Protein AF-A0A4R9IK76-F1 (afdb_monomer_lite)

Organism: NCBI:txid2484964

Secondary structure (DSSP, 8-state):
--HHHHHHHHHHHHHHHHHHHHT--HHHHHH-TT--B---GGGGGGS-TTTHHHHHHHHTTBSSHHHHHHHHHHHHHS--GGGHHHHHTTTT-SSHHHHHHHHHHHHHHGGGS-HHHHHHTHHHHHHHHTS----HHHHHHHHHHHHHHHHHHHH-TTGGGGS-HHHHHHHHHHHHHTT-TTHHHHHTT-SSHHHHGGGGSGGGHHHHHHTHHHHTT-S-HHHHHHHHHHHHHH-HHHHHHHHHHHHT-SSHHHHHHHHHHHHHH----HHHHHHHH---HHHHHHHHTTS--GGGHHHHHHHTT-S-HHHHHHHHHHHHHTT-GGGGHHHHHHHHHHHHHHHHHTTGGGGS-HHHHHTTHHHHHHTT-HHHHHHHHHHH-HHHHHHHHHHHHHHH--GGGHHHHHHHHHH-GGGGSPPPHHHHHHHHHHHHHHHHTT-S-HHHHHHHHHHHHH-

Sequence (455 aa):
MNILRYFSEKKRRKEYIKNCLNEFNIKNILKNSEFRSYIHFNDLSYIDHKEKKKLIWLGLSSYSGYEREKFLHFVSENFTQEDFPFILLRTLDWVKNIRSFAINLLASKLNKVNTETLKLNSDLLINALNKQNDEENWVQLRQSILDILIKNFLNDKNKHKNDSPKYRRLIYFELINKKHSELELIIIKDTDCFNRSLIFLPIFKDYVKNNIPTLVKDNCVKIRLNIFDQFLNESPLEFQNYFETALLDDNSSIRSKANYYAKKYVNFDIRNFYIAQITTPSKLIICLSENPNEKDKDLFEQGLESTNKKVIKASLSSLKKLGLLENFKEKISNLFLFHFRLLLRLEIYKIYSLEELLNLKETFEIDNKIHYLFGLLKVKSFWVMIDFLLEQIIITKSEKFIPILIEEMNHSSRIFEKIDPILKTKIKEKINSLNSQQLINQDLSTSLLFMIKYI

Structure (mmCIF, N/CA/C/O backbone):
data_AF-A0A4R9IK76-F1
#
_entry.id   AF-A0A4R9IK76-F1
#
loop_
_atom_site.group_PDB
_atom_site.id
_atom_site.type_symbol
_atom_site.label_atom_id
_atom_site.label_alt_id
_atom_site.label_comp_id
_atom_site.label_asym_id
_atom_site.label_entity_id
_atom_site.label_seq_id
_atom_site.pdbx_PDB_ins_code
_atom_site.Cartn_x
_atom_site.Cartn_y
_atom_site.Cartn_z
_atom_site.occupancy
_atom_site.B_iso_or_equiv
_atom_site.auth_seq_id
_atom_site.auth_comp_id
_atom_site.auth_asym_id
_atom_site.auth_atom_id
_atom_site.pdbx_PDB_model_num
ATOM 1 N N . MET A 1 1 ? -30.331 -3.231 50.923 1.00 55.06 1 MET A N 1
ATOM 2 C CA . MET A 1 1 ? -29.371 -2.876 49.849 1.00 55.06 1 MET A CA 1
ATOM 3 C C . MET A 1 1 ? -29.065 -1.384 49.976 1.00 55.06 1 MET A C 1
ATOM 5 O O . MET A 1 1 ? -29.999 -0.602 50.056 1.00 55.06 1 MET A O 1
ATOM 9 N N . ASN A 1 2 ? -27.797 -1.003 50.156 1.00 65.56 2 ASN A N 1
ATOM 10 C CA . ASN A 1 2 ? -27.403 0.306 50.705 1.00 65.56 2 ASN A CA 1
ATOM 11 C C . ASN A 1 2 ? -27.626 1.460 49.701 1.00 65.56 2 ASN A C 1
ATOM 13 O O . ASN A 1 2 ? -27.046 1.442 48.617 1.00 65.56 2 ASN A O 1
ATOM 17 N N . ILE A 1 3 ? -28.417 2.476 50.062 1.00 67.81 3 ILE A N 1
ATOM 18 C CA . ILE A 1 3 ? -28.777 3.618 49.192 1.00 67.81 3 ILE A CA 1
ATOM 19 C C . ILE A 1 3 ? -27.528 4.344 48.653 1.00 67.81 3 ILE A C 1
ATOM 21 O O . ILE A 1 3 ? -27.467 4.714 47.481 1.00 67.81 3 ILE A O 1
ATOM 25 N N . LEU A 1 4 ? -26.476 4.461 49.468 1.00 59.09 4 LEU A N 1
ATOM 26 C CA . LEU A 1 4 ? -25.191 5.054 49.072 1.00 59.09 4 LEU A CA 1
ATOM 27 C C . LEU A 1 4 ? -24.461 4.245 47.979 1.00 59.09 4 LEU A C 1
ATOM 29 O O . LEU A 1 4 ? -23.831 4.814 47.082 1.00 59.09 4 LEU A O 1
ATOM 33 N N . ARG A 1 5 ? -24.585 2.912 48.002 1.00 70.62 5 ARG A N 1
ATOM 34 C CA . ARG A 1 5 ? -24.024 2.030 46.968 1.00 70.62 5 ARG A CA 1
ATOM 35 C C . ARG A 1 5 ? -24.738 2.230 45.629 1.00 70.62 5 ARG A C 1
ATOM 37 O O . ARG A 1 5 ? -24.081 2.369 44.607 1.00 70.62 5 ARG A O 1
ATOM 44 N N . TYR A 1 6 ? -26.060 2.369 45.649 1.00 70.69 6 TYR A N 1
ATOM 45 C CA . TYR A 1 6 ? -26.845 2.651 44.446 1.00 70.69 6 TYR A CA 1
ATOM 46 C C . TYR A 1 6 ? -26.463 3.991 43.781 1.00 70.69 6 TYR A C 1
ATOM 48 O O . TYR A 1 6 ? -26.255 4.051 42.568 1.00 70.69 6 TYR A O 1
ATOM 56 N N . PHE A 1 7 ? -26.301 5.070 44.558 1.00 67.62 7 PHE A N 1
ATOM 57 C CA . PHE A 1 7 ? -25.909 6.375 44.005 1.00 67.62 7 PHE A CA 1
ATOM 58 C C . PHE A 1 7 ? -24.480 6.391 43.442 1.00 67.62 7 PHE A C 1
ATOM 60 O O . PHE A 1 7 ? -24.240 6.994 42.392 1.00 67.62 7 PHE A O 1
ATOM 67 N N . SER A 1 8 ? -23.537 5.711 44.101 1.00 76.25 8 SER A N 1
ATOM 68 C CA . SER A 1 8 ? -22.155 5.591 43.616 1.00 76.25 8 SER A CA 1
ATOM 69 C C . SER A 1 8 ? -22.048 4.748 42.339 1.00 76.25 8 SER A C 1
ATOM 71 O O . SER A 1 8 ? -21.352 5.153 41.406 1.00 76.25 8 SER A O 1
ATOM 73 N N . GLU A 1 9 ? -22.790 3.642 42.238 1.00 81.00 9 GLU A N 1
ATOM 74 C CA . GLU A 1 9 ? -22.881 2.826 41.019 1.00 81.00 9 GLU A CA 1
ATOM 75 C C . GLU A 1 9 ? -23.500 3.624 39.860 1.00 81.00 9 GLU A C 1
ATOM 77 O O . GLU A 1 9 ? -22.953 3.637 38.755 1.00 81.00 9 GLU A O 1
ATOM 82 N N . LYS A 1 10 ? -24.564 4.396 40.118 1.00 84.94 10 LYS A N 1
ATOM 83 C CA . LYS A 1 10 ? -25.189 5.276 39.116 1.00 84.94 10 LYS A CA 1
ATOM 84 C C . LYS A 1 10 ? -24.239 6.371 38.616 1.00 84.94 10 LYS A C 1
ATOM 86 O O . LYS A 1 10 ? -24.210 6.648 37.417 1.00 84.94 10 LYS A O 1
ATOM 91 N N . LYS A 1 11 ? -23.444 6.989 39.501 1.00 85.69 11 LYS A N 1
ATOM 92 C CA . LYS A 1 11 ? -22.437 7.998 39.114 1.00 85.69 11 LYS A CA 1
ATOM 93 C C . LYS A 1 11 ? -21.346 7.385 38.231 1.00 85.69 11 LYS A C 1
ATOM 95 O O . LYS A 1 11 ? -21.077 7.917 37.157 1.00 85.69 11 LYS A O 1
ATOM 100 N N . ARG A 1 12 ? -20.788 6.239 38.639 1.00 86.38 12 ARG A N 1
ATOM 101 C CA . ARG A 1 12 ? -19.791 5.494 37.849 1.00 86.38 12 ARG A CA 1
ATOM 102 C C . ARG A 1 12 ? -20.339 5.086 36.483 1.00 86.38 12 ARG A C 1
ATOM 104 O O . ARG A 1 12 ? -19.640 5.202 35.482 1.00 86.38 12 ARG A O 1
ATOM 111 N N . ARG A 1 13 ? -21.606 4.658 36.420 1.00 88.56 13 ARG A N 1
ATOM 112 C CA . ARG A 1 13 ? -22.245 4.278 35.156 1.00 88.56 13 ARG A CA 1
ATOM 113 C C . ARG A 1 13 ? -22.370 5.457 34.192 1.00 88.56 13 ARG A C 1
ATOM 115 O O . ARG A 1 13 ? -22.049 5.304 33.019 1.00 88.56 13 ARG A O 1
ATOM 122 N N . LYS A 1 14 ? -22.772 6.633 34.684 1.00 87.94 14 LYS A N 1
ATOM 123 C CA . LYS A 1 14 ? -22.821 7.866 33.878 1.00 87.94 14 LYS A CA 1
ATOM 124 C C . LYS A 1 14 ? -21.453 8.248 33.313 1.00 87.94 14 LYS A C 1
ATOM 126 O O . LYS A 1 14 ? -21.355 8.606 32.145 1.00 87.94 14 LYS A O 1
ATOM 131 N N . GLU A 1 15 ? -20.408 8.155 34.130 1.00 88.38 15 GLU A N 1
ATOM 132 C CA . GLU A 1 15 ? -19.036 8.461 33.716 1.00 88.38 15 GLU A CA 1
ATOM 133 C C . GLU A 1 15 ? -18.529 7.487 32.645 1.00 88.38 15 GLU A C 1
ATOM 135 O O . GLU A 1 15 ? -17.998 7.917 31.623 1.00 88.38 15 GLU A O 1
ATOM 140 N N . TYR A 1 16 ? -18.799 6.189 32.813 1.00 87.88 16 TYR A N 1
ATOM 141 C CA . TYR A 1 16 ? -18.506 5.178 31.796 1.00 87.88 16 TYR A CA 1
ATOM 142 C C . TYR A 1 16 ? -19.190 5.486 30.456 1.00 87.88 16 TYR A C 1
ATOM 144 O O . TYR A 1 16 ? -18.530 5.497 29.418 1.00 87.88 16 TYR A O 1
ATOM 152 N N . ILE A 1 17 ? -20.494 5.790 30.472 1.00 88.88 17 ILE A N 1
ATOM 153 C CA . ILE A 1 17 ? -21.249 6.124 29.255 1.00 88.88 17 ILE A CA 1
ATOM 154 C C . ILE A 1 17 ? -20.642 7.349 28.563 1.00 88.88 17 ILE A C 1
ATOM 156 O O . ILE A 1 17 ? -20.450 7.333 27.348 1.00 88.88 17 ILE A O 1
ATOM 160 N N . LYS A 1 18 ? -20.289 8.386 29.332 1.00 88.81 18 LYS A N 1
ATOM 161 C CA . LYS A 1 18 ? -19.648 9.594 28.803 1.00 88.81 18 LYS A CA 1
ATOM 162 C C . LYS A 1 18 ? -18.322 9.273 28.107 1.00 88.81 18 LYS A C 1
ATOM 164 O O . LYS A 1 18 ? -18.088 9.759 27.004 1.00 88.81 18 LYS A O 1
ATOM 169 N N . ASN A 1 19 ? -17.491 8.415 28.698 1.00 86.88 19 ASN A N 1
ATOM 170 C CA . ASN A 1 19 ? -16.233 7.989 28.079 1.00 86.88 19 ASN A CA 1
ATOM 171 C C . ASN A 1 19 ? -16.478 7.218 26.774 1.00 86.88 19 ASN A C 1
ATOM 173 O O . ASN A 1 19 ? -15.878 7.550 25.755 1.00 86.88 19 ASN A O 1
ATOM 177 N N . CYS A 1 20 ? -17.432 6.280 26.751 1.00 85.62 20 CYS A N 1
ATOM 178 C CA . CYS A 1 20 ? -17.792 5.566 25.521 1.00 85.62 20 CYS A CA 1
ATOM 179 C C . CYS A 1 20 ? -18.301 6.497 24.410 1.00 85.62 20 CYS A C 1
ATOM 181 O O . CYS A 1 20 ? -18.042 6.249 23.233 1.00 85.62 20 CYS A O 1
ATOM 183 N N . LEU A 1 21 ? -19.036 7.555 24.762 1.00 87.75 21 LEU A N 1
ATOM 184 C CA . LEU A 1 21 ? -19.530 8.544 23.802 1.00 87.75 21 LEU A CA 1
ATOM 185 C C . LEU A 1 21 ? -18.414 9.458 23.280 1.00 87.75 21 LEU A C 1
ATOM 187 O O . LEU A 1 21 ? -18.433 9.808 22.099 1.00 87.75 21 LEU A O 1
ATOM 191 N N . ASN A 1 22 ? -17.430 9.793 24.117 1.00 86.56 22 ASN A N 1
ATOM 192 C CA . ASN A 1 22 ? -16.240 10.546 23.712 1.00 86.56 22 ASN A CA 1
ATOM 193 C C . ASN A 1 22 ? -15.340 9.733 22.771 1.00 86.56 22 ASN A C 1
ATOM 195 O O . ASN A 1 22 ? -14.799 10.270 21.809 1.00 86.56 22 ASN A O 1
ATOM 199 N N . GLU A 1 23 ? -15.220 8.429 23.017 1.00 84.00 23 GLU A N 1
ATOM 200 C CA . GLU A 1 23 ? -14.452 7.494 22.186 1.00 84.00 23 GLU A CA 1
ATOM 201 C C . GLU A 1 23 ? -15.241 6.979 20.968 1.00 84.00 23 GLU A C 1
ATOM 203 O O . GLU A 1 23 ? -14.727 6.195 20.162 1.00 84.00 23 GLU A O 1
ATOM 208 N N . PHE A 1 24 ? -16.499 7.406 20.808 1.00 85.56 24 PHE A N 1
ATOM 209 C CA . PHE A 1 24 ? -17.380 6.922 19.755 1.00 85.56 24 PHE A CA 1
ATOM 210 C C . PHE A 1 24 ? -16.815 7.234 18.366 1.00 85.56 24 PHE A C 1
ATOM 212 O O . PHE A 1 24 ? -16.787 8.378 17.909 1.00 85.56 24 PHE A O 1
ATOM 219 N N . ASN A 1 25 ? -16.435 6.180 17.648 1.00 85.75 25 ASN A N 1
ATOM 220 C CA . ASN A 1 25 ? -15.905 6.279 16.300 1.00 85.75 25 ASN A CA 1
ATOM 221 C C . ASN A 1 25 ? -16.695 5.371 15.355 1.00 85.75 25 ASN A C 1
ATOM 223 O O . ASN A 1 25 ? -16.482 4.158 15.316 1.00 85.75 25 ASN A O 1
ATOM 227 N N . ILE A 1 26 ? -17.570 5.979 14.547 1.00 84.38 26 ILE A N 1
ATOM 228 C CA . ILE A 1 26 ? -18.398 5.275 13.552 1.00 84.38 26 ILE A CA 1
ATOM 229 C C . ILE A 1 26 ? -17.531 4.401 12.646 1.00 84.38 26 ILE A C 1
ATOM 231 O O . ILE A 1 26 ? -17.856 3.241 12.414 1.00 84.38 26 ILE A O 1
ATOM 235 N N . LYS A 1 27 ? -16.395 4.923 12.162 1.00 83.31 27 LYS A N 1
ATOM 236 C CA . LYS A 1 27 ? -15.512 4.164 11.268 1.00 83.31 27 LYS A CA 1
ATOM 237 C C . LYS A 1 27 ? -14.947 2.927 11.961 1.00 83.31 27 LYS A C 1
ATOM 239 O O . LYS A 1 27 ? -14.807 1.909 11.297 1.00 83.31 27 LYS A O 1
ATOM 244 N N . ASN A 1 28 ? -14.631 3.004 13.253 1.00 82.62 28 ASN A N 1
ATOM 245 C CA . ASN A 1 28 ? -14.135 1.855 14.010 1.00 82.62 28 ASN A CA 1
ATOM 246 C C . ASN A 1 28 ? -15.221 0.777 14.148 1.00 82.62 28 ASN A C 1
ATOM 248 O O . ASN A 1 28 ? -14.984 -0.379 13.814 1.00 82.62 28 ASN A O 1
ATOM 252 N N . ILE A 1 29 ? -16.438 1.175 14.531 1.00 82.94 29 ILE A N 1
ATOM 253 C CA . ILE A 1 29 ? -17.574 0.253 14.692 1.00 82.94 29 ILE A CA 1
ATOM 254 C C . ILE A 1 29 ? -17.923 -0.423 13.360 1.00 82.94 29 ILE A C 1
ATOM 256 O O . ILE A 1 29 ? -18.083 -1.637 13.304 1.00 82.94 29 ILE A O 1
ATOM 260 N N . LEU A 1 30 ? -18.001 0.344 12.268 1.00 83.12 30 LEU A N 1
ATOM 261 C CA . LEU A 1 30 ? -18.383 -0.194 10.959 1.00 83.12 30 LEU A CA 1
ATOM 262 C C . LEU A 1 30 ? -17.290 -1.049 10.304 1.00 83.12 30 LEU A C 1
ATOM 264 O O . LEU A 1 30 ? -17.606 -1.930 9.508 1.00 83.12 30 LEU A O 1
ATOM 268 N N . LYS A 1 31 ? -16.012 -0.810 10.625 1.00 81.19 31 LYS A N 1
ATOM 269 C CA . LYS A 1 31 ? -14.890 -1.611 10.107 1.00 81.19 31 LYS A CA 1
ATOM 270 C C . LYS A 1 31 ? -14.595 -2.854 10.938 1.00 81.19 31 LYS A C 1
ATOM 272 O O . LYS A 1 31 ? -13.926 -3.751 10.435 1.00 81.19 31 LYS A O 1
ATOM 277 N N . ASN A 1 32 ? -15.077 -2.913 12.175 1.00 79.50 32 ASN A N 1
ATOM 278 C CA . ASN A 1 32 ? -14.860 -4.035 13.071 1.00 79.50 32 ASN A CA 1
ATOM 279 C C . ASN A 1 32 ? -16.197 -4.706 13.414 1.00 79.50 32 ASN A C 1
ATOM 281 O O . ASN A 1 32 ? -16.875 -4.328 14.367 1.00 79.50 32 ASN A O 1
ATOM 285 N N . SER A 1 33 ? -16.564 -5.752 12.666 1.00 70.88 33 SER A N 1
ATOM 286 C CA . SER A 1 33 ? -17.780 -6.536 12.937 1.00 70.88 33 SER A CA 1
ATOM 287 C C . SER A 1 33 ? -17.781 -7.215 14.314 1.00 70.88 33 SER A C 1
ATOM 289 O O . SER A 1 33 ? -18.843 -7.596 14.819 1.00 70.88 33 SER A O 1
ATOM 291 N N . GLU A 1 34 ? -16.611 -7.351 14.938 1.00 78.56 34 GLU A N 1
ATOM 292 C CA . GLU A 1 34 ? -16.406 -7.901 16.279 1.00 78.56 34 GLU A CA 1
ATOM 293 C C . GLU A 1 34 ? -16.386 -6.823 17.367 1.00 78.56 34 GLU A C 1
ATOM 295 O O . GLU A 1 34 ? -16.305 -7.160 18.542 1.00 78.56 34 GLU A O 1
ATOM 300 N N . PHE A 1 35 ? -16.527 -5.536 17.026 1.00 83.94 35 PHE A N 1
ATOM 301 C CA . PHE A 1 35 ? -16.622 -4.473 18.024 1.00 83.94 35 PHE A CA 1
ATOM 302 C C . PHE A 1 35 ? -17.775 -4.750 18.990 1.00 83.94 35 PHE A C 1
ATOM 304 O O . PHE A 1 35 ? -18.913 -4.983 18.563 1.00 83.94 35 PHE A O 1
ATOM 311 N N . ARG A 1 36 ? -17.496 -4.712 20.294 1.00 85.19 36 ARG A N 1
ATOM 312 C CA . ARG A 1 36 ? -18.500 -4.924 21.333 1.00 85.19 36 ARG A CA 1
ATOM 313 C C . ARG A 1 36 ? -18.426 -3.857 22.415 1.00 85.19 36 ARG A C 1
ATOM 315 O O . ARG A 1 36 ? -17.350 -3.379 22.760 1.00 85.19 36 ARG A O 1
ATOM 322 N N . SER A 1 37 ? -19.586 -3.507 22.956 1.00 90.06 37 SER A N 1
ATOM 323 C CA . SER A 1 37 ? -19.753 -2.545 24.044 1.00 90.06 37 SER A CA 1
ATOM 324 C C . SER A 1 37 ? -20.386 -3.211 25.270 1.00 90.06 37 SER A C 1
ATOM 326 O O . SER A 1 37 ? -21.000 -4.274 25.167 1.00 90.06 37 SER A O 1
ATOM 328 N N . TYR A 1 38 ? -20.284 -2.575 26.436 1.00 92.12 38 TYR A N 1
ATOM 329 C CA . TYR A 1 38 ? -21.029 -2.974 27.636 1.00 92.12 38 TYR A CA 1
ATOM 330 C C . TYR A 1 38 ? -22.209 -2.034 27.893 1.00 92.12 38 TYR A C 1
ATOM 332 O O . TYR A 1 38 ? -22.480 -1.692 29.041 1.00 92.12 38 TYR A O 1
ATOM 340 N N . ILE A 1 39 ? -22.887 -1.575 26.835 1.00 93.69 39 ILE A N 1
ATOM 341 C CA . ILE A 1 39 ? -24.081 -0.725 26.941 1.00 93.69 39 ILE A CA 1
ATOM 342 C C . ILE A 1 39 ? -25.323 -1.582 27.220 1.00 93.69 39 ILE A C 1
ATOM 344 O O . ILE A 1 39 ? -25.510 -2.649 26.626 1.00 93.69 39 ILE A O 1
ATOM 348 N N . HIS A 1 40 ? -26.166 -1.088 28.124 1.00 94.75 40 HIS A N 1
ATOM 349 C CA . HIS A 1 40 ? -27.459 -1.644 28.505 1.00 94.75 40 HIS A CA 1
ATOM 350 C C . HIS A 1 40 ? -28.579 -0.697 28.072 1.00 94.75 40 HIS A C 1
ATOM 352 O O . HIS A 1 40 ? -28.422 0.520 28.060 1.00 94.75 40 HIS A O 1
ATOM 358 N N . PHE A 1 41 ? -29.749 -1.240 27.770 1.00 94.88 41 PHE A N 1
ATOM 359 C CA . PHE A 1 41 ? -30.905 -0.481 27.312 1.00 94.88 41 PHE A CA 1
ATOM 360 C C . PHE A 1 41 ? -31.344 0.587 28.321 1.00 94.88 41 PHE A C 1
ATOM 362 O O . PHE A 1 41 ? -31.653 1.719 27.950 1.00 94.88 41 PHE A O 1
ATOM 369 N N . ASN A 1 42 ? -31.266 0.266 29.615 1.00 93.88 42 ASN A N 1
ATOM 370 C CA . ASN A 1 42 ? -31.593 1.199 30.695 1.00 93.88 42 ASN A CA 1
ATOM 371 C C . ASN A 1 42 ? -30.655 2.420 30.743 1.00 93.88 42 ASN A C 1
ATOM 373 O O . ASN A 1 42 ? -31.021 3.439 31.335 1.00 93.88 42 ASN A O 1
ATOM 377 N N . ASP A 1 43 ? -29.489 2.369 30.089 1.00 92.81 43 ASP A N 1
ATOM 378 C CA . ASP A 1 43 ? -28.573 3.510 30.010 1.00 92.81 43 ASP A CA 1
ATOM 379 C C . ASP A 1 43 ? -29.141 4.680 29.209 1.00 92.81 43 ASP A C 1
ATOM 381 O O . ASP A 1 43 ? -28.713 5.817 29.402 1.00 92.81 43 ASP A O 1
ATOM 385 N N . LEU A 1 44 ? -30.141 4.434 28.354 1.00 92.19 44 LEU A N 1
ATOM 386 C CA . LEU A 1 44 ? -30.851 5.492 27.633 1.00 92.19 44 LEU A CA 1
ATOM 387 C C . LEU A 1 44 ? -31.496 6.512 28.583 1.00 92.19 44 LEU A C 1
ATOM 389 O O . LEU A 1 44 ? -31.711 7.652 28.185 1.00 92.19 44 LEU A O 1
ATOM 393 N N . SER A 1 45 ? -31.772 6.127 29.835 1.00 90.56 45 SER A N 1
ATOM 394 C CA . SER A 1 45 ? -32.304 7.025 30.869 1.00 90.56 45 SER A CA 1
ATOM 395 C C . SER A 1 45 ? -31.273 8.013 31.433 1.00 90.56 45 SER A C 1
ATOM 397 O O . SER A 1 45 ? -31.638 8.932 32.167 1.00 90.56 45 SER A O 1
ATOM 399 N N . TYR A 1 46 ? -29.982 7.831 31.132 1.00 86.50 46 TYR A N 1
ATOM 400 C CA . TYR A 1 46 ? -28.892 8.619 31.711 1.00 86.50 46 TYR A CA 1
ATOM 401 C C . TYR A 1 46 ? -28.322 9.693 30.790 1.00 86.50 46 TYR A C 1
ATOM 403 O O . TYR A 1 46 ? -27.415 10.406 31.223 1.00 86.50 46 TYR A O 1
ATOM 411 N N . ILE A 1 47 ? -28.819 9.802 29.560 1.00 85.44 47 ILE A N 1
ATOM 412 C CA . ILE A 1 47 ? -28.207 10.626 28.519 1.00 85.44 47 ILE A CA 1
ATOM 413 C C . ILE A 1 47 ? -29.186 11.607 27.884 1.00 85.44 47 ILE A C 1
ATOM 415 O O . ILE A 1 47 ? -30.396 11.377 27.838 1.00 85.44 47 ILE A O 1
ATOM 419 N N . ASP A 1 48 ? -28.629 12.682 27.338 1.00 81.69 48 ASP A N 1
ATOM 420 C CA . ASP A 1 48 ? -29.394 13.707 26.644 1.00 81.69 48 ASP A CA 1
ATOM 421 C C . ASP A 1 48 ? -29.873 13.233 25.268 1.00 81.69 48 ASP A C 1
ATOM 423 O O . ASP A 1 48 ? -29.269 12.386 24.600 1.00 81.69 48 ASP A O 1
ATOM 427 N N . HIS A 1 49 ? -30.948 13.861 24.787 1.00 77.19 49 HIS A N 1
ATOM 428 C CA . HIS A 1 49 ? -31.597 13.501 23.526 1.00 77.19 49 HIS A CA 1
ATOM 429 C C . HIS A 1 49 ? -30.653 13.570 22.308 1.00 77.19 49 HIS A C 1
ATOM 431 O O . HIS A 1 49 ? -30.826 12.814 21.352 1.00 77.19 49 HIS A O 1
ATOM 437 N N . LYS A 1 50 ? -29.633 14.443 22.352 1.00 79.50 50 LYS A N 1
ATOM 438 C CA . LYS A 1 50 ? -28.634 14.619 21.281 1.00 79.50 50 LYS A CA 1
ATOM 439 C C . LYS A 1 50 ? -27.657 13.445 21.165 1.00 79.50 50 LYS A C 1
ATOM 441 O O . LYS A 1 50 ? -27.194 13.146 20.069 1.00 79.50 50 LYS A O 1
ATOM 446 N N . GLU A 1 51 ? -27.354 12.763 22.268 1.00 86.69 51 GLU A N 1
ATOM 447 C CA . GLU A 1 51 ? -26.396 11.645 22.293 1.00 86.69 51 GLU A CA 1
ATOM 448 C C . GLU A 1 51 ? -27.081 10.277 22.220 1.00 86.69 51 GLU A C 1
ATOM 450 O O . GLU A 1 51 ? -26.430 9.251 22.000 1.00 86.69 51 GLU A O 1
ATOM 455 N N . LYS A 1 52 ? -28.418 10.271 22.312 1.00 91.19 52 LYS A N 1
ATOM 456 C CA . LYS A 1 52 ? -29.264 9.074 22.295 1.00 91.19 52 LYS A CA 1
ATOM 457 C C . LYS A 1 52 ? -28.978 8.148 21.129 1.00 91.19 52 LYS A C 1
ATOM 459 O O . LYS A 1 52 ? -28.843 6.944 21.321 1.00 91.19 52 LYS A O 1
ATOM 464 N N . LYS A 1 53 ? -28.801 8.708 19.935 1.00 91.38 53 LYS A N 1
ATOM 465 C CA . LYS A 1 53 ? -28.541 7.932 18.720 1.00 91.38 53 LYS A CA 1
ATOM 466 C C . LYS A 1 53 ? -27.211 7.174 1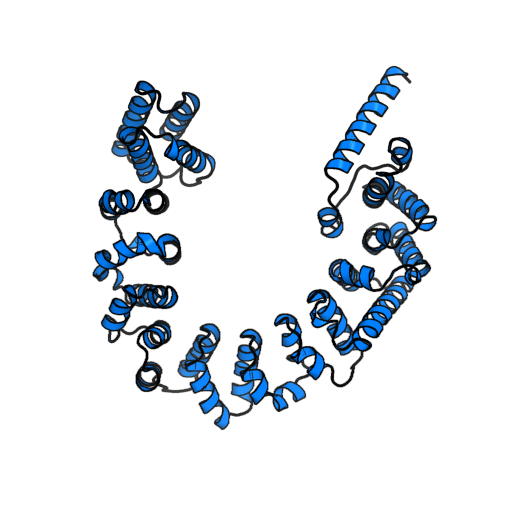8.775 1.00 91.38 53 LYS A C 1
ATOM 468 O O . LYS A 1 53 ? -27.175 5.981 18.491 1.00 91.38 53 LYS A O 1
ATOM 473 N N . LYS A 1 54 ? -26.139 7.829 19.234 1.00 92.31 54 LYS A N 1
ATOM 474 C CA . LYS A 1 54 ? -24.821 7.195 19.398 1.00 92.31 54 LYS A CA 1
ATOM 475 C C . LYS A 1 54 ? -24.877 6.052 20.406 1.00 92.31 54 LYS A C 1
ATOM 477 O O . LYS A 1 54 ? -24.321 4.985 20.154 1.00 92.31 54 LYS A O 1
ATOM 482 N N . LEU A 1 55 ? -25.581 6.255 21.522 1.00 93.31 55 LEU A N 1
ATOM 483 C CA . LEU A 1 55 ? -25.729 5.216 22.536 1.00 93.31 55 LEU A CA 1
ATOM 484 C C . LEU A 1 55 ? -26.544 4.024 22.023 1.00 93.31 55 LEU A C 1
ATOM 486 O O . LEU A 1 55 ? -26.183 2.888 22.311 1.00 93.31 55 LEU A O 1
ATOM 490 N N . ILE A 1 56 ? -27.579 4.260 21.210 1.00 95.19 56 ILE A N 1
ATOM 491 C CA . ILE A 1 56 ? -28.327 3.192 20.528 1.00 95.19 56 ILE A CA 1
ATOM 492 C C . ILE A 1 56 ? -27.399 2.379 19.623 1.00 95.19 56 ILE A C 1
ATOM 494 O O . ILE A 1 56 ? -27.405 1.154 19.688 1.00 95.19 56 ILE A O 1
ATOM 498 N N . TRP A 1 57 ? -26.558 3.031 18.819 1.00 94.88 57 TRP A N 1
ATOM 499 C CA . TRP A 1 57 ? -25.610 2.343 17.937 1.00 94.88 57 TRP A CA 1
ATOM 500 C C . TRP A 1 57 ? -24.550 1.539 18.702 1.00 94.88 57 TRP A C 1
ATOM 502 O O . TRP A 1 57 ? -24.210 0.419 18.309 1.00 94.88 57 TRP A O 1
ATOM 512 N N . LEU A 1 58 ? -24.068 2.063 19.833 1.00 93.44 58 LEU A N 1
ATOM 513 C CA . LEU A 1 58 ? -23.222 1.305 20.757 1.00 93.44 58 LEU A CA 1
ATOM 514 C C . LEU A 1 58 ? -23.979 0.123 21.374 1.00 93.44 58 LEU A C 1
ATOM 516 O O . LEU A 1 58 ? -23.416 -0.964 21.483 1.00 93.44 58 LEU A O 1
ATOM 520 N N . GLY A 1 59 ? -25.246 0.316 21.738 1.00 94.75 59 GLY A N 1
ATOM 521 C CA . GLY A 1 59 ? -26.141 -0.693 22.299 1.00 94.75 59 GLY A CA 1
ATOM 522 C C . GLY A 1 59 ? -26.459 -1.836 21.338 1.00 94.75 59 GLY A C 1
ATOM 523 O O . GLY A 1 59 ? -26.410 -3.002 21.728 1.00 94.75 59 GLY A O 1
ATOM 524 N N . LEU A 1 60 ? -26.641 -1.534 20.048 1.00 95.44 60 LEU A N 1
ATOM 525 C CA . LEU A 1 60 ? -26.700 -2.537 18.981 1.00 95.44 60 LEU A CA 1
ATOM 526 C C . LEU A 1 60 ? -25.424 -3.381 18.927 1.00 95.44 60 LEU A C 1
ATOM 528 O O . LEU A 1 60 ? -25.462 -4.498 18.429 1.00 95.44 60 LEU A O 1
ATOM 532 N N . SER A 1 61 ? -24.307 -2.895 19.470 1.00 92.81 61 SER A N 1
ATOM 533 C CA . SER A 1 61 ? -23.043 -3.624 19.603 1.00 92.81 61 SER A CA 1
ATOM 534 C C . SER A 1 61 ? -22.783 -4.175 21.006 1.00 92.81 61 SER A C 1
ATOM 536 O O . SER A 1 61 ? -21.657 -4.560 21.293 1.00 92.81 61 SER A O 1
ATOM 538 N N . SER A 1 62 ? -23.783 -4.251 21.888 1.00 93.00 62 SER A N 1
ATOM 539 C CA . SER A 1 62 ? -23.606 -4.801 23.240 1.00 93.00 62 SER A CA 1
ATOM 540 C C . SER A 1 62 ? -23.072 -6.240 23.212 1.00 93.00 62 SER A C 1
ATOM 542 O O . SER A 1 62 ? -23.408 -6.999 22.305 1.00 93.00 62 SER A O 1
ATOM 544 N N . TYR A 1 63 ? -22.275 -6.652 24.202 1.00 91.81 63 TYR A N 1
ATOM 545 C CA . TYR A 1 63 ? -21.876 -8.057 24.388 1.00 91.81 63 TYR A CA 1
ATOM 546 C C . TYR A 1 63 ? -23.087 -8.976 24.610 1.00 91.81 63 TYR A C 1
ATOM 548 O O . TYR A 1 63 ? -23.112 -10.105 24.114 1.00 91.81 63 TYR A O 1
ATOM 556 N N . SER A 1 64 ? -24.119 -8.477 25.298 1.00 94.06 64 SER A N 1
ATOM 557 C CA . SER A 1 64 ? -25.331 -9.238 25.604 1.00 94.06 64 SER A CA 1
ATOM 558 C C . SER A 1 64 ? -26.282 -9.279 24.410 1.00 94.06 64 SER A C 1
ATOM 560 O O . SER A 1 64 ? -26.710 -8.236 23.914 1.00 94.06 64 SER A O 1
ATOM 562 N N . GLY A 1 65 ? -26.658 -10.487 23.978 1.00 93.81 65 GLY A N 1
ATOM 563 C CA . GLY A 1 65 ? -27.648 -10.671 22.915 1.00 93.81 65 GLY A CA 1
ATOM 564 C C . GLY A 1 65 ? -29.016 -10.079 23.268 1.00 93.81 65 GLY A C 1
ATOM 565 O O . GLY A 1 65 ? -29.613 -9.395 22.442 1.00 93.81 65 GLY A O 1
ATOM 566 N N . TYR A 1 66 ? -29.449 -10.235 24.522 1.00 95.88 66 TYR A N 1
ATOM 567 C CA . TYR A 1 66 ? -30.693 -9.645 25.028 1.00 95.88 66 TYR A CA 1
ATOM 568 C C . TYR A 1 66 ? -30.694 -8.117 24.946 1.00 95.88 66 TYR A C 1
ATOM 570 O O . TYR A 1 66 ? -31.704 -7.502 24.618 1.00 95.88 66 TYR A O 1
ATOM 578 N N . GLU A 1 67 ? -29.558 -7.481 25.239 1.00 96.94 67 GLU A N 1
ATOM 579 C CA . GLU A 1 67 ? -29.461 -6.024 25.147 1.00 96.94 67 GLU A CA 1
ATOM 580 C C . GLU A 1 67 ? -29.504 -5.571 23.685 1.00 96.94 67 GLU A C 1
ATOM 582 O O . GLU A 1 67 ? -30.266 -4.664 23.355 1.00 96.94 67 GLU A O 1
ATOM 587 N N . ARG A 1 68 ? -28.777 -6.251 22.787 1.00 96.12 68 ARG A N 1
ATOM 588 C CA . ARG A 1 68 ? -28.843 -5.982 21.340 1.00 96.12 68 ARG A CA 1
ATOM 589 C C . ARG A 1 68 ? -30.267 -6.117 20.791 1.00 96.12 68 ARG A C 1
ATOM 591 O O . ARG A 1 68 ? -30.688 -5.272 20.006 1.00 96.12 68 ARG A O 1
ATOM 598 N N . GLU A 1 69 ? -31.010 -7.134 21.218 1.00 97.12 69 GLU A N 1
ATOM 599 C CA . GLU A 1 69 ? -32.409 -7.351 20.835 1.00 97.12 69 GLU A CA 1
ATOM 600 C C . GLU A 1 69 ? -33.323 -6.204 21.294 1.00 97.12 69 GLU A C 1
ATOM 602 O O . GLU A 1 69 ? -34.072 -5.661 20.481 1.00 97.12 69 GLU A O 1
ATOM 607 N N . LYS A 1 70 ? -33.200 -5.738 22.547 1.00 97.50 70 LYS A N 1
ATOM 608 C CA . LYS A 1 70 ? -33.938 -4.553 23.034 1.00 97.50 70 LYS A CA 1
ATOM 609 C C . LYS A 1 70 ? -33.643 -3.306 22.197 1.00 97.50 70 LYS A C 1
ATOM 611 O O . LYS A 1 70 ? -34.559 -2.570 21.833 1.00 97.50 70 LYS A O 1
ATOM 616 N N . PHE A 1 71 ? -32.372 -3.071 21.863 1.00 97.75 71 PHE A N 1
ATOM 617 C CA . PHE A 1 71 ? -31.993 -1.956 20.993 1.00 97.75 71 PHE A CA 1
ATOM 618 C C . PHE A 1 71 ? -32.541 -2.116 19.567 1.00 97.75 71 PHE A C 1
ATOM 620 O O . PHE A 1 71 ? -32.985 -1.124 18.992 1.00 97.75 71 PHE A O 1
ATOM 627 N N . LEU A 1 72 ? -32.574 -3.331 19.006 1.00 97.50 72 LEU A N 1
ATOM 628 C CA . LEU A 1 72 ? -33.202 -3.590 17.704 1.00 97.50 72 LEU A CA 1
ATOM 629 C C . LEU A 1 72 ? -34.708 -3.315 17.725 1.00 97.50 72 LEU A C 1
ATOM 631 O O . LEU A 1 72 ? -35.199 -2.664 16.804 1.00 97.50 72 LEU A O 1
ATOM 635 N N . HIS A 1 73 ? -35.427 -3.727 18.774 1.00 97.69 73 HIS A N 1
ATOM 636 C CA . HIS A 1 73 ? -36.842 -3.380 18.945 1.00 97.69 73 HIS A CA 1
ATOM 637 C C . HIS A 1 73 ? -37.045 -1.865 18.970 1.00 97.69 73 HIS A C 1
ATOM 639 O O . HIS A 1 73 ? -37.833 -1.337 18.186 1.00 97.69 73 HIS A O 1
ATOM 645 N N . PHE A 1 74 ? -36.257 -1.147 19.771 1.00 96.56 74 PHE A N 1
ATOM 646 C CA . PHE A 1 74 ? -36.336 0.311 19.835 1.00 96.56 74 PHE A CA 1
ATOM 647 C C . PHE A 1 74 ? -36.068 0.982 18.476 1.00 96.56 74 PHE A C 1
ATOM 649 O O . PHE A 1 74 ? -36.771 1.916 18.082 1.00 96.56 74 PHE A O 1
ATOM 656 N N . VAL A 1 75 ? -35.068 0.498 17.734 1.00 96.81 75 VAL A N 1
ATOM 657 C CA . VAL A 1 75 ? -34.752 0.989 16.383 1.00 96.81 75 VAL A CA 1
ATOM 658 C C . VAL A 1 75 ? -35.849 0.624 15.382 1.00 96.81 75 VAL A C 1
ATOM 660 O O . VAL A 1 75 ? -36.113 1.405 14.476 1.00 96.81 75 VAL A O 1
ATOM 663 N N . SER A 1 76 ? -36.531 -0.512 15.537 1.00 96.94 76 SER A N 1
ATOM 664 C CA . SER A 1 76 ? -37.599 -0.933 14.621 1.00 96.94 76 SER A CA 1
ATOM 665 C C . SER A 1 76 ? -38.787 0.037 14.593 1.00 96.94 76 SER A C 1
ATOM 667 O O . SER A 1 76 ? -39.347 0.317 13.523 1.00 96.94 76 SER A O 1
ATOM 669 N N . GLU A 1 77 ? -39.109 0.605 15.755 1.00 95.81 77 GLU A N 1
ATOM 670 C CA . GLU A 1 77 ? -40.166 1.598 15.955 1.00 95.81 77 GLU A CA 1
ATOM 671 C C . GLU A 1 77 ? -39.728 2.996 15.492 1.00 95.81 77 GLU A C 1
ATOM 673 O O . GLU A 1 77 ? -40.524 3.745 14.928 1.00 95.81 77 GLU A O 1
ATOM 678 N N . ASN A 1 78 ? -38.442 3.324 15.660 1.00 94.69 78 ASN A N 1
ATOM 679 C CA . ASN A 1 78 ? -37.880 4.666 15.458 1.00 94.69 78 ASN A CA 1
ATOM 680 C C . ASN A 1 78 ? -36.868 4.738 14.299 1.00 94.69 78 ASN A C 1
ATOM 682 O O . ASN A 1 78 ? -35.941 5.552 14.323 1.00 94.69 78 ASN A O 1
ATOM 686 N N . PHE A 1 79 ? -37.013 3.859 13.307 1.00 96.44 79 PHE A N 1
ATOM 687 C CA . PHE A 1 79 ? -36.021 3.663 12.252 1.00 96.44 79 PHE A CA 1
ATOM 688 C C . PHE A 1 79 ? -35.756 4.946 11.453 1.00 96.44 79 PHE A C 1
ATOM 690 O O . PHE A 1 79 ? -36.684 5.533 10.886 1.00 96.44 79 PHE A O 1
ATOM 697 N N . THR A 1 80 ? -34.479 5.309 11.314 1.00 95.12 80 THR A N 1
ATOM 698 C CA . THR A 1 80 ? -34.003 6.311 10.351 1.00 95.12 80 THR A CA 1
ATOM 699 C C . THR A 1 80 ? -32.984 5.695 9.392 1.00 95.12 80 THR A C 1
ATOM 701 O O . THR A 1 80 ? -32.349 4.690 9.705 1.00 95.12 80 THR A O 1
ATOM 704 N N . GLN A 1 81 ? -32.775 6.307 8.220 1.00 94.62 81 GLN A N 1
ATOM 705 C CA . GLN A 1 81 ? -31.791 5.809 7.242 1.00 94.62 81 GLN A CA 1
ATOM 706 C C . GLN A 1 81 ? -30.366 5.681 7.819 1.00 94.62 81 GLN A C 1
ATOM 708 O O . GLN A 1 81 ? -29.608 4.813 7.400 1.00 94.62 81 GLN A O 1
ATOM 713 N N . GLU A 1 82 ? -30.014 6.493 8.820 1.00 93.38 82 GLU A N 1
ATOM 714 C CA . GLU A 1 82 ? -28.713 6.452 9.501 1.00 93.38 82 GLU A CA 1
ATOM 715 C C . GLU A 1 82 ? -28.496 5.166 10.315 1.00 93.38 82 GLU A C 1
ATOM 717 O O . GLU A 1 82 ? -27.356 4.807 10.603 1.00 93.38 82 GLU A O 1
ATOM 722 N N . ASP A 1 83 ? -29.569 4.454 10.676 1.00 95.44 83 ASP A N 1
ATOM 723 C CA . ASP A 1 83 ? -29.479 3.175 11.387 1.00 95.44 83 ASP A CA 1
ATOM 724 C C . ASP A 1 83 ? -29.081 2.021 10.469 1.00 95.44 83 ASP A C 1
ATOM 726 O O . ASP A 1 83 ? -28.595 0.996 10.950 1.00 95.44 83 ASP A O 1
ATOM 730 N N . PHE A 1 84 ? -29.260 2.183 9.153 1.00 95.44 84 PHE A N 1
ATOM 731 C CA . PHE A 1 84 ? -29.020 1.145 8.156 1.00 95.44 84 PHE A CA 1
ATOM 732 C C . PHE A 1 84 ? -27.700 0.381 8.358 1.00 95.44 84 PHE A C 1
ATOM 734 O O . PHE A 1 84 ? -27.761 -0.842 8.495 1.00 95.44 84 PHE A O 1
ATOM 741 N N . PRO A 1 85 ? -26.516 1.025 8.440 1.00 93.62 85 PRO A N 1
ATOM 742 C CA . PRO A 1 85 ? -25.264 0.286 8.589 1.00 93.62 85 PRO A CA 1
ATOM 743 C C . PRO A 1 85 ? -25.154 -0.479 9.915 1.00 93.62 85 PRO A C 1
ATOM 745 O O . PRO A 1 85 ? -24.559 -1.555 9.961 1.00 93.62 85 PRO A O 1
ATOM 748 N N . PHE A 1 86 ? -25.758 0.019 10.993 1.00 94.56 86 PHE A N 1
ATOM 749 C CA . PHE A 1 86 ? -25.710 -0.651 12.293 1.00 94.56 86 PHE A CA 1
ATOM 750 C C . PHE A 1 86 ? -26.631 -1.871 12.341 1.00 94.56 86 PHE A C 1
ATOM 752 O O . PHE A 1 86 ? -26.256 -2.894 12.911 1.00 94.56 86 PHE A O 1
ATOM 759 N N . ILE A 1 87 ? -27.798 -1.807 11.697 1.00 95.50 87 ILE A N 1
ATOM 760 C CA . ILE A 1 87 ? -28.685 -2.970 11.558 1.00 95.50 87 ILE A CA 1
ATOM 761 C C . ILE A 1 87 ? -28.102 -3.966 10.548 1.00 95.50 87 ILE A C 1
ATOM 763 O O . ILE A 1 87 ? -28.145 -5.171 10.788 1.00 95.50 87 ILE A O 1
ATOM 767 N N . LEU A 1 88 ? -27.473 -3.495 9.464 1.00 93.88 88 LEU A N 1
ATOM 768 C CA . LEU A 1 88 ? -26.796 -4.355 8.489 1.00 93.88 88 LEU A CA 1
ATOM 769 C C . LEU A 1 88 ? -25.700 -5.194 9.160 1.00 93.88 88 LEU A C 1
ATOM 771 O O . LEU A 1 88 ? -25.623 -6.396 8.926 1.00 93.88 88 LEU A O 1
ATOM 775 N N . LEU A 1 89 ? -24.934 -4.624 10.094 1.00 92.06 89 LEU A N 1
ATOM 776 C CA . LEU A 1 89 ? -23.994 -5.385 10.927 1.00 92.06 89 LEU A CA 1
ATOM 777 C C . LEU A 1 89 ? -24.655 -6.475 11.787 1.00 92.06 89 LEU A C 1
ATOM 779 O O . LEU A 1 89 ? -23.974 -7.410 12.210 1.00 92.06 89 LEU A O 1
ATOM 783 N N . ARG A 1 90 ? -25.945 -6.353 12.118 1.00 93.19 90 ARG A N 1
ATOM 784 C CA . ARG A 1 90 ? -26.703 -7.356 12.888 1.00 93.19 90 ARG A CA 1
ATOM 785 C C . ARG A 1 90 ? -27.284 -8.463 12.024 1.00 93.19 90 ARG A C 1
ATOM 787 O O . ARG A 1 90 ? -27.483 -9.553 12.539 1.00 93.19 90 ARG A O 1
ATOM 794 N N . THR A 1 91 ? -27.385 -8.276 10.709 1.00 92.06 91 THR A N 1
ATOM 795 C CA . THR A 1 91 ? -27.633 -9.397 9.776 1.00 92.06 91 THR A CA 1
ATOM 796 C C . THR A 1 91 ? -26.498 -10.432 9.770 1.00 92.06 91 THR A C 1
ATOM 798 O O . THR A 1 91 ? -26.649 -11.525 9.236 1.00 92.06 91 THR A O 1
ATOM 801 N N . LEU A 1 92 ? -25.364 -10.109 10.401 1.00 89.25 92 LEU A N 1
ATOM 802 C CA . LEU A 1 92 ? -24.201 -10.979 10.562 1.00 89.25 92 LEU A CA 1
ATOM 803 C C . LEU A 1 92 ? -23.970 -11.404 12.021 1.00 89.25 92 LEU A C 1
ATOM 805 O O . LEU A 1 92 ? -22.870 -11.848 12.355 1.00 89.25 92 LEU A O 1
ATOM 809 N N . ASP A 1 93 ? -24.956 -11.220 12.905 1.00 91.44 93 ASP A N 1
ATOM 810 C CA . ASP A 1 93 ? -24.830 -11.591 14.316 1.00 91.44 93 ASP A CA 1
ATOM 811 C C . ASP A 1 93 ? -24.686 -13.116 14.479 1.00 91.44 93 ASP A C 1
ATOM 813 O O . ASP A 1 93 ? -25.228 -13.910 13.699 1.00 91.44 93 ASP A O 1
ATOM 817 N N . TRP A 1 94 ? -23.946 -13.528 15.512 1.00 88.56 94 TRP A N 1
ATOM 818 C CA . TRP A 1 94 ? -23.791 -14.942 15.858 1.00 88.56 94 TRP A CA 1
ATOM 819 C C . TRP A 1 94 ? -25.064 -15.507 16.505 1.00 88.56 94 TRP A C 1
ATOM 821 O O . TRP A 1 94 ? -25.294 -16.713 16.458 1.00 88.56 94 TRP A O 1
ATOM 831 N N . VAL A 1 95 ? -25.905 -14.654 17.104 1.00 91.62 95 VAL A N 1
ATOM 832 C CA . VAL A 1 95 ? -27.201 -15.053 17.662 1.00 91.62 95 VAL A CA 1
ATOM 833 C C . VAL A 1 95 ? -28.244 -15.058 16.550 1.00 91.62 95 VAL A C 1
ATOM 835 O O . VAL A 1 95 ? -28.599 -14.007 16.015 1.00 91.62 95 VAL A O 1
ATOM 838 N N . LYS A 1 96 ? -28.789 -16.242 16.245 1.00 91.88 96 LYS A N 1
ATOM 839 C CA . LYS A 1 96 ? -29.775 -16.441 15.170 1.00 91.88 96 LYS A CA 1
ATOM 840 C C . LYS A 1 96 ? -30.981 -15.500 15.280 1.00 91.88 96 LYS A C 1
ATOM 842 O O . LYS A 1 96 ? -31.321 -14.856 14.298 1.00 91.88 96 LYS A O 1
ATOM 847 N N . ASN A 1 97 ? -31.573 -15.351 16.467 1.00 93.94 97 ASN A N 1
ATOM 848 C CA . ASN A 1 97 ? -32.761 -14.504 16.655 1.00 93.94 97 ASN A CA 1
ATOM 849 C C . ASN A 1 97 ? -32.490 -13.029 16.321 1.00 93.94 97 ASN A C 1
ATOM 851 O O . ASN A 1 97 ? -33.283 -12.393 15.633 1.00 93.94 97 ASN A O 1
ATOM 855 N N . ILE A 1 98 ? -31.334 -12.505 16.742 1.00 95.50 98 ILE A N 1
ATOM 856 C CA . ILE A 1 98 ? -30.903 -11.132 16.437 1.00 95.50 98 ILE A CA 1
ATOM 857 C C . ILE A 1 98 ? -30.698 -10.973 14.935 1.00 95.50 98 ILE A C 1
ATOM 859 O O . ILE A 1 98 ? -31.149 -9.989 14.349 1.00 95.50 98 ILE A O 1
ATOM 863 N N . ARG A 1 99 ? -30.039 -11.954 14.312 1.00 93.69 99 ARG A N 1
ATOM 864 C CA . ARG A 1 99 ? -29.794 -11.963 12.875 1.00 93.69 99 ARG A CA 1
ATOM 865 C C . ARG A 1 99 ? -31.091 -11.951 12.076 1.00 93.69 99 ARG A C 1
ATOM 867 O O . ARG A 1 99 ? -31.280 -11.050 11.262 1.00 93.69 99 ARG A O 1
ATOM 874 N N . SER A 1 100 ? -31.991 -12.895 12.332 1.00 94.12 100 SER A N 1
ATOM 875 C CA . SER A 1 100 ? -33.264 -12.992 11.617 1.00 94.12 100 SER A CA 1
ATOM 876 C C . SER A 1 100 ? -34.140 -11.757 11.860 1.00 94.12 100 SER A C 1
ATOM 878 O O . SER A 1 100 ? -34.749 -11.248 10.920 1.00 94.12 100 SER A O 1
ATO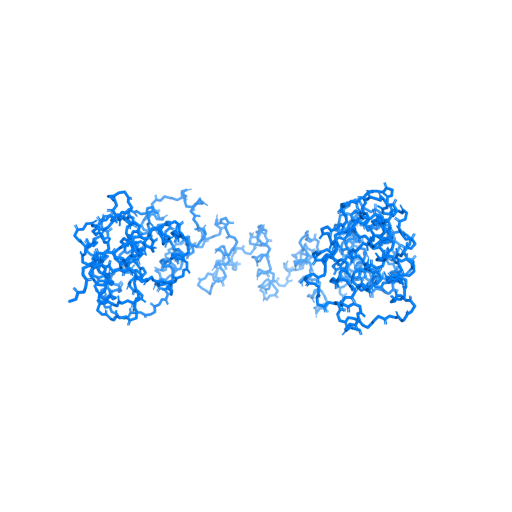M 880 N N . PHE A 1 101 ? -34.141 -11.190 13.075 1.00 96.38 101 PHE A N 1
ATOM 881 C CA . PHE A 1 101 ? -34.845 -9.934 13.338 1.00 96.38 101 PHE A CA 1
ATOM 882 C C . PHE A 1 101 ? -34.237 -8.761 12.550 1.00 96.38 101 PHE A C 1
ATOM 884 O O . PHE A 1 101 ? -34.966 -8.025 11.887 1.00 96.38 101 PHE A O 1
ATOM 891 N N . ALA A 1 102 ? -32.912 -8.609 12.530 1.00 96.25 102 ALA A N 1
ATOM 892 C CA . ALA A 1 102 ? -32.254 -7.558 11.754 1.00 96.25 102 ALA A CA 1
ATOM 893 C C . ALA A 1 102 ? -32.543 -7.666 10.244 1.00 96.25 102 ALA A C 1
ATOM 895 O O . ALA A 1 102 ? -32.788 -6.646 9.597 1.00 96.25 102 ALA A O 1
ATOM 896 N N . ILE A 1 103 ? -32.564 -8.886 9.694 1.00 95.50 103 ILE A N 1
ATOM 897 C CA . ILE A 1 103 ? -32.914 -9.151 8.289 1.00 95.50 103 ILE A CA 1
ATOM 898 C C . ILE A 1 103 ? -34.353 -8.705 8.006 1.00 95.50 103 ILE A C 1
ATOM 900 O O . ILE A 1 103 ? -34.579 -7.902 7.102 1.00 95.50 103 ILE A O 1
ATOM 904 N N . ASN A 1 104 ? -35.313 -9.165 8.812 1.00 95.69 104 ASN A N 1
ATOM 905 C CA . ASN A 1 104 ? -36.729 -8.823 8.647 1.00 95.69 104 ASN A CA 1
ATOM 906 C C . ASN A 1 104 ? -36.970 -7.316 8.798 1.00 95.69 104 ASN A C 1
ATOM 908 O O . ASN A 1 104 ? -37.733 -6.715 8.038 1.00 95.69 104 ASN A O 1
ATOM 912 N N . LEU A 1 105 ? -36.280 -6.685 9.751 1.00 96.50 105 LEU A N 1
ATOM 913 C CA . LEU A 1 105 ? -36.344 -5.247 9.959 1.00 96.50 105 LEU A CA 1
ATOM 914 C C . LEU A 1 105 ? -35.862 -4.495 8.716 1.00 96.50 105 LEU A C 1
ATOM 916 O O . LEU A 1 105 ? -36.597 -3.650 8.206 1.00 96.50 105 LEU A O 1
ATOM 920 N N . LEU A 1 106 ? -34.681 -4.823 8.185 1.00 96.00 106 LEU A N 1
ATOM 921 C CA . LEU A 1 106 ? -34.177 -4.175 6.973 1.00 96.00 106 LEU A CA 1
ATOM 922 C C . LEU A 1 106 ? -35.074 -4.424 5.763 1.00 96.00 106 LEU A C 1
ATOM 924 O O . LEU A 1 106 ? -35.351 -3.472 5.040 1.00 96.00 106 LEU A O 1
ATOM 928 N N . ALA A 1 107 ? -35.582 -5.644 5.575 1.00 94.81 107 ALA A N 1
ATOM 929 C CA . ALA A 1 107 ? -36.523 -5.950 4.499 1.00 94.81 107 ALA A CA 1
ATOM 930 C C . ALA A 1 107 ? -37.776 -5.060 4.579 1.00 94.81 107 ALA A C 1
ATOM 932 O O . ALA A 1 107 ? -38.166 -4.446 3.588 1.00 94.81 107 ALA A O 1
ATOM 933 N N . SER A 1 108 ? -38.346 -4.890 5.777 1.00 95.19 108 SER A N 1
ATOM 934 C CA . SER A 1 108 ? -39.542 -4.060 5.989 1.00 95.19 108 SER A CA 1
ATOM 935 C C . SER A 1 108 ? -39.306 -2.546 5.878 1.00 95.19 108 SER A C 1
ATOM 937 O O . SER A 1 108 ? -40.260 -1.788 5.697 1.00 95.19 108 SER A O 1
ATOM 939 N N . LYS A 1 109 ? -38.057 -2.077 6.024 1.00 96.31 109 LYS A N 1
ATOM 940 C CA . LYS A 1 109 ? -37.706 -0.643 6.039 1.00 96.31 109 LYS A CA 1
ATOM 941 C C . LYS A 1 109 ? -36.849 -0.207 4.852 1.00 96.31 109 LYS A C 1
ATOM 943 O O . LYS A 1 109 ? -36.480 0.964 4.792 1.00 96.31 109 LYS A O 1
ATOM 948 N N . LEU A 1 110 ? -36.533 -1.098 3.910 1.00 95.31 110 LEU A N 1
ATOM 949 C CA . LEU A 1 110 ? -35.628 -0.803 2.794 1.00 95.31 110 LEU A CA 1
ATOM 950 C C . LEU A 1 110 ? -36.101 0.395 1.957 1.00 95.31 110 LEU A C 1
ATOM 952 O O . LEU A 1 110 ? -35.288 1.211 1.539 1.00 95.31 110 LEU A O 1
ATOM 956 N N . ASN A 1 111 ? -37.416 0.563 1.790 1.00 94.69 111 ASN A N 1
ATOM 957 C CA . ASN A 1 111 ? -38.017 1.711 1.104 1.00 94.69 111 ASN A CA 1
ATOM 958 C C . ASN A 1 111 ? -37.735 3.073 1.773 1.00 94.69 111 ASN A C 1
ATOM 960 O O . ASN A 1 111 ? -37.873 4.107 1.125 1.00 94.69 111 ASN A O 1
ATOM 964 N N . LYS A 1 112 ? -37.337 3.091 3.052 1.00 95.25 112 LYS A N 1
ATOM 965 C CA . LYS A 1 112 ? -36.925 4.298 3.788 1.00 95.25 112 LYS A CA 1
ATOM 966 C C . LYS A 1 112 ? -35.429 4.602 3.653 1.00 95.25 112 LYS A C 1
ATOM 968 O O . LYS A 1 112 ? -34.970 5.610 4.187 1.00 95.25 112 LYS A O 1
ATOM 973 N N . VAL A 1 113 ? -34.662 3.738 2.989 1.00 95.94 113 VAL A N 1
ATOM 974 C CA . VAL A 1 113 ? -33.220 3.900 2.780 1.00 95.94 113 VAL A CA 1
ATOM 975 C C . VAL A 1 113 ? -32.994 4.394 1.361 1.00 95.94 113 VAL A C 1
ATOM 977 O O . VAL A 1 113 ? -33.315 3.712 0.389 1.00 95.94 113 VAL A O 1
ATOM 980 N N . ASN A 1 114 ? -32.438 5.596 1.223 1.00 93.94 114 ASN A N 1
ATOM 981 C CA . ASN A 1 114 ? -32.119 6.122 -0.096 1.00 93.94 114 ASN A CA 1
ATOM 982 C C . ASN A 1 114 ? -30.899 5.411 -0.707 1.00 93.94 114 ASN A C 1
ATOM 984 O O . ASN A 1 114 ? -30.070 4.810 -0.017 1.00 93.94 114 ASN A O 1
ATOM 988 N N . THR A 1 115 ? -30.763 5.507 -2.029 1.00 91.88 115 THR A N 1
ATOM 989 C CA . THR A 1 115 ? -29.661 4.857 -2.744 1.00 91.88 115 THR A CA 1
ATOM 990 C C . THR A 1 115 ? -28.290 5.375 -2.310 1.00 91.88 115 THR A C 1
ATOM 992 O O . THR A 1 115 ? -27.341 4.600 -2.264 1.00 91.88 115 THR A O 1
ATOM 995 N N . GLU A 1 116 ? -28.178 6.653 -1.939 1.00 90.94 116 GLU A N 1
ATOM 996 C CA . GLU A 1 116 ? -26.907 7.239 -1.499 1.00 90.94 116 GLU A CA 1
ATOM 997 C C . GLU A 1 116 ? -26.393 6.592 -0.206 1.00 90.94 116 GLU A C 1
ATOM 999 O O . GLU A 1 116 ? -25.216 6.257 -0.093 1.00 90.94 116 GLU A O 1
ATOM 1004 N N . THR A 1 117 ? -27.289 6.293 0.736 1.00 92.62 117 THR A N 1
ATOM 1005 C CA . THR A 1 117 ? -26.955 5.562 1.963 1.00 92.62 117 THR A CA 1
ATOM 1006 C C . THR A 1 117 ? -26.457 4.157 1.639 1.00 92.62 117 THR A C 1
ATOM 1008 O O . THR A 1 117 ? -25.478 3.702 2.231 1.00 92.62 117 THR A O 1
ATOM 1011 N N . LEU A 1 118 ? -27.070 3.472 0.670 1.00 92.69 118 LEU A N 1
ATOM 1012 C CA . LEU A 1 118 ? -26.592 2.161 0.224 1.00 92.69 118 LEU A CA 1
ATOM 1013 C C . LEU A 1 118 ? -25.187 2.265 -0.397 1.00 92.69 118 LEU A C 1
ATOM 1015 O O . LEU A 1 118 ? -24.304 1.481 -0.049 1.00 92.69 118 LEU A O 1
ATOM 1019 N N . LYS A 1 119 ? -24.943 3.266 -1.255 1.00 89.75 119 LYS A N 1
ATOM 1020 C CA . LYS A 1 119 ? -23.634 3.506 -1.892 1.00 89.75 119 LYS A CA 1
ATOM 1021 C C . LYS A 1 119 ? -22.526 3.777 -0.875 1.00 89.75 119 LYS A C 1
ATOM 1023 O O . LYS A 1 119 ? -21.463 3.147 -0.938 1.00 89.75 119 LYS A O 1
ATOM 1028 N N . LEU A 1 120 ? -22.788 4.670 0.083 1.00 88.56 120 LEU A N 1
ATOM 1029 C CA . LEU A 1 120 ? -21.851 5.037 1.150 1.00 88.56 120 LEU A CA 1
ATOM 1030 C C . LEU A 1 120 ? -21.461 3.837 2.023 1.00 88.56 120 LEU A C 1
ATOM 1032 O O . LEU A 1 120 ? -20.358 3.803 2.565 1.00 88.56 120 LEU A O 1
ATOM 1036 N N . ASN A 1 121 ? -22.331 2.828 2.111 1.00 88.88 121 ASN A N 1
ATOM 1037 C CA . ASN A 1 121 ? -22.119 1.610 2.891 1.00 88.88 121 ASN A CA 1
ATOM 1038 C C . ASN A 1 121 ? -21.753 0.386 2.032 1.00 88.88 121 ASN A C 1
ATOM 1040 O O . ASN A 1 121 ? -21.861 -0.750 2.496 1.00 88.88 121 ASN A O 1
ATOM 1044 N N . SER A 1 122 ? -21.277 0.597 0.799 1.00 86.56 122 SER A N 1
ATOM 1045 C CA . SER A 1 122 ? -20.885 -0.474 -0.133 1.00 86.56 122 SER A CA 1
ATOM 1046 C C . SER A 1 122 ? -19.863 -1.462 0.441 1.00 86.56 122 SER A C 1
ATOM 1048 O O . SER A 1 122 ? -19.993 -2.657 0.205 1.00 86.56 122 SER A O 1
ATOM 1050 N N . ASP A 1 123 ? -18.897 -1.011 1.246 1.00 85.44 123 ASP A N 1
ATOM 1051 C CA . ASP A 1 123 ? -17.920 -1.898 1.903 1.00 85.44 123 ASP A CA 1
ATOM 1052 C C . ASP A 1 123 ? -18.593 -2.904 2.840 1.00 85.44 123 ASP A C 1
ATOM 1054 O O . ASP A 1 123 ? -18.285 -4.097 2.825 1.00 85.44 123 ASP A O 1
ATOM 1058 N N . LEU A 1 124 ? -19.533 -2.415 3.648 1.00 86.62 124 LEU A N 1
ATOM 1059 C CA . LEU A 1 124 ? -20.272 -3.245 4.586 1.00 86.62 124 LEU A CA 1
ATOM 1060 C C . LEU A 1 124 ? -21.235 -4.178 3.848 1.00 86.62 124 LEU A C 1
ATOM 1062 O O . LEU A 1 124 ? -21.351 -5.344 4.216 1.00 86.62 124 LEU A O 1
ATOM 1066 N N . LEU A 1 125 ? -21.874 -3.685 2.783 1.00 89.38 125 LEU A N 1
ATOM 1067 C CA . LEU A 1 125 ? -22.707 -4.499 1.904 1.00 89.38 125 LEU A CA 1
ATOM 1068 C C . LEU A 1 125 ? -21.904 -5.632 1.274 1.00 89.38 125 LEU A C 1
ATOM 1070 O O . LEU A 1 125 ? -22.313 -6.773 1.403 1.00 89.38 125 LEU A O 1
ATOM 1074 N N . ILE A 1 126 ? -20.742 -5.366 0.673 1.00 85.62 126 ILE A N 1
ATOM 1075 C CA . ILE A 1 126 ? -19.882 -6.412 0.094 1.00 85.62 126 ILE A CA 1
ATOM 1076 C C . ILE A 1 126 ? -19.551 -7.477 1.146 1.00 85.62 126 ILE A C 1
ATOM 1078 O O . ILE A 1 126 ? -19.686 -8.670 0.883 1.00 85.62 126 ILE A O 1
ATOM 1082 N N . ASN A 1 127 ? -19.171 -7.057 2.355 1.00 83.94 127 ASN A N 1
ATOM 1083 C CA . ASN A 1 127 ? -18.869 -7.986 3.442 1.00 83.94 127 ASN A CA 1
ATOM 1084 C C . ASN A 1 127 ? -20.084 -8.824 3.854 1.00 83.94 127 ASN A C 1
ATOM 1086 O O . ASN A 1 127 ? -19.935 -10.014 4.126 1.00 83.94 127 ASN A O 1
ATOM 1090 N N . ALA A 1 128 ? -21.268 -8.216 3.918 1.00 84.62 128 ALA A N 1
ATOM 1091 C CA . ALA A 1 128 ? -22.485 -8.921 4.288 1.00 84.62 128 ALA A CA 1
ATOM 1092 C C . ALA A 1 128 ? -22.935 -9.887 3.182 1.00 84.62 128 ALA A C 1
ATOM 1094 O O . ALA A 1 128 ? -23.216 -11.046 3.460 1.00 84.62 128 ALA A O 1
ATOM 1095 N N . LEU A 1 129 ? -22.915 -9.436 1.928 1.00 81.75 129 LEU A N 1
ATOM 1096 C CA . LEU A 1 129 ? -23.328 -10.184 0.739 1.00 81.75 129 LEU A CA 1
ATOM 1097 C C . LEU A 1 129 ? -22.423 -11.382 0.426 1.00 81.75 129 LEU A C 1
ATOM 1099 O O . LEU A 1 129 ? -22.906 -12.379 -0.104 1.00 81.75 129 LEU A O 1
ATOM 1103 N N . ASN A 1 130 ? -21.135 -11.304 0.767 1.00 78.31 130 ASN A N 1
ATOM 1104 C CA . ASN A 1 130 ? -20.191 -12.407 0.577 1.00 78.31 130 ASN A CA 1
ATOM 1105 C C . ASN A 1 130 ? -20.337 -13.528 1.616 1.00 78.31 130 ASN A C 1
ATOM 1107 O O . ASN A 1 130 ? -19.773 -14.605 1.424 1.00 78.31 130 ASN A O 1
ATOM 1111 N N . LYS A 1 131 ? -21.052 -13.303 2.725 1.00 79.50 131 LYS A N 1
ATOM 1112 C CA . LYS A 1 131 ? -21.320 -14.367 3.694 1.00 79.50 131 LYS A CA 1
ATOM 1113 C C . LYS A 1 131 ? -22.490 -15.212 3.201 1.00 79.50 131 LYS A C 1
ATOM 1115 O O . LYS A 1 131 ? -23.573 -14.690 2.948 1.00 79.50 131 LYS A O 1
ATOM 1120 N N . GLN A 1 132 ? -22.266 -16.522 3.085 1.00 68.38 132 GLN A N 1
ATOM 1121 C CA . GLN A 1 132 ? -23.345 -17.469 2.824 1.00 68.38 132 GLN A CA 1
ATOM 1122 C C . GLN A 1 132 ? -24.330 -17.435 3.992 1.00 68.38 132 GLN A C 1
ATOM 1124 O O . GLN A 1 132 ? -23.964 -17.657 5.148 1.00 68.38 132 GLN A O 1
ATOM 1129 N N . ASN A 1 133 ? -25.572 -17.098 3.675 1.00 76.94 133 ASN A N 1
ATOM 1130 C CA . ASN A 1 133 ? -26.701 -17.179 4.576 1.00 76.94 133 ASN A CA 1
ATOM 1131 C C . ASN A 1 133 ? -27.897 -17.605 3.727 1.00 76.94 133 ASN A C 1
ATOM 1133 O O . ASN A 1 133 ? -28.369 -16.837 2.894 1.00 76.94 133 ASN A O 1
ATOM 1137 N N . ASP A 1 134 ? -28.344 -18.839 3.919 1.00 77.19 134 ASP A N 1
ATOM 1138 C CA . ASP A 1 134 ? -29.410 -19.430 3.111 1.00 77.19 134 ASP A CA 1
ATOM 1139 C C . ASP A 1 134 ? -30.807 -19.117 3.679 1.00 77.19 134 ASP A C 1
ATOM 1141 O O . ASP A 1 134 ? -31.808 -19.654 3.212 1.00 77.19 134 ASP A O 1
ATOM 1145 N N . GLU A 1 135 ? -30.903 -18.241 4.692 1.00 84.06 135 GLU A N 1
ATOM 1146 C CA . GLU A 1 135 ? -32.186 -17.722 5.169 1.00 84.06 135 GLU A CA 1
ATOM 1147 C C . GLU A 1 135 ? -32.913 -17.009 4.010 1.00 84.06 135 GLU A C 1
ATOM 1149 O O . GLU A 1 135 ? -32.411 -16.040 3.441 1.00 84.06 135 GLU A O 1
ATOM 1154 N N . GLU A 1 136 ? -34.121 -17.461 3.667 1.00 87.31 136 GLU A N 1
ATOM 1155 C CA . GLU A 1 136 ? -34.888 -16.964 2.512 1.00 87.31 136 GLU A CA 1
ATOM 1156 C C . GLU A 1 136 ? -35.041 -15.431 2.513 1.00 87.31 136 GLU A C 1
ATOM 1158 O O . GLU A 1 136 ? -34.787 -14.763 1.508 1.00 87.31 136 GLU A O 1
ATOM 1163 N N . ASN A 1 137 ? -35.350 -14.849 3.675 1.00 88.31 137 ASN A N 1
ATOM 1164 C CA . ASN A 1 137 ? -35.492 -13.400 3.834 1.00 88.31 137 ASN A CA 1
ATOM 1165 C C . ASN A 1 137 ? -34.177 -12.646 3.586 1.00 88.31 137 ASN A C 1
ATOM 1167 O O . ASN A 1 137 ? -34.199 -11.499 3.138 1.00 88.31 137 ASN A O 1
ATOM 1171 N N . TRP A 1 138 ? -33.023 -13.272 3.850 1.00 91.31 138 TRP A N 1
ATOM 1172 C CA . TRP A 1 138 ? -31.729 -12.687 3.508 1.00 91.31 138 TRP A CA 1
ATOM 1173 C C . TRP A 1 138 ? -31.528 -12.652 1.997 1.00 91.31 138 TRP A C 1
ATOM 1175 O O . TRP A 1 138 ? -31.128 -11.617 1.466 1.00 91.31 138 TRP A O 1
ATOM 1185 N N . VAL A 1 139 ? -31.846 -13.746 1.301 1.00 90.12 139 VAL A N 1
ATOM 1186 C CA . VAL A 1 139 ? -31.755 -13.823 -0.163 1.00 90.12 139 VAL A CA 1
ATOM 1187 C C . VAL A 1 139 ? -32.635 -12.750 -0.812 1.00 90.12 139 VAL A C 1
ATOM 1189 O O . VAL A 1 139 ? -32.161 -12.006 -1.673 1.00 90.12 139 VAL A O 1
ATOM 1192 N N . GLN A 1 140 ? -33.876 -12.593 -0.343 1.00 91.62 140 GLN A N 1
ATOM 1193 C CA . GLN A 1 140 ? -34.802 -11.567 -0.835 1.00 91.62 140 GLN A CA 1
ATOM 1194 C C . GLN A 1 140 ? -34.314 -10.136 -0.545 1.00 91.62 140 GLN A C 1
ATOM 1196 O O . GLN A 1 140 ? -34.346 -9.275 -1.432 1.00 91.62 140 GLN A O 1
ATOM 1201 N N . LEU A 1 141 ? -33.821 -9.870 0.672 1.00 93.38 141 LEU A N 1
ATOM 1202 C CA . LEU A 1 141 ? -33.252 -8.571 1.045 1.00 93.38 141 LEU A CA 1
ATOM 1203 C C . LEU A 1 141 ? -32.031 -8.233 0.182 1.00 93.38 141 LEU A C 1
ATOM 1205 O O . LEU A 1 141 ? -31.940 -7.127 -0.355 1.00 93.38 141 LEU A O 1
ATOM 1209 N N . ARG A 1 142 ? -31.114 -9.193 0.019 1.00 91.94 142 ARG A N 1
ATOM 1210 C CA . ARG A 1 142 ? -29.941 -9.079 -0.853 1.00 91.94 142 ARG A CA 1
ATOM 1211 C C . ARG A 1 142 ? -30.362 -8.706 -2.269 1.00 91.94 142 ARG A C 1
ATOM 1213 O O . ARG A 1 142 ? -29.844 -7.729 -2.807 1.00 91.94 142 ARG A O 1
ATOM 1220 N N . GLN A 1 143 ? -31.296 -9.455 -2.849 1.00 92.00 143 GLN A N 1
ATOM 1221 C CA . GLN A 1 143 ? -31.762 -9.223 -4.212 1.00 92.00 143 GLN A CA 1
ATOM 1222 C C . GLN A 1 143 ? -32.361 -7.818 -4.356 1.00 92.00 143 GLN A C 1
ATOM 1224 O O . GLN A 1 143 ? -31.984 -7.077 -5.259 1.00 92.00 143 GLN A O 1
ATOM 1229 N N . SER A 1 144 ? -33.189 -7.405 -3.394 1.00 94.75 144 SER A N 1
ATOM 1230 C CA . SER A 1 144 ? -33.824 -6.082 -3.382 1.00 94.75 144 SER A CA 1
ATOM 1231 C C . SER A 1 144 ? -32.806 -4.938 -3.310 1.00 94.75 144 SER A C 1
ATOM 1233 O O . SER A 1 144 ? -32.914 -3.961 -4.051 1.00 94.75 144 SER A O 1
ATOM 1235 N N . ILE A 1 145 ? -31.787 -5.053 -2.448 1.00 94.44 145 ILE A N 1
ATOM 1236 C CA . ILE A 1 145 ? -30.705 -4.060 -2.353 1.00 94.44 145 ILE A CA 1
ATOM 1237 C C . ILE A 1 145 ? -29.949 -3.974 -3.682 1.00 94.44 145 ILE A C 1
ATOM 1239 O O . ILE A 1 145 ? -29.722 -2.877 -4.195 1.00 94.44 145 ILE A O 1
ATOM 1243 N N . LEU A 1 146 ? -29.565 -5.121 -4.245 1.00 93.62 146 LEU A N 1
ATOM 1244 C CA . LEU A 1 146 ? -28.812 -5.174 -5.495 1.00 93.62 146 LEU A CA 1
ATOM 1245 C C . LEU A 1 146 ? -29.612 -4.606 -6.666 1.00 93.62 146 LEU A C 1
ATOM 1247 O O . LEU A 1 146 ? -29.055 -3.854 -7.459 1.00 93.62 146 LEU A O 1
ATOM 1251 N N . ASP A 1 147 ? -30.910 -4.884 -6.751 1.00 93.69 147 ASP A N 1
ATOM 1252 C CA . ASP A 1 147 ? -31.768 -4.355 -7.810 1.00 93.69 147 ASP A CA 1
ATOM 1253 C C . ASP A 1 147 ? -31.916 -2.832 -7.730 1.00 93.69 147 ASP A C 1
ATOM 1255 O O . ASP A 1 147 ? -31.837 -2.160 -8.760 1.00 93.69 147 ASP A O 1
ATOM 1259 N N . ILE A 1 148 ? -32.036 -2.260 -6.524 1.00 93.94 148 ILE A N 1
ATOM 1260 C CA . ILE A 1 148 ? -32.025 -0.800 -6.327 1.00 93.94 148 ILE A CA 1
ATOM 1261 C C . ILE A 1 148 ? -30.705 -0.202 -6.824 1.00 93.94 148 ILE A C 1
ATOM 1263 O O . ILE A 1 148 ? -30.709 0.787 -7.564 1.00 93.94 148 ILE A O 1
ATOM 1267 N N . LEU A 1 149 ? -29.575 -0.791 -6.424 1.00 92.56 149 LEU A N 1
ATOM 1268 C CA . LEU A 1 149 ? -28.253 -0.282 -6.779 1.00 92.56 149 LEU A CA 1
ATOM 1269 C C . LEU A 1 149 ? -27.961 -0.427 -8.280 1.00 92.56 149 LEU A C 1
ATOM 1271 O O . LEU A 1 149 ? -27.483 0.521 -8.898 1.00 92.56 149 LEU A O 1
ATOM 1275 N N . ILE A 1 150 ? -28.297 -1.570 -8.883 1.00 92.38 150 ILE A N 1
ATOM 1276 C CA . ILE A 1 150 ? -28.139 -1.826 -10.322 1.00 92.38 150 ILE A CA 1
ATOM 1277 C C . ILE A 1 150 ? -29.023 -0.879 -11.130 1.00 92.38 150 ILE A C 1
ATOM 1279 O O . ILE A 1 150 ? -28.539 -0.245 -12.064 1.00 92.38 150 ILE A O 1
ATOM 1283 N N . LYS A 1 151 ? -30.303 -0.731 -10.764 1.00 91.81 151 LYS A N 1
ATOM 1284 C CA . LYS A 1 151 ? -31.215 0.193 -11.449 1.00 91.81 151 LYS A CA 1
ATOM 1285 C C . LYS A 1 151 ? -30.686 1.623 -11.395 1.00 91.81 151 LYS A C 1
ATOM 1287 O O . LYS A 1 151 ? -30.701 2.321 -12.404 1.00 91.81 151 LYS A O 1
ATOM 1292 N N . ASN A 1 152 ? -30.181 2.058 -10.240 1.00 90.56 152 ASN A N 1
ATOM 1293 C CA . ASN A 1 152 ? -29.539 3.364 -10.129 1.00 90.56 152 ASN A CA 1
ATOM 1294 C C . ASN A 1 152 ? -28.279 3.466 -10.999 1.00 90.56 152 ASN A C 1
ATOM 1296 O O . ASN A 1 152 ? -28.090 4.492 -11.642 1.00 90.56 152 ASN A O 1
ATOM 1300 N N . PHE A 1 153 ? -27.462 2.408 -11.037 1.00 90.44 153 PHE A N 1
ATOM 1301 C CA . PHE A 1 153 ? -26.231 2.351 -11.823 1.00 90.44 153 PHE A CA 1
ATOM 1302 C C . PHE A 1 153 ? -26.466 2.433 -13.341 1.00 90.44 153 PHE A C 1
ATOM 1304 O O . PHE A 1 153 ? -25.720 3.074 -14.075 1.00 90.44 153 PHE A O 1
ATOM 1311 N N . LEU A 1 154 ? -27.511 1.774 -13.839 1.00 88.44 154 LEU A N 1
ATOM 1312 C CA . LEU A 1 154 ? -27.815 1.755 -15.271 1.00 88.44 154 LEU A CA 1
ATOM 1313 C C . LEU A 1 154 ? -28.523 3.034 -15.742 1.00 88.44 154 LEU A C 1
ATOM 1315 O O . LEU A 1 154 ? -28.362 3.433 -16.896 1.00 88.44 154 LEU A O 1
ATOM 1319 N N . ASN A 1 155 ? -29.269 3.699 -14.854 1.00 87.12 155 ASN A N 1
ATOM 1320 C CA . ASN A 1 155 ? -30.023 4.908 -15.189 1.00 87.12 155 ASN A CA 1
ATOM 1321 C C . ASN A 1 155 ? -29.150 6.165 -15.353 1.00 87.12 155 ASN A C 1
ATOM 1323 O O . ASN A 1 155 ? -29.588 7.108 -16.008 1.00 87.12 155 ASN A O 1
ATOM 1327 N N . ASP A 1 156 ? -27.940 6.215 -14.784 1.00 76.19 156 ASP A N 1
ATOM 1328 C CA . ASP A 1 156 ? -27.105 7.425 -14.783 1.00 76.19 156 ASP A CA 1
ATOM 1329 C C . ASP A 1 156 ? -25.689 7.160 -15.323 1.00 76.19 156 ASP A C 1
ATOM 1331 O O . ASP A 1 156 ? -24.687 7.193 -14.606 1.00 76.19 156 ASP A O 1
ATOM 1335 N N . LYS A 1 157 ? -25.595 6.935 -16.643 1.00 64.50 157 LYS A N 1
ATOM 1336 C CA . LYS A 1 157 ? -24.357 6.541 -17.352 1.00 64.50 157 LYS A CA 1
ATOM 1337 C C . LYS A 1 157 ? -23.130 7.432 -17.075 1.00 64.50 157 LYS A C 1
ATOM 1339 O O . LYS A 1 157 ? -22.007 6.987 -17.304 1.00 64.50 157 LYS A O 1
ATOM 1344 N N . ASN A 1 158 ? -23.312 8.661 -16.581 1.00 64.12 158 ASN A N 1
ATOM 1345 C CA . ASN A 1 158 ? -22.227 9.621 -16.365 1.00 64.12 158 ASN A CA 1
ATOM 1346 C C . ASN A 1 158 ? -21.880 9.891 -14.888 1.00 64.12 158 ASN A C 1
ATOM 1348 O O . ASN A 1 158 ? -20.751 10.317 -14.632 1.00 64.12 158 ASN A O 1
ATOM 1352 N N . LYS A 1 159 ? -22.758 9.620 -13.906 1.00 69.00 159 LYS A N 1
ATOM 1353 C CA . LYS A 1 159 ? -22.450 9.918 -12.488 1.00 69.00 159 LYS A CA 1
ATOM 1354 C C . LYS A 1 159 ? -21.540 8.907 -11.790 1.00 69.00 159 LYS A C 1
ATOM 1356 O O . LYS A 1 159 ? -20.846 9.279 -10.845 1.00 69.00 159 LYS A O 1
ATOM 1361 N N . HIS A 1 160 ? -21.473 7.656 -12.245 1.00 73.44 160 HIS A N 1
ATOM 1362 C CA . HIS A 1 160 ? -20.781 6.601 -11.485 1.00 73.44 160 HIS A CA 1
ATOM 1363 C C . HIS A 1 160 ? -19.255 6.721 -11.443 1.00 73.44 160 HIS A C 1
ATOM 1365 O O . HIS A 1 160 ? -18.612 6.089 -10.601 1.00 73.44 160 HIS A O 1
ATOM 1371 N N . LYS A 1 161 ? -18.649 7.563 -12.292 1.00 74.38 161 LYS A N 1
ATOM 1372 C CA . LYS A 1 161 ? -17.197 7.816 -12.270 1.00 74.38 161 LYS A CA 1
ATOM 1373 C C . LYS A 1 161 ? -16.705 8.318 -10.907 1.00 74.38 161 LYS A C 1
ATOM 1375 O O . LYS A 1 161 ? -15.579 8.004 -10.530 1.00 74.38 161 LYS A O 1
ATOM 1380 N N . ASN A 1 162 ? -17.562 9.033 -10.175 1.00 81.50 162 ASN A N 1
ATOM 1381 C CA . ASN A 1 162 ? -17.256 9.585 -8.854 1.00 81.50 162 ASN A CA 1
ATOM 1382 C C . ASN A 1 162 ? -17.628 8.645 -7.697 1.00 81.50 162 ASN A C 1
ATOM 1384 O O . ASN A 1 162 ? -17.230 8.901 -6.563 1.00 81.50 162 ASN A O 1
ATOM 1388 N N . ASP A 1 163 ? -18.368 7.564 -7.961 1.00 87.75 163 ASP A N 1
ATOM 1389 C CA . ASP A 1 163 ? -18.705 6.592 -6.922 1.00 87.75 163 ASP A CA 1
ATOM 1390 C C . ASP A 1 163 ? -17.439 5.844 -6.442 1.00 87.75 163 ASP A C 1
ATOM 1392 O O . ASP A 1 163 ? -16.391 5.826 -7.096 1.00 87.75 163 ASP A O 1
ATOM 1396 N N . SER A 1 164 ? -17.525 5.176 -5.290 1.00 88.69 164 SER A N 1
ATOM 1397 C CA . SER A 1 164 ? -16.434 4.327 -4.793 1.00 88.69 164 SER A CA 1
ATOM 1398 C C . SER A 1 164 ? -16.098 3.206 -5.799 1.00 88.69 164 SER A C 1
ATOM 1400 O O . SER A 1 164 ? -17.012 2.516 -6.265 1.00 88.69 164 SER A O 1
ATOM 1402 N N . PRO A 1 165 ? -14.810 2.924 -6.091 1.00 91.62 165 PRO A N 1
ATOM 1403 C CA . PRO A 1 165 ? -14.422 1.785 -6.925 1.00 91.62 165 PRO A CA 1
ATOM 1404 C C . PRO A 1 165 ? -14.980 0.448 -6.431 1.00 91.62 165 PRO A C 1
ATOM 1406 O O . PRO A 1 165 ? -15.341 -0.407 -7.237 1.00 91.62 165 PRO A O 1
ATOM 1409 N N . LYS A 1 166 ? -15.099 0.274 -5.109 1.00 88.94 166 LYS A N 1
ATOM 1410 C CA . LYS A 1 166 ? -15.655 -0.943 -4.506 1.00 88.94 166 LYS A CA 1
ATOM 1411 C C . LYS A 1 166 ? -17.155 -1.077 -4.771 1.00 88.94 166 LYS A C 1
ATOM 1413 O O . LYS A 1 166 ? -17.601 -2.168 -5.107 1.00 88.94 166 LYS A O 1
ATOM 1418 N N . TYR A 1 167 ? -17.905 0.027 -4.703 1.00 90.81 167 TYR A N 1
ATOM 1419 C CA . TYR A 1 167 ? -19.313 0.052 -5.104 1.00 90.81 167 TYR A CA 1
ATOM 1420 C C . TYR A 1 167 ? -19.472 -0.375 -6.565 1.00 90.81 167 TYR A C 1
ATOM 1422 O O . TYR A 1 167 ? -20.195 -1.326 -6.843 1.00 90.81 167 TYR A O 1
ATOM 1430 N N . ARG A 1 168 ? -18.741 0.255 -7.494 1.00 92.19 168 ARG A N 1
ATOM 1431 C CA . ARG A 1 168 ? -18.809 -0.116 -8.918 1.00 92.19 168 ARG A CA 1
ATOM 1432 C C . ARG A 1 168 ? -18.470 -1.586 -9.150 1.00 92.19 168 ARG A C 1
ATOM 1434 O O . ARG A 1 168 ? -19.147 -2.257 -9.918 1.00 92.19 168 ARG A O 1
ATOM 1441 N N . ARG A 1 169 ? -17.473 -2.108 -8.429 1.00 91.56 169 ARG A N 1
ATOM 1442 C CA . ARG A 1 169 ? -17.085 -3.522 -8.487 1.00 91.56 169 ARG A CA 1
ATOM 1443 C C . ARG A 1 169 ? -18.208 -4.465 -8.073 1.00 91.56 169 ARG A C 1
ATOM 1445 O O . ARG A 1 169 ? -18.418 -5.462 -8.755 1.00 91.56 169 ARG A O 1
ATOM 1452 N N . LEU A 1 170 ? -18.907 -4.156 -6.977 1.00 90.94 170 LEU A N 1
ATOM 1453 C CA . LEU A 1 170 ? -20.078 -4.920 -6.543 1.00 90.94 170 LEU A CA 1
ATOM 1454 C C . LEU A 1 170 ? -21.109 -4.994 -7.676 1.00 90.94 170 LEU A C 1
ATOM 1456 O O . LEU A 1 170 ? -21.573 -6.079 -8.009 1.00 90.94 170 LEU A O 1
ATOM 1460 N N . ILE A 1 171 ? -21.401 -3.856 -8.313 1.00 93.06 171 ILE A N 1
ATOM 1461 C CA . ILE A 1 171 ? -22.351 -3.804 -9.427 1.00 93.06 171 ILE A CA 1
ATOM 1462 C C . ILE A 1 171 ? -21.866 -4.613 -10.627 1.00 93.06 171 ILE A C 1
ATOM 1464 O O . ILE A 1 171 ? -22.647 -5.376 -11.183 1.00 93.06 171 ILE A O 1
ATOM 1468 N N . TYR A 1 172 ? -20.592 -4.508 -11.011 1.00 94.00 172 TYR A N 1
ATOM 1469 C CA . TYR A 1 172 ? -20.063 -5.290 -12.130 1.00 94.00 172 TYR A CA 1
ATOM 1470 C C . TYR A 1 172 ? -20.186 -6.789 -11.905 1.00 94.00 172 TYR A C 1
ATOM 1472 O O . TYR A 1 172 ? -20.611 -7.482 -12.819 1.00 94.00 172 TYR A O 1
ATOM 1480 N N . PHE A 1 173 ? -19.870 -7.297 -10.711 1.00 91.88 173 PHE A N 1
ATOM 1481 C CA . PHE A 1 173 ? -20.039 -8.723 -10.428 1.00 91.88 173 PHE A CA 1
ATOM 1482 C C . PHE A 1 173 ? -21.491 -9.173 -10.568 1.00 91.88 173 PHE A C 1
ATOM 1484 O O . PHE A 1 173 ? -21.757 -10.211 -11.169 1.00 91.88 173 PHE A O 1
ATOM 1491 N N . GLU A 1 174 ? -22.437 -8.375 -10.084 1.00 92.06 174 GLU A N 1
ATOM 1492 C CA . GLU A 1 174 ? -23.851 -8.721 -10.208 1.00 92.06 174 GLU A CA 1
ATOM 1493 C C . GLU A 1 174 ? -24.362 -8.595 -11.652 1.00 92.06 174 GLU A C 1
ATOM 1495 O O . GLU A 1 174 ? -25.144 -9.427 -12.107 1.00 92.06 174 GLU A O 1
ATOM 1500 N N . LEU A 1 175 ? -23.872 -7.623 -12.426 1.00 93.94 175 LEU A N 1
ATOM 1501 C CA . LEU A 1 175 ? -24.170 -7.518 -13.858 1.00 93.94 175 LEU A CA 1
ATOM 1502 C C . LEU A 1 175 ? -23.547 -8.666 -14.673 1.00 93.94 175 LEU A C 1
ATOM 1504 O O . LEU A 1 175 ? -24.180 -9.140 -15.616 1.00 93.94 175 LEU A O 1
ATOM 1508 N N . ILE A 1 176 ? -22.356 -9.148 -14.292 1.00 94.06 176 ILE A N 1
ATOM 1509 C CA . ILE A 1 176 ? -21.724 -10.347 -14.869 1.00 94.06 176 ILE A CA 1
ATOM 1510 C C . ILE A 1 176 ? -22.613 -11.568 -14.615 1.00 94.06 176 ILE A C 1
ATOM 1512 O O . ILE A 1 176 ? -22.933 -12.293 -15.555 1.00 94.06 176 ILE A O 1
ATOM 1516 N N . ASN A 1 177 ? -23.062 -11.766 -13.371 1.00 90.62 177 ASN A N 1
ATOM 1517 C CA . ASN A 1 177 ? -23.949 -12.877 -13.009 1.00 90.62 177 ASN A CA 1
ATOM 1518 C C . ASN A 1 177 ? -25.264 -12.836 -13.800 1.00 90.62 177 ASN A C 1
ATOM 1520 O O . ASN A 1 177 ? -25.759 -13.871 -14.243 1.00 90.62 177 ASN A O 1
ATOM 1524 N N . LYS A 1 178 ? -25.801 -11.632 -14.027 1.00 91.56 178 LYS A N 1
ATOM 1525 C CA . LYS A 1 178 ? -27.009 -11.398 -14.829 1.00 91.56 178 LYS A CA 1
ATOM 1526 C C . LYS A 1 178 ? -26.767 -11.404 -16.346 1.00 91.56 178 LYS A C 1
ATOM 1528 O O . LYS A 1 178 ? -27.722 -11.202 -17.090 1.00 91.56 178 LYS A O 1
ATOM 1533 N N . LYS A 1 179 ? -25.531 -11.630 -16.814 1.00 91.69 179 LYS A N 1
ATOM 1534 C CA . LYS A 1 179 ? -25.137 -11.606 -18.238 1.00 91.69 179 LYS A CA 1
ATOM 1535 C C . LYS A 1 179 ? -25.601 -10.337 -18.966 1.00 91.69 179 LYS A C 1
ATOM 1537 O O . LYS A 1 179 ? -26.116 -10.401 -20.080 1.00 91.69 179 LYS A O 1
ATOM 1542 N N . HIS A 1 180 ? -25.448 -9.181 -18.321 1.00 92.56 180 HIS A N 1
ATOM 1543 C CA . HIS A 1 180 ? -25.824 -7.902 -18.918 1.00 92.56 180 HIS A CA 1
ATOM 1544 C C . HIS A 1 180 ? -25.025 -7.649 -20.209 1.00 92.56 180 HIS A C 1
ATOM 1546 O O . HIS A 1 180 ? -23.798 -7.746 -20.204 1.00 92.56 180 HIS A O 1
ATOM 1552 N N . SER A 1 181 ? -25.710 -7.295 -21.300 1.00 89.12 181 SER A N 1
ATOM 1553 C CA . SER A 1 181 ? -25.084 -6.997 -22.594 1.00 89.12 181 SER A CA 1
ATOM 1554 C C . SER A 1 181 ? -24.176 -5.767 -22.517 1.00 89.12 181 SER A C 1
ATOM 1556 O O . SER A 1 181 ? -24.476 -4.828 -21.779 1.00 89.12 181 SER A O 1
ATOM 1558 N N . GLU A 1 182 ? -23.095 -5.737 -23.296 1.00 88.06 182 GLU A N 1
ATOM 1559 C CA . GLU A 1 182 ? -22.180 -4.584 -23.408 1.00 88.06 182 GLU A CA 1
ATOM 1560 C C . GLU A 1 182 ? -21.474 -4.179 -22.099 1.00 88.06 182 GLU A C 1
ATOM 1562 O O . GLU A 1 182 ? -20.917 -3.081 -21.981 1.00 88.06 182 GLU A O 1
ATOM 1567 N N . LEU A 1 183 ? -21.482 -5.044 -21.082 1.00 92.62 183 LEU A N 1
ATOM 1568 C CA . LEU A 1 183 ? -20.857 -4.765 -19.791 1.00 92.62 183 LEU A CA 1
ATOM 1569 C C . LEU A 1 183 ? -19.346 -4.527 -19.923 1.00 92.62 183 LEU A C 1
ATOM 1571 O O . LEU A 1 183 ? -18.778 -3.696 -19.215 1.00 92.62 183 LEU A O 1
ATOM 1575 N N . GLU A 1 184 ? -18.706 -5.201 -20.870 1.00 93.69 184 GLU A N 1
ATOM 1576 C CA . GLU A 1 184 ? -17.309 -5.028 -21.243 1.00 93.69 184 GLU A CA 1
ATOM 1577 C C . GLU A 1 184 ? -16.973 -3.576 -21.629 1.00 93.69 184 GLU A C 1
ATOM 1579 O O . GLU A 1 184 ? -15.943 -3.041 -21.203 1.00 93.69 184 GLU A O 1
ATOM 1584 N N . LEU A 1 185 ? -17.887 -2.888 -22.327 1.00 91.56 185 LEU A N 1
ATOM 1585 C CA . LEU A 1 185 ? -17.729 -1.485 -22.725 1.00 91.56 185 LEU A CA 1
ATOM 1586 C C . LEU A 1 185 ? -17.848 -0.524 -21.537 1.00 91.56 185 LEU A C 1
ATOM 1588 O O . LEU A 1 185 ? -17.269 0.567 -21.558 1.00 91.56 185 LEU A O 1
ATOM 1592 N N . ILE A 1 186 ? -18.598 -0.912 -20.503 1.00 91.12 186 ILE A N 1
ATOM 1593 C CA . ILE A 1 186 ? -18.710 -0.153 -19.253 1.00 91.12 186 ILE A CA 1
ATOM 1594 C C . ILE A 1 186 ? -17.441 -0.357 -18.422 1.00 91.12 186 ILE A C 1
ATOM 1596 O O . ILE A 1 186 ? -16.818 0.620 -18.002 1.00 91.12 186 ILE A O 1
ATOM 1600 N N . ILE A 1 187 ? -17.027 -1.615 -18.233 1.00 93.19 187 ILE A N 1
ATOM 1601 C CA . ILE A 1 187 ? -15.856 -1.985 -17.432 1.00 93.19 187 ILE A CA 1
ATOM 1602 C C . ILE A 1 187 ? -14.598 -1.314 -17.978 1.00 93.19 187 ILE A C 1
ATOM 1604 O O . ILE A 1 187 ? -13.844 -0.748 -17.192 1.00 93.19 187 ILE A O 1
ATOM 1608 N N . ILE A 1 188 ? -14.371 -1.309 -19.297 1.00 92.44 188 ILE A N 1
ATOM 1609 C CA . ILE A 1 188 ? -13.135 -0.745 -19.863 1.00 92.44 188 ILE A CA 1
ATOM 1610 C C . ILE A 1 188 ? -13.018 0.777 -19.692 1.00 92.44 188 ILE A C 1
ATOM 1612 O O . ILE A 1 188 ? -11.921 1.329 -19.721 1.00 92.44 188 ILE A O 1
ATOM 1616 N N . LYS A 1 189 ? -14.141 1.468 -19.470 1.00 91.00 189 LYS A N 1
ATOM 1617 C CA . LYS A 1 189 ? -14.183 2.916 -19.221 1.00 91.00 189 LYS A CA 1
ATOM 1618 C C . LYS A 1 189 ? -14.048 3.273 -17.737 1.00 91.00 189 LYS A C 1
ATOM 1620 O O . LYS A 1 189 ? -14.036 4.462 -17.409 1.00 91.00 189 LYS A O 1
ATOM 1625 N N . ASP A 1 190 ? -13.962 2.288 -16.838 1.00 92.38 190 ASP A N 1
ATOM 1626 C CA . ASP A 1 190 ? -13.794 2.541 -15.406 1.00 92.38 190 ASP A CA 1
ATOM 1627 C C . ASP A 1 190 ? -12.457 3.243 -15.133 1.00 92.38 190 ASP A C 1
ATOM 1629 O O . ASP A 1 190 ? -11.428 2.928 -15.728 1.00 92.38 190 ASP A O 1
ATOM 1633 N N . THR A 1 191 ? -12.446 4.204 -14.215 1.00 91.81 191 THR A N 1
ATOM 1634 C CA . THR A 1 191 ? -11.227 4.925 -13.830 1.00 91.81 191 THR A CA 1
ATOM 1635 C C . THR A 1 191 ? -10.282 4.062 -12.990 1.00 91.81 191 THR A C 1
ATOM 1637 O O . THR A 1 191 ? -9.062 4.214 -13.087 1.00 91.81 191 THR A O 1
ATOM 1640 N N . ASP A 1 192 ? -10.817 3.113 -12.219 1.00 93.62 192 ASP A N 1
ATOM 1641 C CA . ASP A 1 192 ? -10.059 2.206 -11.362 1.00 93.62 192 ASP A CA 1
ATOM 1642 C C . ASP A 1 192 ? -9.507 1.016 -12.157 1.00 93.62 192 ASP A C 1
ATOM 1644 O O . ASP A 1 192 ? -10.246 0.238 -12.762 1.00 93.62 192 ASP A O 1
ATOM 1648 N N . CYS A 1 193 ? -8.185 0.833 -12.118 1.00 93.94 193 CYS A N 1
ATOM 1649 C CA . CYS A 1 193 ? -7.541 -0.254 -12.853 1.00 93.94 193 CYS A CA 1
ATOM 1650 C C . CYS A 1 193 ? -8.007 -1.644 -12.400 1.00 93.94 193 CYS A C 1
ATOM 1652 O O . CYS A 1 193 ? -8.125 -2.558 -13.217 1.00 93.94 193 CYS A O 1
ATOM 1654 N N . PHE A 1 194 ? -8.245 -1.843 -11.102 1.00 93.44 194 PHE A N 1
ATOM 1655 C CA . PHE A 1 194 ? -8.619 -3.163 -10.614 1.00 93.44 194 PHE A CA 1
ATOM 1656 C C . PHE A 1 194 ? -9.996 -3.557 -11.155 1.00 93.44 194 PHE A C 1
ATOM 1658 O O . PHE A 1 194 ? -10.170 -4.690 -11.598 1.00 93.44 194 PHE A O 1
ATOM 1665 N N . ASN A 1 195 ? -10.936 -2.615 -11.200 1.00 94.56 195 ASN A N 1
ATOM 1666 C CA . ASN A 1 195 ? -12.225 -2.810 -11.849 1.00 94.56 195 ASN A CA 1
ATOM 1667 C C . ASN A 1 195 ? -12.081 -3.091 -13.345 1.00 94.56 195 ASN A C 1
ATOM 1669 O O . ASN A 1 195 ? -12.622 -4.086 -13.817 1.00 94.56 195 ASN A O 1
ATOM 1673 N N . ARG A 1 196 ? -11.293 -2.290 -14.077 1.00 94.88 196 ARG A N 1
ATOM 1674 C CA . ARG A 1 196 ? -11.018 -2.556 -15.499 1.00 94.88 196 ARG A CA 1
ATOM 1675 C C . ARG A 1 196 ? -10.414 -3.947 -15.729 1.00 94.88 196 ARG A C 1
ATOM 1677 O O . ARG A 1 196 ? -10.712 -4.591 -16.726 1.00 94.88 196 ARG A O 1
ATOM 1684 N N . SER A 1 197 ? -9.613 -4.457 -14.786 1.00 94.25 197 SER A N 1
ATOM 1685 C CA . SER A 1 197 ? -9.017 -5.797 -14.888 1.00 94.25 197 SER A CA 1
ATOM 1686 C C . SER A 1 197 ? -10.029 -6.951 -14.831 1.00 94.25 197 SER A C 1
ATOM 1688 O O . SER A 1 197 ? -9.663 -8.077 -15.158 1.00 94.25 197 SER A O 1
ATOM 1690 N N . LEU A 1 198 ? -11.300 -6.689 -14.495 1.00 95.06 198 LEU A N 1
ATOM 1691 C CA . LEU A 1 198 ? -12.381 -7.673 -14.631 1.00 95.06 198 LEU A CA 1
ATOM 1692 C C . LEU A 1 198 ? -12.631 -8.076 -16.090 1.00 95.06 198 LEU A C 1
ATOM 1694 O O . LEU A 1 198 ? -13.183 -9.147 -16.319 1.00 95.06 198 LEU A O 1
ATOM 1698 N N . ILE A 1 199 ? -12.174 -7.282 -17.066 1.00 94.88 199 ILE A N 1
ATOM 1699 C CA . ILE A 1 199 ? -12.266 -7.618 -18.492 1.00 94.88 199 ILE A CA 1
ATOM 1700 C C . ILE A 1 199 ? -11.541 -8.926 -18.847 1.00 94.88 199 ILE A C 1
ATOM 1702 O O . ILE A 1 199 ? -11.812 -9.510 -19.882 1.00 94.88 199 ILE A O 1
ATOM 1706 N N . PHE A 1 200 ? -10.638 -9.412 -17.989 1.00 93.19 200 PHE A N 1
ATOM 1707 C CA . PHE A 1 200 ? -9.930 -10.683 -18.182 1.00 93.19 200 PHE A CA 1
ATOM 1708 C C . PHE A 1 200 ? -10.659 -11.899 -17.602 1.00 93.19 200 PHE A C 1
ATOM 1710 O O . PHE A 1 200 ? -10.111 -13.001 -17.613 1.00 93.19 200 PHE A O 1
ATOM 1717 N N . LEU A 1 201 ? -11.870 -11.731 -17.064 1.00 93.19 201 LEU A N 1
ATOM 1718 C CA . LEU A 1 201 ? -12.683 -12.875 -16.665 1.00 93.19 201 LEU A CA 1
ATOM 1719 C C . LEU A 1 201 ? -13.048 -13.725 -17.896 1.00 93.19 201 LEU A C 1
ATOM 1721 O O . LEU A 1 201 ? -13.269 -13.162 -18.968 1.00 93.19 201 LEU A O 1
ATOM 1725 N N . PRO A 1 202 ? -13.176 -15.062 -17.758 1.00 92.00 202 PRO A N 1
ATOM 1726 C CA . PRO A 1 202 ? -13.412 -15.960 -18.895 1.00 92.00 202 PRO A CA 1
ATOM 1727 C C . PRO A 1 202 ? -14.604 -15.579 -19.781 1.00 92.00 202 PRO A C 1
ATOM 1729 O O . PRO A 1 202 ? -14.552 -15.774 -20.991 1.00 92.00 202 PRO A O 1
ATOM 1732 N N . ILE A 1 203 ? -15.649 -14.988 -19.195 1.00 93.50 203 ILE A N 1
ATOM 1733 C CA . ILE A 1 203 ? -16.847 -14.526 -19.910 1.00 93.50 203 ILE A CA 1
ATOM 1734 C C . ILE A 1 203 ? -16.558 -13.442 -20.965 1.00 93.50 203 ILE A C 1
ATOM 1736 O O . ILE A 1 203 ? -17.319 -13.298 -21.912 1.00 93.50 203 ILE A O 1
ATOM 1740 N N . PHE A 1 204 ? -15.453 -12.703 -20.831 1.00 94.31 204 PHE A N 1
ATOM 1741 C CA . PHE A 1 204 ? -15.060 -11.616 -21.733 1.00 94.31 204 PHE A CA 1
ATOM 1742 C C . PHE A 1 204 ? -13.908 -11.996 -22.672 1.00 94.31 204 PHE A C 1
ATOM 1744 O O . PHE A 1 204 ? -13.334 -11.121 -23.322 1.00 94.31 204 PHE A O 1
ATOM 1751 N N . LYS A 1 205 ? -13.548 -13.284 -22.764 1.00 91.00 205 LYS A N 1
ATOM 1752 C CA . LYS A 1 205 ? -12.404 -13.749 -23.565 1.00 91.00 205 LYS A CA 1
ATOM 1753 C C . LYS A 1 205 ? -12.451 -13.239 -25.010 1.00 91.00 205 LYS A C 1
ATOM 1755 O O . LYS A 1 205 ? -11.452 -12.716 -25.498 1.00 91.00 205 LYS A O 1
ATOM 1760 N N . ASP A 1 206 ? -13.607 -13.340 -25.662 1.00 90.75 206 ASP A N 1
ATOM 1761 C CA . ASP A 1 206 ? -13.766 -12.925 -27.060 1.00 90.75 206 ASP A CA 1
ATOM 1762 C C . ASP A 1 206 ? -13.650 -11.406 -27.226 1.00 90.75 206 ASP A C 1
ATOM 1764 O O . ASP A 1 206 ? -13.019 -10.931 -28.170 1.00 90.75 206 ASP A O 1
ATOM 1768 N N . TYR A 1 207 ? -14.180 -10.630 -26.271 1.00 92.69 207 TYR A N 1
ATOM 1769 C CA . TYR A 1 207 ? -13.987 -9.181 -26.262 1.00 92.69 207 TYR A CA 1
ATOM 1770 C C . TYR A 1 207 ? -12.504 -8.830 -26.181 1.00 92.69 207 TYR A C 1
ATOM 1772 O O . TYR A 1 207 ? -12.030 -8.007 -26.963 1.00 92.69 207 TYR A O 1
ATOM 1780 N N . VAL A 1 208 ? -11.766 -9.455 -25.259 1.00 91.50 208 VAL A N 1
ATOM 1781 C CA . VAL A 1 208 ? -10.338 -9.180 -25.086 1.00 91.50 208 VAL A CA 1
ATOM 1782 C C . VAL A 1 208 ? -9.567 -9.511 -26.357 1.00 91.50 208 VAL A C 1
ATOM 1784 O O . VAL A 1 208 ? -8.846 -8.642 -26.843 1.00 91.50 208 VAL A O 1
ATOM 1787 N N . LYS A 1 209 ? -9.789 -10.699 -26.936 1.00 88.12 209 LYS A N 1
ATOM 1788 C CA . LYS A 1 209 ? -9.171 -11.130 -28.198 1.00 88.12 209 LYS A CA 1
ATOM 1789 C C . LYS A 1 209 ? -9.405 -10.128 -29.333 1.00 88.12 209 LYS A C 1
ATOM 1791 O O . LYS A 1 209 ? -8.473 -9.760 -30.040 1.00 88.12 209 LYS A O 1
ATOM 1796 N N . ASN A 1 210 ? -10.630 -9.627 -29.464 1.00 89.12 210 ASN A N 1
ATOM 1797 C CA . ASN A 1 210 ? -10.989 -8.681 -30.522 1.00 89.12 210 ASN A CA 1
ATOM 1798 C C . ASN A 1 210 ? -10.494 -7.245 -30.264 1.00 89.12 210 ASN A C 1
ATOM 1800 O O . ASN A 1 210 ? -10.495 -6.427 -31.179 1.00 89.12 210 ASN A O 1
ATOM 1804 N N . ASN A 1 211 ? -10.078 -6.914 -29.035 1.00 90.31 211 ASN A N 1
ATOM 1805 C CA . ASN A 1 211 ? -9.716 -5.549 -28.631 1.00 90.31 211 ASN A CA 1
ATOM 1806 C C . ASN A 1 211 ? -8.265 -5.408 -28.159 1.00 90.31 211 ASN A C 1
ATOM 1808 O O . ASN A 1 211 ? -7.905 -4.381 -27.574 1.00 90.31 211 ASN A O 1
ATOM 1812 N N . ILE A 1 212 ? -7.405 -6.391 -28.438 1.00 87.06 212 ILE A N 1
ATOM 1813 C CA . ILE A 1 212 ? -5.993 -6.350 -28.045 1.00 87.06 212 ILE A CA 1
ATOM 1814 C C . ILE A 1 212 ? -5.298 -5.031 -28.450 1.00 87.06 212 ILE A C 1
ATOM 1816 O O . ILE A 1 212 ? -4.699 -4.413 -27.563 1.00 87.06 212 ILE A O 1
ATOM 1820 N N . PRO A 1 213 ? -5.424 -4.513 -29.695 1.00 85.19 213 PRO A N 1
ATOM 1821 C CA . PRO A 1 213 ? -4.744 -3.276 -30.109 1.00 85.19 213 PRO A CA 1
ATOM 1822 C C . PRO A 1 213 ? -5.091 -2.045 -29.258 1.00 85.19 213 PRO A C 1
ATOM 1824 O O . PRO A 1 213 ? -4.287 -1.117 -29.133 1.00 85.19 213 PRO A O 1
ATOM 1827 N N . THR A 1 214 ? -6.278 -2.042 -28.652 1.00 89.00 214 THR A N 1
ATOM 1828 C CA . THR A 1 214 ? -6.728 -0.997 -27.728 1.00 89.00 214 THR A CA 1
ATOM 1829 C C . THR A 1 214 ? -6.184 -1.252 -26.321 1.00 89.00 214 THR A C 1
ATOM 1831 O O . THR A 1 214 ? -5.645 -0.345 -25.686 1.00 89.00 214 THR A O 1
ATOM 1834 N N . LEU A 1 215 ? -6.275 -2.492 -25.833 1.00 90.88 215 LEU A N 1
ATOM 1835 C CA . LEU A 1 215 ? -5.921 -2.861 -24.458 1.00 90.88 215 LEU A CA 1
ATOM 1836 C C . LEU A 1 215 ? -4.408 -2.798 -24.189 1.00 90.88 215 LEU A C 1
ATOM 1838 O O . LEU A 1 215 ? -3.995 -2.475 -23.074 1.00 90.88 215 LEU A O 1
ATOM 1842 N N . VAL A 1 216 ? -3.567 -3.012 -25.209 1.00 88.31 216 VAL A N 1
ATOM 1843 C CA . VAL A 1 216 ? -2.107 -2.814 -25.101 1.00 88.31 216 VAL A CA 1
ATOM 1844 C C . VAL A 1 216 ? -1.712 -1.365 -24.813 1.00 88.31 216 VAL A C 1
ATOM 1846 O O . VAL A 1 216 ? -0.626 -1.124 -24.288 1.00 88.31 216 VAL A O 1
ATOM 1849 N N . LYS A 1 217 ? -2.585 -0.400 -25.124 1.00 89.62 217 LYS A N 1
ATOM 1850 C CA . LYS A 1 217 ? -2.380 1.034 -24.875 1.00 89.62 217 LYS A CA 1
ATOM 1851 C C . LYS A 1 217 ? -3.083 1.517 -23.601 1.00 89.62 217 LYS A C 1
ATOM 1853 O O . LYS A 1 217 ? -3.104 2.718 -23.347 1.00 89.62 217 LYS A O 1
ATOM 1858 N N . ASP A 1 218 ? -3.658 0.618 -22.794 1.00 93.44 218 ASP A N 1
ATOM 1859 C CA . ASP A 1 218 ? -4.356 1.004 -21.563 1.00 93.44 218 ASP A CA 1
ATOM 1860 C C . ASP A 1 218 ? -3.394 1.678 -20.569 1.00 93.44 218 ASP A C 1
ATOM 1862 O O . ASP A 1 218 ? -2.284 1.208 -20.315 1.00 93.44 218 ASP A O 1
ATOM 1866 N N . ASN A 1 219 ? -3.844 2.762 -19.938 1.00 92.44 219 ASN A N 1
ATOM 1867 C CA . ASN A 1 219 ? -3.057 3.485 -18.935 1.00 92.44 219 ASN A CA 1
ATOM 1868 C C . ASN A 1 219 ? -2.690 2.618 -17.715 1.00 92.44 219 ASN A C 1
ATOM 1870 O O . ASN A 1 219 ? -1.756 2.936 -16.976 1.00 92.44 219 ASN A O 1
ATOM 1874 N N . CYS A 1 220 ? -3.415 1.526 -17.467 1.00 94.12 220 CYS A N 1
ATOM 1875 C CA . CYS A 1 220 ? -3.070 0.580 -16.430 1.00 94.12 220 CYS A CA 1
ATOM 1876 C C . CYS A 1 220 ? -2.073 -0.474 -16.903 1.00 94.12 220 CYS A C 1
ATOM 1878 O O . CYS A 1 220 ? -2.378 -1.399 -17.653 1.00 94.12 220 CYS A O 1
ATOM 1880 N N . VAL A 1 221 ? -0.903 -0.428 -16.276 1.00 93.31 221 VAL A N 1
ATOM 1881 C CA . VAL A 1 221 ? 0.182 -1.402 -16.415 1.00 93.31 221 VAL A CA 1
ATOM 1882 C C . VAL A 1 221 ? -0.284 -2.846 -16.216 1.00 93.31 221 VAL A C 1
ATOM 1884 O O . VAL A 1 221 ? 0.141 -3.714 -16.966 1.00 93.31 221 VAL A O 1
ATOM 1887 N N . LYS A 1 222 ? -1.171 -3.122 -15.248 1.00 92.69 222 LYS A N 1
ATOM 1888 C CA . LYS A 1 222 ? -1.682 -4.482 -14.996 1.00 92.69 222 LYS A CA 1
ATOM 1889 C C . LYS A 1 222 ? -2.455 -5.036 -16.198 1.00 92.69 222 LYS A C 1
ATOM 1891 O O . LYS A 1 222 ? -2.319 -6.210 -16.511 1.00 92.69 222 LYS A O 1
ATOM 1896 N N . ILE A 1 223 ? -3.239 -4.192 -16.871 1.00 93.88 223 ILE A N 1
ATOM 1897 C CA . ILE A 1 223 ? -3.991 -4.581 -18.070 1.00 93.88 223 ILE A CA 1
ATOM 1898 C C . ILE A 1 223 ? -3.019 -4.862 -19.204 1.00 93.88 223 ILE A C 1
ATOM 1900 O O . ILE A 1 223 ? -3.060 -5.945 -19.772 1.00 93.88 223 ILE A O 1
ATOM 1904 N N . ARG A 1 224 ? -2.084 -3.940 -19.457 1.00 92.81 224 ARG A N 1
ATOM 1905 C CA . ARG A 1 224 ? -1.054 -4.128 -20.484 1.00 92.81 224 ARG A CA 1
ATOM 1906 C C . ARG A 1 224 ? -0.230 -5.402 -20.259 1.00 92.81 224 ARG A C 1
ATOM 1908 O O . ARG A 1 224 ? -0.001 -6.131 -21.210 1.00 92.81 224 ARG A O 1
ATOM 1915 N N . LEU A 1 225 ? 0.145 -5.716 -19.013 1.00 91.88 225 LEU A N 1
ATOM 1916 C CA . LEU A 1 225 ? 0.834 -6.969 -18.664 1.00 91.88 225 LEU A CA 1
ATOM 1917 C C . LEU A 1 225 ? -0.012 -8.213 -18.963 1.00 91.88 225 LEU A C 1
ATOM 1919 O O . LEU A 1 225 ? 0.500 -9.165 -19.540 1.00 91.88 225 LEU A O 1
ATOM 1923 N N . ASN A 1 226 ? -1.294 -8.204 -18.590 1.00 90.81 226 ASN A N 1
ATOM 1924 C CA . ASN A 1 226 ? -2.191 -9.327 -18.861 1.00 90.81 226 ASN A CA 1
ATOM 1925 C C . ASN A 1 226 ? -2.391 -9.547 -20.369 1.00 90.81 226 ASN A C 1
ATOM 1927 O O . ASN A 1 226 ? -2.413 -10.688 -20.820 1.00 90.81 226 ASN A O 1
ATOM 1931 N N . ILE A 1 227 ? -2.502 -8.466 -21.149 1.00 90.00 227 ILE A N 1
ATOM 1932 C CA . ILE A 1 227 ? -2.560 -8.557 -22.613 1.00 90.00 227 ILE A CA 1
ATOM 1933 C C . ILE A 1 227 ? -1.253 -9.085 -23.179 1.00 90.00 227 ILE A C 1
ATOM 1935 O O . ILE A 1 227 ? -1.287 -9.923 -24.072 1.00 90.00 227 ILE A O 1
ATOM 1939 N N . PHE A 1 228 ? -0.113 -8.644 -22.646 1.00 86.88 228 PHE A N 1
ATOM 1940 C CA . PHE A 1 228 ? 1.194 -9.129 -23.079 1.00 86.88 228 PHE A CA 1
ATOM 1941 C C . PHE A 1 228 ? 1.290 -10.658 -22.996 1.00 86.88 228 PHE A C 1
ATOM 1943 O O . PHE A 1 228 ? 1.759 -11.298 -23.935 1.00 86.88 228 PHE A O 1
ATOM 1950 N N . ASP A 1 229 ? 0.779 -11.247 -21.912 1.00 82.75 229 ASP A N 1
ATOM 1951 C CA . ASP A 1 229 ? 0.739 -12.701 -21.726 1.00 82.75 229 ASP A CA 1
ATOM 1952 C C . ASP A 1 229 ? -0.197 -13.418 -22.710 1.00 82.75 229 ASP A C 1
ATOM 1954 O O . ASP A 1 229 ? 0.082 -14.548 -23.111 1.00 82.75 229 ASP A O 1
ATOM 1958 N N . GLN A 1 230 ? -1.291 -12.777 -23.125 1.00 79.94 230 GLN A N 1
ATOM 1959 C CA . GLN A 1 230 ? -2.214 -13.336 -24.116 1.00 79.94 230 GLN A CA 1
ATOM 1960 C C . GLN A 1 230 ? -1.678 -13.213 -25.545 1.00 79.94 230 GLN A C 1
ATOM 1962 O O . GLN A 1 230 ? -1.780 -14.164 -26.318 1.00 79.94 230 GLN A O 1
ATOM 1967 N N . PHE A 1 231 ? -1.044 -12.087 -25.883 1.00 77.12 231 PHE A N 1
ATOM 1968 C CA . PHE A 1 231 ? -0.538 -11.814 -27.230 1.00 77.12 231 PHE A CA 1
ATOM 1969 C C . PHE A 1 231 ? 0.532 -12.816 -27.670 1.00 77.12 231 PHE A C 1
ATOM 1971 O O . PHE A 1 231 ? 0.568 -13.211 -28.833 1.00 77.12 231 PHE A O 1
ATOM 1978 N N . LEU A 1 232 ? 1.343 -13.294 -26.720 1.00 70.25 232 LEU A N 1
ATOM 1979 C CA . LEU A 1 232 ? 2.359 -14.319 -26.959 1.00 70.25 232 LEU A CA 1
ATOM 1980 C C . LEU A 1 232 ? 1.771 -15.653 -27.453 1.00 70.25 232 LEU A C 1
ATOM 1982 O O . LEU A 1 232 ? 2.456 -16.400 -28.145 1.00 70.25 232 LEU A O 1
ATOM 1986 N N . ASN A 1 233 ? 0.518 -15.954 -27.106 1.00 69.75 233 ASN A N 1
ATOM 1987 C CA . ASN A 1 233 ? -0.128 -17.215 -27.467 1.00 69.75 233 ASN A CA 1
ATOM 1988 C C . ASN A 1 233 ? -0.968 -17.119 -28.750 1.00 69.75 233 ASN A C 1
ATOM 1990 O O . ASN A 1 233 ? -1.227 -18.148 -29.367 1.00 69.75 233 ASN A O 1
ATOM 1994 N N . GLU A 1 234 ? -1.427 -15.922 -29.131 1.00 69.06 234 GLU A N 1
ATOM 1995 C CA . GLU A 1 234 ? -2.486 -15.768 -30.140 1.00 69.06 234 GLU A CA 1
ATOM 1996 C C . GLU A 1 234 ? -2.011 -15.214 -31.497 1.00 69.06 234 GLU A C 1
ATOM 1998 O O . GLU A 1 234 ? -2.576 -15.615 -32.513 1.00 69.06 234 GLU A O 1
ATOM 2003 N N . SER A 1 235 ? -0.967 -14.369 -31.552 1.00 65.88 235 SER A N 1
ATOM 2004 C CA . SER A 1 235 ? -0.554 -13.691 -32.803 1.00 65.88 235 SER A CA 1
ATOM 2005 C C . SER A 1 235 ? 0.971 -13.496 -32.937 1.00 65.88 235 SER A C 1
ATOM 2007 O O . SER A 1 235 ? 1.467 -12.396 -32.698 1.00 65.88 235 SER A O 1
ATOM 2009 N N . PRO A 1 236 ? 1.749 -14.506 -33.380 1.00 66.06 236 PRO A N 1
ATOM 2010 C CA . PRO A 1 236 ? 3.220 -14.442 -33.394 1.00 66.06 236 PRO A CA 1
ATOM 2011 C C . PRO A 1 236 ? 3.841 -13.323 -34.252 1.00 66.06 236 PRO A C 1
ATOM 2013 O O . PRO A 1 236 ? 4.876 -12.776 -33.884 1.00 66.06 236 PRO A O 1
ATOM 2016 N N . LEU A 1 237 ? 3.225 -12.969 -35.386 1.00 67.25 237 LEU A N 1
ATOM 2017 C CA . LEU A 1 237 ? 3.749 -11.944 -36.306 1.00 67.25 237 LEU A CA 1
ATOM 2018 C C . LEU A 1 237 ? 3.548 -10.518 -35.773 1.00 67.25 237 LEU A C 1
ATOM 2020 O O . LEU A 1 237 ? 4.479 -9.720 -35.759 1.00 67.25 237 LEU A O 1
ATOM 2024 N N . GLU A 1 238 ? 2.351 -10.199 -35.278 1.00 70.62 238 GLU A N 1
ATOM 2025 C CA . GLU A 1 238 ? 2.078 -8.897 -34.652 1.00 70.62 238 GLU A CA 1
ATOM 2026 C C . GLU A 1 238 ? 2.793 -8.758 -33.303 1.00 70.62 238 GLU A C 1
ATOM 2028 O O . GLU A 1 238 ? 3.136 -7.648 -32.880 1.00 70.62 238 GLU A O 1
ATOM 2033 N N . PHE A 1 239 ? 3.062 -9.893 -32.645 1.00 74.06 239 PHE A N 1
ATOM 2034 C CA . PHE A 1 239 ? 3.781 -9.948 -31.383 1.00 74.06 239 PHE A CA 1
ATOM 2035 C C . PHE A 1 239 ? 5.162 -9.311 -31.475 1.00 74.06 239 PHE A C 1
ATOM 2037 O O . PHE A 1 239 ? 5.538 -8.633 -30.528 1.00 74.06 239 PHE A O 1
ATOM 2044 N N . GLN A 1 240 ? 5.888 -9.437 -32.591 1.00 76.62 240 GLN A N 1
ATOM 2045 C CA . GLN A 1 240 ? 7.224 -8.847 -32.714 1.00 76.62 240 GLN A CA 1
ATOM 2046 C C . GLN A 1 240 ? 7.206 -7.315 -32.565 1.00 76.62 240 GLN A C 1
ATOM 2048 O O . GLN A 1 240 ? 7.936 -6.766 -31.739 1.00 76.62 240 GLN A O 1
ATOM 2053 N N . ASN A 1 241 ? 6.313 -6.624 -33.279 1.00 79.62 241 ASN A N 1
ATOM 2054 C CA . ASN A 1 241 ? 6.195 -5.163 -33.193 1.00 79.62 241 ASN A CA 1
ATOM 2055 C C . ASN A 1 241 ? 5.769 -4.709 -31.789 1.00 79.62 241 ASN A C 1
ATOM 2057 O O . ASN A 1 241 ? 6.266 -3.716 -31.246 1.00 79.62 241 ASN A O 1
ATOM 2061 N N . TYR A 1 242 ? 4.842 -5.448 -31.177 1.00 82.44 242 TYR A N 1
ATOM 2062 C CA . TYR A 1 242 ? 4.399 -5.153 -29.820 1.00 82.44 242 TYR A CA 1
ATOM 2063 C C . TYR A 1 242 ? 5.491 -5.425 -28.777 1.00 82.44 242 TYR A C 1
ATOM 2065 O O . TYR A 1 242 ? 5.668 -4.647 -27.842 1.00 82.44 242 TYR A O 1
ATOM 2073 N N . PHE A 1 243 ? 6.253 -6.497 -28.957 1.00 86.38 243 PHE A N 1
ATOM 2074 C CA . PHE A 1 243 ? 7.376 -6.883 -28.118 1.00 86.38 243 PHE A CA 1
ATOM 2075 C C . PHE A 1 243 ? 8.472 -5.812 -28.118 1.00 86.38 243 PHE A C 1
ATOM 2077 O O . PHE A 1 243 ? 8.897 -5.384 -27.045 1.00 86.38 243 PHE A O 1
ATOM 2084 N N . GLU A 1 244 ? 8.871 -5.314 -29.290 1.00 88.69 244 GLU A N 1
ATOM 2085 C CA . GLU A 1 244 ? 9.849 -4.225 -29.408 1.00 88.69 244 GLU A CA 1
ATOM 2086 C C . GLU A 1 244 ? 9.333 -2.936 -28.754 1.00 88.69 244 GLU A C 1
ATOM 2088 O O . GLU A 1 244 ? 10.050 -2.283 -27.992 1.00 88.69 244 GLU A O 1
ATOM 2093 N N . THR A 1 245 ? 8.049 -2.617 -28.946 1.00 89.50 245 THR A N 1
ATOM 2094 C CA . THR A 1 245 ? 7.400 -1.486 -28.262 1.00 89.50 245 THR A CA 1
ATOM 2095 C C . THR A 1 245 ? 7.424 -1.661 -26.739 1.00 89.50 245 THR A C 1
ATOM 2097 O O . THR A 1 245 ? 7.689 -0.711 -26.004 1.00 89.50 245 THR A O 1
ATOM 2100 N N . ALA A 1 246 ? 7.184 -2.877 -26.245 1.00 91.19 246 ALA A N 1
ATOM 2101 C CA . ALA A 1 246 ? 7.179 -3.188 -24.821 1.00 91.19 246 ALA A CA 1
ATOM 2102 C C . ALA A 1 246 ? 8.579 -3.153 -24.193 1.00 91.19 246 ALA A C 1
ATOM 2104 O O . ALA A 1 246 ? 8.702 -2.768 -23.030 1.00 91.19 246 ALA A O 1
ATOM 2105 N N . LEU A 1 247 ? 9.633 -3.499 -24.943 1.00 92.12 247 LEU A N 1
ATOM 2106 C CA . LEU A 1 247 ? 11.025 -3.294 -24.525 1.00 92.12 247 LEU A CA 1
ATOM 2107 C C . LEU A 1 247 ? 11.338 -1.802 -24.333 1.00 92.12 247 LEU A C 1
ATOM 2109 O O . LEU A 1 247 ? 12.110 -1.443 -23.450 1.00 92.12 247 LEU A O 1
ATOM 2113 N N . LEU A 1 248 ? 10.709 -0.919 -25.109 1.00 93.50 248 LEU A N 1
ATOM 2114 C CA . LEU A 1 248 ? 10.898 0.533 -25.022 1.00 93.50 248 LEU A CA 1
ATOM 2115 C C . LEU A 1 248 ? 9.878 1.243 -24.111 1.00 93.50 248 LEU A C 1
ATOM 2117 O O . LEU A 1 248 ? 9.912 2.475 -24.008 1.00 93.50 248 LEU A O 1
ATOM 2121 N N . ASP A 1 249 ? 8.991 0.502 -23.438 1.00 93.56 249 ASP A N 1
ATOM 2122 C CA . ASP A 1 249 ? 7.933 1.056 -22.585 1.00 93.56 249 ASP A CA 1
ATOM 2123 C C . ASP A 1 249 ? 8.516 1.867 -21.422 1.00 93.56 249 ASP A C 1
ATOM 2125 O O . ASP A 1 249 ? 9.548 1.516 -20.855 1.00 93.56 249 ASP A O 1
ATOM 2129 N N . ASP A 1 250 ? 7.857 2.941 -20.992 1.00 89.62 250 ASP A N 1
ATOM 2130 C CA . ASP A 1 250 ? 8.354 3.740 -19.864 1.00 89.62 250 ASP A CA 1
ATOM 2131 C C . ASP A 1 250 ? 8.194 3.020 -18.512 1.00 89.62 250 ASP A C 1
ATOM 2133 O O . ASP A 1 250 ? 8.904 3.317 -17.539 1.00 89.62 250 ASP A O 1
ATOM 2137 N N . ASN A 1 251 ? 7.301 2.031 -18.437 1.00 92.69 251 ASN A N 1
ATOM 2138 C CA . ASN A 1 251 ? 7.077 1.225 -17.253 1.00 92.69 251 ASN A CA 1
ATOM 2139 C C . ASN A 1 251 ? 8.036 0.025 -17.167 1.00 92.69 251 ASN A C 1
ATOM 2141 O O . ASN A 1 251 ? 8.020 -0.881 -17.997 1.00 92.69 251 ASN A O 1
ATOM 2145 N N . SER A 1 252 ? 8.801 -0.044 -16.074 1.00 92.00 252 SER A N 1
ATOM 2146 C CA . SER A 1 252 ? 9.784 -1.111 -15.846 1.00 92.00 252 SER A CA 1
ATOM 2147 C C . SER A 1 252 ? 9.185 -2.515 -15.750 1.00 92.00 252 SER A C 1
ATOM 2149 O O . SER A 1 252 ? 9.879 -3.482 -16.034 1.00 92.00 252 SER A O 1
ATOM 2151 N N . SER A 1 253 ? 7.928 -2.669 -15.321 1.00 93.94 253 SER A N 1
ATOM 2152 C CA . SER A 1 253 ? 7.302 -3.995 -15.235 1.00 93.94 253 SER A CA 1
ATOM 2153 C C . SER A 1 253 ? 6.984 -4.555 -16.620 1.00 93.94 253 SER A C 1
ATOM 2155 O O . SER A 1 253 ? 7.187 -5.746 -16.832 1.00 93.94 253 SER A O 1
ATOM 2157 N N . ILE A 1 254 ? 6.549 -3.703 -17.558 1.00 93.31 254 ILE A N 1
ATOM 2158 C CA . ILE A 1 254 ? 6.326 -4.087 -18.961 1.00 93.31 254 ILE A CA 1
ATOM 2159 C C . ILE A 1 254 ? 7.657 -4.465 -19.610 1.00 93.31 254 ILE A C 1
ATOM 2161 O O . ILE A 1 254 ? 7.782 -5.585 -20.102 1.00 93.31 254 ILE A O 1
ATOM 2165 N N . ARG A 1 255 ? 8.678 -3.601 -19.506 1.00 93.31 255 ARG A N 1
ATOM 2166 C CA . ARG A 1 255 ? 10.016 -3.897 -20.044 1.00 93.31 255 ARG A CA 1
ATOM 2167 C C . ARG A 1 255 ? 10.619 -5.164 -19.455 1.00 93.31 255 ARG A C 1
ATOM 2169 O O . ARG A 1 255 ? 11.118 -6.008 -20.186 1.00 93.31 255 ARG A O 1
ATOM 2176 N N . SER A 1 256 ? 10.526 -5.352 -18.138 1.00 91.75 256 SER A N 1
ATOM 2177 C CA . SER A 1 256 ? 11.007 -6.567 -17.469 1.00 91.75 256 SER A CA 1
ATOM 2178 C C . SER A 1 256 ? 10.323 -7.828 -18.008 1.00 91.75 256 SER A C 1
ATOM 2180 O O . SER A 1 256 ? 10.992 -8.828 -18.273 1.00 91.75 256 SER A O 1
ATOM 2182 N N . LYS A 1 257 ? 9.004 -7.771 -18.241 1.00 90.81 257 LYS A N 1
ATOM 2183 C CA . LYS A 1 257 ? 8.254 -8.875 -18.850 1.00 90.81 257 LYS A CA 1
ATOM 2184 C C . LYS A 1 257 ? 8.709 -9.131 -20.292 1.00 90.81 257 LYS A C 1
ATOM 2186 O O . LYS A 1 257 ? 8.973 -10.280 -20.638 1.00 90.81 257 LYS A O 1
ATOM 2191 N N . ALA A 1 258 ? 8.874 -8.082 -21.096 1.00 90.81 258 ALA A N 1
ATOM 2192 C CA . ALA A 1 258 ? 9.395 -8.197 -22.455 1.00 90.81 258 ALA A CA 1
ATOM 2193 C C . ALA A 1 258 ? 10.817 -8.795 -22.467 1.00 90.81 258 ALA A C 1
ATOM 2195 O O . ALA A 1 258 ? 11.053 -9.782 -23.152 1.00 90.81 258 ALA A O 1
ATOM 2196 N N . ASN A 1 259 ? 11.734 -8.316 -21.619 1.00 89.31 259 ASN A N 1
ATOM 2197 C CA . ASN A 1 259 ? 13.087 -8.871 -21.476 1.00 89.31 259 ASN A CA 1
ATOM 2198 C C . ASN A 1 259 ? 13.091 -10.354 -21.084 1.00 89.31 259 ASN A C 1
ATOM 2200 O O . ASN A 1 259 ? 13.934 -11.113 -21.557 1.00 89.31 259 ASN A O 1
ATOM 2204 N N . TYR A 1 260 ? 12.189 -10.779 -20.193 1.00 88.62 260 TYR A N 1
ATOM 2205 C CA . TYR A 1 260 ? 12.065 -12.192 -19.828 1.00 88.62 260 TYR A CA 1
ATOM 2206 C C . TYR A 1 260 ? 11.776 -13.049 -21.065 1.00 88.62 260 TYR A C 1
ATOM 2208 O O . TYR A 1 260 ? 12.424 -14.074 -21.277 1.00 88.62 260 TYR A O 1
ATOM 2216 N N . TYR A 1 261 ? 10.849 -12.603 -21.912 1.00 83.56 261 TYR A N 1
ATOM 2217 C CA . TYR A 1 261 ? 10.511 -13.316 -23.137 1.00 83.56 261 TYR A CA 1
ATOM 2218 C C . TYR A 1 261 ? 11.570 -13.193 -24.228 1.00 83.56 261 TYR A C 1
ATOM 2220 O O . TYR A 1 261 ? 11.802 -14.173 -24.928 1.00 83.56 261 TYR A O 1
ATOM 2228 N N . ALA A 1 262 ? 12.272 -12.062 -24.303 1.00 83.75 262 ALA A N 1
ATOM 2229 C CA . ALA A 1 262 ? 13.427 -11.876 -25.174 1.00 83.75 262 ALA A CA 1
ATOM 2230 C C . ALA A 1 262 ? 14.469 -12.974 -24.934 1.00 83.75 262 ALA A C 1
ATOM 2232 O O . ALA A 1 262 ? 14.899 -13.640 -25.866 1.00 83.75 262 ALA A O 1
ATOM 2233 N N . LYS A 1 263 ? 14.794 -13.220 -23.656 1.00 80.75 263 LYS A N 1
ATOM 2234 C CA . LYS A 1 263 ? 15.723 -14.278 -23.236 1.00 80.75 263 LYS A CA 1
ATOM 2235 C C . LYS A 1 263 ? 15.190 -15.686 -23.491 1.00 80.75 263 LYS A C 1
ATOM 2237 O O . LYS A 1 263 ? 15.978 -16.601 -23.691 1.00 80.75 263 LYS A O 1
ATOM 2242 N N . LYS A 1 264 ? 13.870 -15.877 -23.400 1.00 78.12 264 LYS A N 1
ATOM 2243 C CA . LYS A 1 264 ? 13.235 -17.197 -23.508 1.00 78.12 264 LYS A CA 1
ATOM 2244 C C . LYS A 1 264 ? 13.047 -17.650 -24.955 1.00 78.12 264 LYS A C 1
ATOM 2246 O O . LYS A 1 264 ? 13.160 -18.842 -25.217 1.00 78.12 264 LYS A O 1
ATOM 2251 N N . TYR A 1 265 ? 12.707 -16.733 -25.860 1.00 65.88 265 TYR A N 1
ATOM 2252 C CA . TYR A 1 265 ? 12.186 -17.092 -27.179 1.00 65.88 265 TYR A CA 1
ATOM 2253 C C . TYR A 1 265 ? 13.096 -16.732 -28.355 1.00 65.88 265 TYR A C 1
ATOM 2255 O O . TYR A 1 265 ? 12.769 -17.109 -29.476 1.00 65.88 265 TYR A O 1
ATOM 2263 N N . VAL A 1 266 ? 14.229 -16.048 -28.152 1.00 60.25 266 VAL A N 1
ATOM 2264 C CA . VAL A 1 266 ? 15.065 -15.592 -29.274 1.00 60.25 266 VAL A CA 1
ATOM 2265 C C . VAL A 1 266 ? 16.534 -15.411 -28.852 1.00 60.25 266 VAL A C 1
ATOM 2267 O O . VAL A 1 266 ? 16.817 -14.984 -27.737 1.00 60.25 266 VAL A O 1
ATOM 2270 N N . ASN A 1 267 ? 17.476 -15.609 -29.782 1.00 71.38 267 ASN A N 1
ATOM 2271 C CA . ASN A 1 267 ? 18.820 -15.002 -29.745 1.00 71.38 267 ASN A CA 1
ATOM 2272 C C . ASN A 1 267 ? 18.740 -13.466 -29.939 1.00 71.38 267 ASN A C 1
ATOM 2274 O O . ASN A 1 267 ? 19.416 -12.902 -30.796 1.00 71.38 267 ASN A O 1
ATOM 2278 N N . PHE A 1 268 ? 17.843 -12.781 -29.221 1.00 84.25 268 PHE A N 1
ATOM 2279 C CA . PHE A 1 268 ? 17.609 -11.349 -29.389 1.00 84.25 268 PHE A CA 1
ATOM 2280 C C . PHE A 1 268 ? 18.623 -10.563 -28.566 1.00 84.25 268 PHE A C 1
ATOM 2282 O O . PHE A 1 268 ? 18.642 -10.640 -27.334 1.00 84.25 268 PHE A O 1
ATOM 2289 N N . ASP A 1 269 ? 19.460 -9.783 -29.245 1.00 88.38 269 ASP A N 1
ATOM 2290 C CA . ASP A 1 269 ? 20.431 -8.916 -28.590 1.00 88.38 269 ASP A CA 1
ATOM 2291 C C . ASP A 1 269 ? 19.754 -7.640 -28.075 1.00 88.38 269 ASP A C 1
ATOM 2293 O O . ASP A 1 269 ? 19.746 -6.587 -28.714 1.00 88.38 269 ASP A O 1
ATOM 2297 N N . ILE A 1 270 ? 19.176 -7.756 -26.879 1.00 90.50 270 ILE A N 1
ATOM 2298 C CA . ILE A 1 270 ? 18.486 -6.668 -26.176 1.00 90.50 270 ILE A CA 1
ATOM 2299 C C . ILE A 1 270 ? 19.392 -5.440 -26.024 1.00 90.50 270 ILE A C 1
ATOM 2301 O O . ILE A 1 270 ? 18.924 -4.306 -26.125 1.00 90.50 270 ILE A O 1
ATOM 2305 N N . ARG A 1 271 ? 20.688 -5.651 -25.761 1.00 92.31 271 ARG A N 1
ATOM 2306 C CA . ARG A 1 271 ? 21.626 -4.552 -25.529 1.00 92.31 271 ARG A CA 1
ATOM 2307 C C . ARG A 1 271 ? 21.809 -3.747 -26.808 1.00 92.31 271 ARG A C 1
ATOM 2309 O O . ARG A 1 271 ? 21.634 -2.530 -26.782 1.00 92.31 271 ARG A O 1
ATOM 2316 N N . ASN A 1 272 ? 22.137 -4.416 -27.911 1.00 93.12 272 ASN A N 1
ATOM 2317 C CA . ASN A 1 272 ? 22.307 -3.743 -29.196 1.00 93.12 272 ASN A CA 1
ATOM 2318 C C . ASN A 1 272 ? 20.993 -3.129 -29.691 1.00 93.12 272 ASN A C 1
ATOM 2320 O O . ASN A 1 272 ? 21.016 -2.026 -30.232 1.00 93.12 272 ASN A O 1
ATOM 2324 N N . PHE A 1 273 ? 19.850 -3.765 -29.417 1.00 93.44 273 PHE A N 1
ATOM 2325 C CA . PHE A 1 273 ? 18.538 -3.173 -29.669 1.00 93.44 273 PHE A CA 1
ATOM 2326 C C . PHE A 1 273 ? 18.353 -1.841 -28.923 1.00 93.44 273 PHE A C 1
ATOM 2328 O O . PHE A 1 273 ? 18.022 -0.835 -29.547 1.00 93.44 273 PHE A O 1
ATOM 2335 N N . TYR A 1 274 ? 18.623 -1.782 -27.613 1.00 95.44 274 TYR A N 1
ATOM 2336 C CA . TYR A 1 274 ? 18.507 -0.529 -26.859 1.00 95.44 274 TYR A CA 1
ATOM 2337 C C . TYR A 1 274 ? 19.461 0.556 -27.358 1.00 95.44 274 TYR A C 1
ATOM 2339 O O . TYR A 1 274 ? 19.040 1.703 -27.484 1.00 95.44 274 TYR A O 1
ATOM 2347 N N . ILE A 1 275 ? 20.710 0.206 -27.672 1.00 95.06 275 ILE A N 1
ATOM 2348 C CA . ILE A 1 275 ? 21.698 1.157 -28.203 1.00 95.06 275 ILE A CA 1
ATOM 2349 C C . ILE A 1 275 ? 21.251 1.713 -29.560 1.00 95.06 275 ILE A C 1
ATOM 2351 O O . ILE A 1 275 ? 21.395 2.907 -29.804 1.00 95.06 275 ILE A O 1
ATOM 2355 N N . ALA A 1 276 ? 20.680 0.873 -30.426 1.00 95.56 276 ALA A N 1
ATOM 2356 C CA . ALA A 1 276 ? 20.200 1.296 -31.738 1.00 95.56 276 ALA A CA 1
ATOM 2357 C C . ALA A 1 276 ? 18.935 2.169 -31.663 1.00 95.56 276 ALA A C 1
ATOM 2359 O O . ALA A 1 276 ? 18.775 3.081 -32.470 1.00 95.56 276 ALA A O 1
ATOM 2360 N N . GLN A 1 277 ? 18.033 1.895 -30.714 1.00 95.94 277 GLN A N 1
ATOM 2361 C CA . GLN A 1 277 ? 16.707 2.524 -30.660 1.00 95.94 277 GLN A CA 1
ATOM 2362 C C . GLN A 1 277 ? 16.612 3.727 -29.710 1.00 95.94 277 GLN A C 1
ATOM 2364 O O . GLN A 1 277 ? 15.705 4.549 -29.845 1.00 95.94 277 GLN A O 1
ATOM 2369 N N . ILE A 1 278 ? 17.500 3.848 -28.718 1.00 95.81 278 ILE A N 1
ATOM 2370 C CA . ILE A 1 278 ? 17.403 4.880 -27.680 1.00 95.81 278 ILE A CA 1
ATOM 2371 C C . ILE A 1 278 ? 18.528 5.899 -27.833 1.00 95.81 278 ILE A C 1
ATOM 2373 O O . ILE A 1 278 ? 19.676 5.649 -27.483 1.00 95.81 278 ILE A O 1
ATOM 2377 N N . THR A 1 279 ? 18.163 7.107 -28.256 1.00 93.88 279 THR A N 1
ATOM 2378 C CA . THR A 1 279 ? 19.103 8.224 -28.433 1.00 93.88 279 THR A CA 1
ATOM 2379 C C . THR A 1 279 ? 19.360 9.021 -27.155 1.00 93.88 279 THR A C 1
ATOM 2381 O O . THR A 1 279 ? 20.367 9.714 -27.046 1.00 93.88 279 THR A O 1
ATOM 2384 N N . THR A 1 280 ? 18.460 8.951 -26.167 1.00 94.94 280 THR A N 1
ATOM 2385 C CA . THR A 1 280 ? 18.586 9.733 -24.928 1.00 94.94 280 THR A CA 1
ATOM 2386 C C . THR A 1 280 ? 19.384 8.967 -23.863 1.00 94.94 280 THR A C 1
ATOM 2388 O O . THR A 1 280 ? 18.931 7.904 -23.421 1.00 94.94 280 THR A O 1
ATOM 2391 N N . PRO A 1 281 ? 20.510 9.512 -23.349 1.00 94.50 281 PRO A N 1
ATOM 2392 C CA . PRO A 1 281 ? 21.353 8.806 -22.377 1.00 94.50 281 PRO A CA 1
ATOM 2393 C C . PRO A 1 281 ? 20.594 8.360 -21.122 1.00 94.50 281 PRO A C 1
ATOM 2395 O O . PRO A 1 281 ? 20.760 7.243 -20.645 1.00 94.50 281 PRO A O 1
ATOM 2398 N N . SER A 1 282 ? 19.675 9.196 -20.624 1.00 95.62 282 SER A N 1
ATOM 2399 C CA . SER A 1 282 ? 18.866 8.881 -19.437 1.00 95.62 282 SER A CA 1
ATOM 2400 C C . SER A 1 282 ? 17.979 7.644 -19.622 1.00 95.62 282 SER A C 1
ATOM 2402 O O . SER A 1 282 ? 17.929 6.788 -18.736 1.00 95.62 282 SER A O 1
ATOM 2404 N N . LY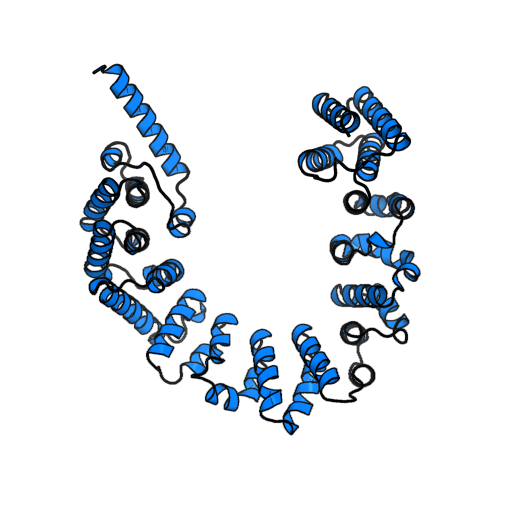S A 1 283 ? 17.271 7.528 -20.757 1.00 95.19 283 LYS A N 1
ATOM 2405 C CA . LYS A 1 283 ? 16.421 6.358 -21.035 1.00 95.19 283 LYS A CA 1
ATOM 2406 C C . LYS A 1 283 ? 17.281 5.128 -21.323 1.00 95.19 283 LYS A C 1
ATOM 2408 O O . LYS A 1 283 ? 16.930 4.044 -20.861 1.00 95.19 283 LYS A O 1
ATOM 2413 N N . LEU A 1 284 ? 18.419 5.308 -21.997 1.00 96.75 284 LEU A N 1
ATOM 2414 C CA . LEU A 1 284 ? 19.359 4.230 -22.297 1.00 96.75 284 LEU A CA 1
ATOM 2415 C C . LEU A 1 284 ? 19.933 3.619 -21.009 1.00 96.75 284 LEU A C 1
ATOM 2417 O O . LEU A 1 284 ? 19.851 2.406 -20.835 1.00 96.75 284 LEU A O 1
ATOM 2421 N N . ILE A 1 285 ? 20.388 4.446 -20.057 1.00 97.44 285 ILE A N 1
ATOM 2422 C CA . ILE A 1 285 ? 20.836 4.009 -18.720 1.00 97.44 285 ILE A CA 1
ATOM 2423 C C . ILE A 1 285 ? 19.755 3.181 -18.022 1.00 97.44 285 ILE A C 1
ATOM 2425 O O . ILE A 1 285 ? 20.031 2.100 -17.500 1.00 97.44 285 ILE A O 1
ATOM 2429 N N . ILE A 1 286 ? 18.512 3.677 -18.011 1.00 96.06 286 ILE A N 1
ATOM 2430 C CA . ILE A 1 286 ? 17.396 2.983 -17.361 1.00 96.06 286 ILE A CA 1
ATOM 2431 C C . ILE A 1 286 ? 17.174 1.603 -17.993 1.00 96.06 286 ILE A C 1
ATOM 2433 O O . ILE A 1 286 ? 17.046 0.628 -17.252 1.00 96.06 286 ILE A O 1
ATOM 2437 N N . CYS A 1 287 ? 17.158 1.501 -19.323 1.00 95.62 287 CYS A N 1
ATOM 2438 C CA . CYS A 1 287 ? 16.892 0.239 -20.017 1.00 95.62 287 CYS A CA 1
ATOM 2439 C C . CYS A 1 287 ? 18.063 -0.749 -19.879 1.00 95.62 287 CYS A C 1
ATOM 2441 O O . CYS A 1 287 ? 17.852 -1.904 -19.509 1.00 95.62 287 CYS A O 1
ATOM 2443 N N . LEU A 1 288 ? 19.307 -0.293 -20.060 1.00 95.56 288 LEU A N 1
ATOM 2444 C CA . LEU A 1 288 ? 20.500 -1.133 -19.899 1.00 95.56 288 LEU A CA 1
ATOM 2445 C C . LEU A 1 288 ? 20.701 -1.610 -18.451 1.00 95.56 288 LEU A C 1
ATOM 2447 O O . LEU A 1 288 ? 21.228 -2.698 -18.233 1.00 95.56 288 LEU A O 1
ATOM 2451 N N . SER A 1 289 ? 20.218 -0.870 -17.444 1.00 95.12 289 SER A N 1
ATOM 2452 C CA . SER A 1 289 ? 20.323 -1.289 -16.033 1.00 95.12 289 SER A CA 1
ATOM 2453 C C . SER A 1 289 ? 19.554 -2.564 -15.669 1.00 95.12 289 SER A C 1
ATOM 2455 O O . SER A 1 289 ? 19.788 -3.185 -14.620 1.00 95.12 289 SER A O 1
ATOM 2457 N N . GLU A 1 290 ? 18.622 -2.976 -16.528 1.00 91.88 290 GLU A N 1
ATOM 2458 C CA . GLU A 1 290 ? 17.854 -4.203 -16.346 1.00 91.88 290 GLU A CA 1
ATOM 2459 C C . GLU A 1 290 ? 18.752 -5.435 -16.554 1.00 91.88 290 GLU A C 1
ATOM 2461 O O . GLU A 1 290 ? 18.624 -6.408 -15.805 1.00 91.88 290 GLU A O 1
ATOM 2466 N N . ASN A 1 291 ? 19.736 -5.339 -17.460 1.00 90.25 291 ASN A N 1
ATOM 2467 C CA . ASN A 1 291 ? 20.757 -6.352 -17.745 1.00 90.25 291 ASN A CA 1
ATOM 2468 C C . ASN A 1 291 ? 22.138 -5.681 -17.908 1.00 90.25 291 ASN A C 1
ATOM 2470 O O . ASN A 1 291 ? 22.611 -5.538 -19.035 1.00 90.25 291 ASN A O 1
ATOM 2474 N N . PRO A 1 292 ? 22.769 -5.228 -16.808 1.00 93.44 292 PRO A N 1
ATOM 2475 C CA . PRO A 1 292 ? 23.982 -4.423 -16.891 1.00 93.44 292 PRO A CA 1
ATOM 2476 C C . PRO A 1 292 ? 25.152 -5.226 -17.465 1.00 93.44 292 PRO A C 1
ATOM 2478 O O . PRO A 1 292 ? 25.322 -6.404 -17.148 1.00 93.44 292 PRO A O 1
ATOM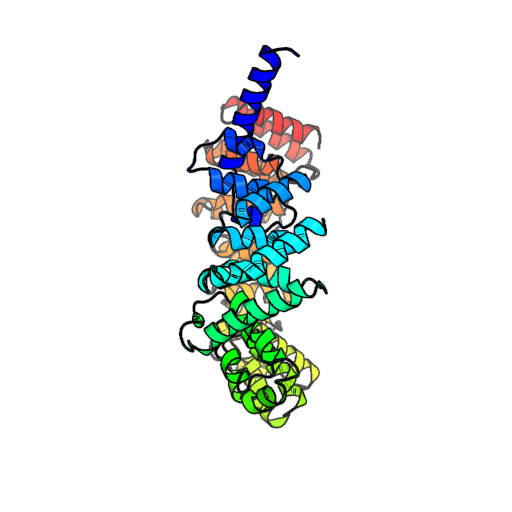 2481 N N . ASN A 1 293 ? 25.973 -4.562 -18.274 1.00 94.75 293 ASN A N 1
ATOM 2482 C CA . ASN A 1 293 ? 27.193 -5.104 -18.858 1.00 94.75 293 ASN A CA 1
ATOM 2483 C C . ASN A 1 293 ? 28.376 -4.189 -18.512 1.00 94.75 293 ASN A C 1
ATOM 2485 O O . ASN A 1 293 ? 28.211 -2.971 -18.443 1.00 94.75 293 ASN A O 1
ATOM 2489 N N . GLU A 1 294 ? 29.570 -4.752 -18.320 1.00 94.69 294 GLU A N 1
ATOM 2490 C CA . GLU A 1 294 ? 30.779 -3.967 -18.025 1.00 94.69 294 GLU A CA 1
ATOM 2491 C C . GLU A 1 294 ? 31.123 -2.965 -19.133 1.00 94.69 294 GLU A C 1
ATOM 2493 O O . GLU A 1 294 ? 31.612 -1.879 -18.836 1.00 94.69 294 GLU A O 1
ATOM 2498 N N . LYS A 1 295 ? 30.780 -3.268 -20.395 1.00 95.50 295 LYS A N 1
ATOM 2499 C CA . LYS A 1 295 ? 30.944 -2.343 -21.532 1.00 95.50 295 LYS A CA 1
ATOM 2500 C C . LYS A 1 295 ? 30.158 -1.037 -21.373 1.00 95.50 295 LYS A C 1
ATOM 2502 O O . LYS A 1 295 ? 30.470 -0.066 -22.049 1.00 95.50 295 LYS A O 1
ATOM 2507 N N . ASP A 1 296 ? 29.145 -1.020 -20.507 1.00 95.88 296 ASP A N 1
ATOM 2508 C CA . ASP A 1 296 ? 28.280 0.136 -20.252 1.00 95.88 296 ASP A CA 1
ATOM 2509 C C . ASP A 1 296 ? 28.650 0.862 -18.943 1.00 95.88 296 ASP A C 1
ATOM 2511 O O . ASP A 1 296 ? 27.907 1.732 -18.483 1.00 95.88 296 ASP A O 1
ATOM 2515 N N . LYS A 1 297 ? 29.790 0.514 -18.319 1.00 96.00 297 LYS A N 1
ATOM 2516 C CA . LYS A 1 297 ? 30.267 1.101 -17.055 1.00 96.00 297 LYS A CA 1
ATOM 2517 C C . LYS A 1 297 ? 30.283 2.628 -17.102 1.00 96.00 297 LYS A C 1
ATOM 2519 O O . LYS A 1 297 ? 29.691 3.251 -16.223 1.00 96.00 297 LYS A O 1
ATOM 2524 N N . ASP A 1 298 ? 30.918 3.208 -18.117 1.00 95.94 298 ASP A N 1
ATOM 2525 C CA . ASP A 1 298 ? 31.101 4.661 -18.225 1.00 95.94 298 ASP A CA 1
ATOM 2526 C C . ASP A 1 298 ? 29.752 5.382 -18.345 1.00 95.94 298 ASP A C 1
ATOM 2528 O O . ASP A 1 298 ? 29.541 6.452 -17.776 1.00 95.94 298 ASP A O 1
ATOM 2532 N N . LEU A 1 299 ? 28.781 4.750 -19.010 1.00 96.81 299 LEU A N 1
ATOM 2533 C CA . LEU A 1 299 ? 27.422 5.268 -19.109 1.00 96.81 299 LEU A CA 1
ATOM 2534 C C . LEU A 1 299 ? 26.707 5.241 -17.745 1.00 96.81 299 LEU A C 1
ATOM 2536 O O . LEU A 1 299 ? 26.010 6.192 -17.383 1.00 96.81 299 LEU A O 1
ATOM 2540 N N . PHE A 1 300 ? 26.876 4.172 -16.958 1.00 97.56 300 PHE A N 1
ATOM 2541 C CA . PHE A 1 300 ? 26.324 4.122 -15.603 1.00 97.56 300 PHE A CA 1
ATOM 2542 C C . PHE A 1 300 ? 26.992 5.133 -14.673 1.00 97.56 300 PHE A C 1
ATOM 2544 O O . PHE A 1 300 ? 26.286 5.758 -13.880 1.00 97.56 300 PHE A O 1
ATOM 2551 N N . GLU A 1 301 ? 28.305 5.322 -14.790 1.00 96.50 301 GLU A N 1
ATOM 2552 C CA . GLU A 1 301 ? 29.043 6.351 -14.061 1.00 96.50 301 GLU A CA 1
ATOM 2553 C C . GLU A 1 301 ? 28.482 7.747 -14.353 1.00 96.50 301 GLU A C 1
ATOM 2555 O O . GLU A 1 301 ? 28.105 8.448 -13.415 1.00 96.50 301 GLU A O 1
ATOM 2560 N N . GLN A 1 302 ? 28.326 8.118 -15.629 1.00 96.25 302 GLN A N 1
ATOM 2561 C CA . GLN A 1 302 ? 27.706 9.391 -16.026 1.00 96.25 302 GLN A CA 1
ATOM 2562 C C . GLN A 1 302 ? 26.304 9.558 -15.423 1.00 96.25 302 GLN A C 1
ATOM 2564 O O . GLN A 1 302 ? 25.907 10.643 -15.002 1.00 96.25 302 GLN A O 1
ATOM 2569 N N . GLY A 1 303 ? 25.536 8.470 -15.321 1.00 96.88 303 GLY A N 1
ATOM 2570 C CA . GLY A 1 303 ? 24.210 8.502 -14.707 1.00 96.88 303 GLY A CA 1
ATOM 2571 C C . GLY A 1 303 ? 24.190 8.833 -13.209 1.00 96.88 303 GLY A C 1
ATOM 2572 O O . GLY A 1 303 ? 23.137 9.243 -12.711 1.00 96.88 303 GLY A O 1
ATOM 2573 N N . LEU A 1 304 ? 25.314 8.703 -12.491 1.00 96.56 304 LEU A N 1
ATOM 2574 C CA . LEU A 1 304 ? 25.427 9.147 -11.094 1.00 96.56 304 LEU A CA 1
ATOM 2575 C C . LEU A 1 304 ? 25.331 10.672 -10.960 1.00 96.56 304 LEU A C 1
ATOM 2577 O O . LEU A 1 304 ? 24.909 11.154 -9.915 1.00 96.56 304 LEU A O 1
ATOM 2581 N N . GLU A 1 305 ? 25.652 11.416 -12.018 1.00 94.62 305 GLU A N 1
ATOM 2582 C CA . GLU A 1 305 ? 25.615 12.885 -12.061 1.00 94.62 305 GLU A CA 1
ATOM 2583 C C . GLU A 1 305 ? 24.236 13.425 -12.495 1.00 94.62 305 GLU A C 1
ATOM 2585 O O . GLU A 1 305 ? 24.004 14.631 -12.559 1.00 94.62 305 GLU A O 1
ATOM 2590 N N . SER A 1 306 ? 23.279 12.538 -12.791 1.00 95.19 306 SER A N 1
ATOM 2591 C CA . SER A 1 306 ? 21.941 12.928 -13.234 1.00 95.19 306 SER A CA 1
ATOM 2592 C C . SER A 1 306 ? 21.120 13.564 -12.110 1.00 95.19 306 SER A C 1
ATOM 2594 O O . SER A 1 306 ? 21.077 13.066 -10.993 1.00 95.19 306 SER A O 1
ATOM 2596 N N . THR A 1 307 ? 20.320 14.583 -12.429 1.00 93.31 307 THR A N 1
ATOM 2597 C CA . THR A 1 307 ? 19.285 15.101 -11.513 1.00 93.31 307 THR A CA 1
ATOM 2598 C C . THR A 1 307 ? 18.063 14.177 -11.420 1.00 93.31 307 THR A C 1
ATOM 2600 O O . THR A 1 307 ? 17.228 14.302 -10.519 1.00 93.31 307 THR A O 1
ATOM 2603 N N . ASN A 1 308 ? 17.932 13.213 -12.338 1.00 94.44 308 ASN A N 1
ATOM 2604 C CA . ASN A 1 308 ? 16.816 12.282 -12.357 1.00 94.44 308 ASN A CA 1
ATOM 2605 C C . ASN A 1 308 ? 17.085 11.087 -11.435 1.00 94.44 308 ASN A C 1
ATOM 2607 O O . ASN A 1 308 ? 17.824 10.158 -11.764 1.00 94.44 308 ASN A O 1
ATOM 2611 N N . LYS A 1 309 ? 16.363 11.037 -10.312 1.00 94.44 309 LYS A N 1
ATOM 2612 C CA . LYS A 1 309 ? 16.438 9.948 -9.325 1.00 94.44 309 LYS A CA 1
ATOM 2613 C C . LYS A 1 309 ? 16.274 8.539 -9.920 1.00 94.44 309 LYS A C 1
ATOM 2615 O O . LYS A 1 309 ? 16.812 7.583 -9.361 1.00 94.44 309 LYS A O 1
ATOM 2620 N N . LYS A 1 310 ? 15.516 8.370 -11.015 1.00 94.75 310 LYS A N 1
ATOM 2621 C CA . LYS A 1 310 ? 15.374 7.061 -11.685 1.00 94.75 310 LYS A CA 1
ATOM 2622 C C . LYS A 1 310 ? 16.679 6.630 -12.355 1.00 94.75 310 LYS A C 1
ATOM 2624 O O . LYS A 1 310 ? 17.020 5.456 -12.257 1.00 94.75 310 LYS A O 1
ATOM 2629 N N . VAL A 1 311 ? 17.393 7.571 -12.975 1.00 96.88 311 VAL A N 1
ATOM 2630 C CA . VAL A 1 311 ? 18.688 7.344 -13.632 1.00 96.88 311 VAL A CA 1
ATOM 2631 C C . VAL A 1 311 ? 19.746 7.014 -12.583 1.00 96.88 311 VAL A C 1
ATOM 2633 O O . VAL A 1 311 ? 20.350 5.953 -12.666 1.00 96.88 311 VAL A O 1
ATOM 2636 N N . ILE A 1 312 ? 19.850 7.807 -11.510 1.00 97.25 312 ILE A N 1
ATOM 2637 C CA . ILE A 1 312 ? 20.776 7.525 -10.397 1.00 97.25 312 ILE A CA 1
ATOM 2638 C C . ILE A 1 312 ? 20.516 6.139 -9.797 1.00 97.25 312 ILE A C 1
ATOM 2640 O O . ILE A 1 312 ? 21.438 5.356 -9.577 1.00 97.25 312 ILE A O 1
ATOM 2644 N N . LYS A 1 313 ? 19.244 5.797 -9.542 1.00 97.06 313 LYS A N 1
ATOM 2645 C CA . LYS A 1 313 ? 18.876 4.470 -9.029 1.00 97.06 313 LYS A CA 1
ATOM 2646 C C . LYS A 1 313 ? 19.307 3.357 -9.986 1.00 97.06 313 LYS A C 1
ATOM 2648 O O . LYS A 1 313 ? 19.790 2.330 -9.507 1.00 97.06 313 LYS A O 1
ATOM 2653 N N . ALA A 1 314 ? 19.071 3.531 -11.285 1.00 96.75 314 ALA A N 1
ATOM 2654 C CA . ALA A 1 314 ? 19.455 2.579 -12.319 1.00 96.75 314 ALA A CA 1
ATOM 2655 C C . ALA A 1 314 ? 20.978 2.384 -12.325 1.00 96.75 314 ALA A C 1
ATOM 2657 O O . ALA A 1 314 ? 21.431 1.261 -12.125 1.00 96.75 314 ALA A O 1
ATOM 2658 N N . SER A 1 315 ? 21.749 3.472 -12.391 1.00 98.00 315 SER A N 1
ATOM 2659 C CA . SER A 1 315 ? 23.213 3.468 -12.322 1.00 98.00 315 SER A CA 1
ATOM 2660 C C . SER A 1 315 ? 23.758 2.786 -11.071 1.00 98.00 315 SER A C 1
ATOM 2662 O O . SER A 1 315 ? 24.517 1.828 -11.183 1.00 98.00 315 SER A O 1
ATOM 2664 N N . LEU A 1 316 ? 23.326 3.200 -9.874 1.00 97.50 316 LEU A N 1
ATOM 2665 C CA . LEU A 1 316 ? 23.774 2.591 -8.614 1.00 97.50 316 LEU A CA 1
ATOM 2666 C C . LEU A 1 316 ? 23.458 1.091 -8.564 1.00 97.50 316 LEU A C 1
ATOM 2668 O O . LEU A 1 316 ? 24.277 0.295 -8.112 1.00 97.50 316 LEU A O 1
ATOM 2672 N N . SER A 1 317 ? 22.274 0.691 -9.037 1.00 96.38 317 SER A N 1
ATOM 2673 C CA . SER A 1 317 ? 21.879 -0.722 -9.058 1.00 96.38 317 SER A CA 1
ATOM 2674 C C . SER A 1 317 ? 22.720 -1.529 -10.050 1.00 96.38 317 SER A C 1
ATOM 2676 O O . SER A 1 317 ? 23.095 -2.657 -9.733 1.00 96.38 317 SER A O 1
ATOM 2678 N N . SER A 1 318 ? 23.033 -0.967 -11.220 1.00 97.38 318 SER A N 1
ATOM 2679 C CA . SER A 1 318 ? 23.915 -1.583 -12.216 1.00 97.38 318 SER A CA 1
ATOM 2680 C C . SER A 1 318 ? 25.329 -1.756 -11.684 1.00 97.38 318 SER A C 1
ATOM 2682 O O . SER A 1 318 ? 25.835 -2.873 -11.666 1.00 97.38 318 SER A O 1
ATOM 2684 N N . LEU A 1 319 ? 25.938 -0.679 -11.179 1.00 97.38 319 LEU A N 1
ATOM 2685 C CA . LEU A 1 319 ? 27.293 -0.702 -10.627 1.00 97.38 319 LEU A CA 1
ATOM 2686 C C . LEU A 1 319 ? 27.398 -1.670 -9.443 1.00 97.38 319 LEU A C 1
ATOM 2688 O O . LEU A 1 319 ? 28.392 -2.381 -9.321 1.00 97.38 319 LEU A O 1
ATOM 2692 N N . LYS A 1 320 ? 26.343 -1.775 -8.617 1.00 95.88 320 LYS A N 1
ATOM 2693 C CA . LYS A 1 320 ? 26.249 -2.788 -7.555 1.00 95.88 320 LYS A CA 1
ATOM 2694 C C . LYS A 1 320 ? 26.271 -4.208 -8.111 1.00 95.88 320 LYS A C 1
ATOM 2696 O O . LYS A 1 320 ? 27.028 -5.033 -7.615 1.00 95.88 320 LYS A O 1
ATOM 2701 N N . LYS A 1 321 ? 25.438 -4.499 -9.116 1.00 95.31 321 LYS A N 1
ATOM 2702 C CA . LYS A 1 321 ? 25.362 -5.828 -9.748 1.00 95.31 321 LYS A CA 1
ATOM 2703 C C . LYS A 1 321 ? 26.678 -6.227 -10.420 1.00 95.31 321 LYS A C 1
ATOM 2705 O O . LYS A 1 321 ? 26.997 -7.406 -10.423 1.00 95.31 321 LYS A O 1
ATOM 2710 N N . LEU A 1 322 ? 27.415 -5.256 -10.960 1.00 96.00 322 LEU A N 1
ATOM 2711 C CA . LEU A 1 322 ? 28.729 -5.460 -11.575 1.00 96.00 322 LEU A CA 1
ATOM 2712 C C . LEU A 1 322 ? 29.878 -5.533 -10.550 1.00 96.00 322 LEU A C 1
ATOM 2714 O O . LEU A 1 322 ? 31.007 -5.793 -10.935 1.00 96.00 322 LEU A O 1
ATOM 2718 N N . GLY A 1 323 ? 29.628 -5.280 -9.258 1.00 95.19 323 GLY A N 1
ATOM 2719 C CA . GLY A 1 323 ? 30.682 -5.264 -8.236 1.00 95.19 323 GLY A CA 1
ATOM 2720 C C . GLY A 1 323 ? 31.633 -4.063 -8.324 1.00 95.19 323 GLY A C 1
ATOM 2721 O O . GLY A 1 323 ? 32.729 -4.113 -7.784 1.00 95.19 323 GLY A O 1
ATOM 2722 N N . LEU A 1 324 ? 31.222 -2.974 -8.982 1.00 95.62 324 LEU A N 1
ATOM 2723 C CA . LEU A 1 324 ? 32.084 -1.824 -9.290 1.00 95.62 324 LEU A CA 1
ATOM 2724 C C . LEU A 1 324 ? 31.869 -0.610 -8.374 1.00 95.62 324 LEU A C 1
ATOM 2726 O O . LEU A 1 324 ? 32.508 0.414 -8.585 1.00 95.62 324 LEU A O 1
ATOM 2730 N N . LEU A 1 325 ? 30.970 -0.682 -7.384 1.00 94.44 325 LEU A N 1
ATOM 2731 C CA . LEU A 1 325 ? 30.619 0.473 -6.536 1.00 94.44 325 LEU A CA 1
ATOM 2732 C C . LEU A 1 325 ? 31.811 1.092 -5.797 1.00 94.44 325 LEU A C 1
ATOM 2734 O O . LEU A 1 325 ? 31.836 2.309 -5.633 1.00 94.44 325 LEU A O 1
ATOM 2738 N N . GLU A 1 326 ? 32.772 0.273 -5.363 1.00 93.44 326 GLU A N 1
ATOM 2739 C CA . GLU A 1 326 ? 33.979 0.725 -4.653 1.00 93.44 326 GLU A CA 1
ATOM 2740 C C . GLU A 1 326 ? 34.746 1.786 -5.453 1.00 93.44 326 GLU A C 1
ATOM 2742 O O . GLU A 1 326 ? 35.175 2.796 -4.899 1.00 93.44 326 GLU A O 1
ATOM 2747 N N . ASN A 1 327 ? 34.803 1.626 -6.779 1.00 94.19 327 ASN A N 1
ATOM 2748 C CA . ASN A 1 327 ? 35.500 2.538 -7.689 1.00 94.19 327 ASN A CA 1
ATOM 2749 C C . ASN A 1 327 ? 34.864 3.938 -7.749 1.00 94.19 327 ASN A C 1
ATOM 2751 O O . ASN A 1 327 ? 35.453 4.852 -8.316 1.00 94.19 327 ASN A O 1
ATOM 2755 N N . PHE A 1 328 ? 33.657 4.106 -7.203 1.00 94.38 328 PHE A N 1
ATOM 2756 C CA . PHE A 1 328 ? 32.866 5.332 -7.304 1.00 94.38 328 PHE A CA 1
ATOM 2757 C C . PHE A 1 328 ? 32.487 5.914 -5.941 1.00 94.38 328 PHE A C 1
ATOM 2759 O O . PHE A 1 328 ? 31.587 6.753 -5.867 1.00 94.38 328 PHE A O 1
ATOM 2766 N N . LYS A 1 329 ? 33.155 5.492 -4.859 1.00 92.62 329 LYS A N 1
ATOM 2767 C CA . LYS A 1 329 ? 32.887 5.962 -3.490 1.00 92.62 329 LYS A CA 1
ATOM 2768 C C . LYS A 1 329 ? 32.839 7.483 -3.375 1.00 92.62 329 LYS A C 1
ATOM 2770 O O . LYS A 1 329 ? 31.910 8.003 -2.772 1.00 92.62 329 LYS A O 1
ATOM 2775 N N . GLU A 1 330 ? 33.774 8.199 -3.989 1.00 89.81 330 GLU A N 1
ATOM 2776 C CA . GLU A 1 330 ? 33.811 9.665 -3.930 1.00 89.81 330 GLU A CA 1
ATOM 2777 C C . GLU A 1 330 ? 32.543 10.300 -4.527 1.00 89.81 330 GLU A C 1
ATOM 2779 O O . GLU A 1 330 ? 31.849 11.068 -3.859 1.00 89.81 330 GLU A O 1
ATOM 2784 N N . LYS A 1 331 ? 32.158 9.895 -5.746 1.00 91.38 331 LYS A N 1
ATOM 2785 C CA . LYS A 1 331 ? 30.922 10.366 -6.397 1.00 91.38 331 LYS A CA 1
ATOM 2786 C C . LYS A 1 331 ? 29.676 9.989 -5.591 1.00 91.38 331 LYS A C 1
ATOM 2788 O O . LYS A 1 331 ? 28.753 10.790 -5.449 1.00 91.38 331 LYS A O 1
ATOM 2793 N N . ILE A 1 332 ? 29.644 8.775 -5.040 1.00 93.75 332 ILE A N 1
ATOM 2794 C CA . ILE A 1 332 ? 28.525 8.266 -4.238 1.00 93.75 332 ILE A CA 1
ATOM 2795 C C . ILE A 1 332 ? 28.381 9.032 -2.916 1.00 93.75 332 ILE A C 1
ATOM 2797 O O . ILE A 1 332 ? 27.248 9.257 -2.483 1.00 93.75 332 ILE A O 1
ATOM 2801 N N . SER A 1 333 ? 29.482 9.476 -2.302 1.00 91.31 333 SER A N 1
ATOM 2802 C CA . SER A 1 333 ? 29.459 10.227 -1.041 1.00 91.31 333 SER A CA 1
ATOM 2803 C C . SER A 1 333 ? 28.587 11.479 -1.153 1.00 91.31 333 SER A C 1
ATOM 2805 O O . SER A 1 333 ? 27.693 11.692 -0.331 1.00 91.31 333 SER A O 1
ATOM 2807 N N . ASN A 1 334 ? 28.735 12.227 -2.250 1.00 89.88 334 ASN A N 1
ATOM 2808 C CA . ASN A 1 334 ? 27.922 13.412 -2.536 1.00 89.88 334 ASN A CA 1
ATOM 2809 C C . ASN A 1 334 ? 26.428 13.078 -2.706 1.00 89.88 334 ASN A C 1
ATOM 2811 O O . ASN A 1 334 ? 25.554 13.865 -2.336 1.00 89.88 334 ASN A O 1
ATOM 2815 N N . LEU A 1 335 ? 26.097 11.879 -3.200 1.00 93.19 335 LEU A N 1
ATOM 2816 C CA . LEU A 1 335 ? 24.706 11.455 -3.375 1.00 93.19 335 LEU A CA 1
ATOM 2817 C C . LEU A 1 335 ? 23.987 11.185 -2.050 1.00 93.19 335 LEU A C 1
ATOM 2819 O O . LEU A 1 335 ? 22.753 11.252 -2.023 1.00 93.19 335 LEU A O 1
ATOM 2823 N N . PHE A 1 336 ? 24.687 10.920 -0.940 1.00 89.94 336 PHE A N 1
ATOM 2824 C CA . PHE A 1 336 ? 24.010 10.770 0.352 1.00 89.94 336 PHE A CA 1
ATOM 2825 C C . PHE A 1 336 ? 23.294 12.054 0.786 1.00 89.94 336 PHE A C 1
ATOM 2827 O O . PHE A 1 336 ? 22.231 11.961 1.404 1.00 89.94 336 PHE A O 1
ATOM 2834 N N . LEU A 1 337 ? 23.801 13.229 0.406 1.00 88.75 337 LEU A N 1
ATOM 2835 C CA . LEU A 1 337 ? 23.212 14.524 0.759 1.00 88.75 337 LEU A CA 1
ATOM 2836 C C . LEU A 1 337 ? 21.852 14.771 0.093 1.00 88.75 337 LEU A C 1
ATOM 2838 O O . LEU A 1 337 ? 21.017 15.490 0.643 1.00 88.75 337 LEU A O 1
ATOM 2842 N N . PHE A 1 338 ? 21.617 14.192 -1.085 1.00 90.25 338 PHE A N 1
ATOM 2843 C CA . PHE A 1 338 ? 20.419 14.459 -1.897 1.00 90.25 338 PHE A CA 1
ATOM 2844 C C . PHE A 1 338 ? 19.510 13.234 -2.041 1.00 90.25 338 PHE A C 1
ATOM 2846 O O . PHE A 1 338 ? 18.301 13.345 -2.272 1.00 90.25 338 PHE A O 1
ATOM 2853 N N . HIS A 1 339 ? 20.068 12.035 -1.881 1.00 92.56 339 HIS A N 1
ATOM 2854 C CA . HIS A 1 339 ? 19.389 10.774 -2.159 1.00 92.56 339 HIS A CA 1
ATOM 2855 C C . HIS A 1 339 ? 19.499 9.752 -1.025 1.00 92.56 339 HIS A C 1
ATOM 2857 O O . HIS A 1 339 ? 19.239 8.571 -1.248 1.00 92.56 339 HIS A O 1
ATOM 2863 N N . PHE A 1 340 ? 19.759 10.193 0.207 1.00 91.44 340 PHE A N 1
ATOM 2864 C CA . PHE A 1 340 ? 19.905 9.369 1.414 1.00 91.44 340 PHE A CA 1
ATOM 2865 C C . PHE A 1 340 ? 19.032 8.098 1.474 1.00 91.44 340 PHE A C 1
ATOM 2867 O O . PHE A 1 340 ? 19.533 6.974 1.527 1.00 91.44 340 PHE A O 1
ATOM 2874 N N . ARG A 1 341 ? 17.700 8.253 1.385 1.00 91.75 341 ARG A N 1
ATOM 2875 C CA . ARG A 1 341 ? 16.741 7.129 1.464 1.00 91.75 341 ARG A CA 1
ATOM 2876 C C . ARG A 1 341 ? 16.920 6.098 0.343 1.00 91.75 341 ARG A C 1
ATOM 2878 O O . ARG A 1 341 ? 16.637 4.919 0.544 1.00 91.75 341 ARG A O 1
ATOM 2885 N N . LEU A 1 342 ? 17.335 6.534 -0.848 1.00 92.88 342 LEU A N 1
ATOM 2886 C CA . LEU A 1 342 ? 17.621 5.638 -1.969 1.00 92.88 342 LEU A CA 1
ATOM 2887 C C . LEU A 1 342 ? 18.876 4.808 -1.683 1.00 92.88 342 LEU A C 1
ATOM 2889 O O . LEU A 1 342 ? 18.822 3.590 -1.839 1.00 92.88 342 LEU A O 1
ATOM 2893 N N . LEU A 1 343 ? 19.961 5.451 -1.238 1.00 92.75 343 LEU A N 1
ATOM 2894 C CA . LEU A 1 343 ? 21.223 4.775 -0.935 1.00 92.75 343 LEU A CA 1
ATOM 2895 C C . LEU A 1 343 ? 21.065 3.781 0.221 1.00 92.75 343 LEU A C 1
ATOM 2897 O O . LEU A 1 343 ? 21.563 2.661 0.121 1.00 92.75 343 LEU A O 1
ATOM 2901 N N . LEU A 1 344 ? 20.302 4.136 1.263 1.00 90.62 344 LEU A N 1
ATOM 2902 C CA . LEU A 1 344 ? 19.941 3.208 2.340 1.00 90.62 344 LEU A CA 1
ATOM 2903 C C . LEU A 1 344 ? 19.185 1.983 1.816 1.00 90.62 344 LEU A C 1
ATOM 2905 O O . LEU A 1 344 ? 19.568 0.855 2.109 1.00 90.62 344 LEU A O 1
ATOM 2909 N N . ARG A 1 345 ? 18.141 2.188 1.000 1.00 91.94 345 ARG A N 1
ATOM 2910 C CA . ARG A 1 345 ? 17.337 1.089 0.435 1.00 91.94 345 ARG A CA 1
ATOM 2911 C C . ARG A 1 345 ? 18.156 0.163 -0.467 1.00 91.94 345 ARG A C 1
ATOM 2913 O O . ARG A 1 345 ? 17.872 -1.028 -0.531 1.00 91.94 345 ARG A O 1
ATOM 2920 N N . LEU A 1 346 ? 19.119 0.712 -1.202 1.00 90.88 346 LEU A N 1
ATOM 2921 C CA . LEU A 1 346 ? 20.036 -0.060 -2.042 1.00 90.88 346 LEU A CA 1
ATOM 2922 C C . LEU A 1 346 ? 21.217 -0.640 -1.252 1.00 90.88 346 LEU A C 1
ATOM 2924 O O . LEU A 1 346 ? 22.043 -1.343 -1.831 1.00 90.88 346 LEU A O 1
ATOM 2928 N N . GLU A 1 347 ? 21.286 -0.379 0.052 1.00 92.56 347 GLU A N 1
ATOM 2929 C CA . GLU A 1 347 ? 22.366 -0.782 0.949 1.00 92.56 347 GLU A CA 1
ATOM 2930 C C . GLU A 1 347 ? 23.757 -0.322 0.489 1.00 92.56 347 GLU A C 1
ATOM 2932 O O . GLU A 1 347 ? 24.752 -1.002 0.724 1.00 92.56 347 GLU A O 1
ATOM 2937 N N . ILE A 1 348 ? 23.833 0.833 -0.180 1.00 92.25 348 ILE A N 1
ATOM 2938 C CA . ILE A 1 348 ? 25.089 1.361 -0.734 1.00 92.25 348 ILE A CA 1
ATOM 2939 C C . ILE A 1 348 ? 26.084 1.679 0.378 1.00 92.25 348 ILE A C 1
ATOM 2941 O O . ILE A 1 348 ? 27.269 1.446 0.212 1.00 92.25 348 ILE A O 1
ATOM 2945 N N . TYR A 1 349 ? 25.607 2.080 1.559 1.00 90.31 349 TYR A N 1
ATOM 2946 C CA . TYR A 1 349 ? 26.437 2.294 2.750 1.00 90.31 349 TYR A CA 1
ATOM 2947 C C . TYR A 1 349 ? 27.290 1.072 3.144 1.00 90.31 349 TYR A C 1
ATOM 2949 O O . TYR A 1 349 ? 28.192 1.199 3.966 1.00 90.31 349 TYR A O 1
ATOM 2957 N N . LYS A 1 350 ? 27.003 -0.129 2.615 1.00 92.00 350 LYS A N 1
ATOM 2958 C CA . LYS A 1 350 ? 27.790 -1.327 2.911 1.00 92.00 350 LYS A CA 1
ATOM 2959 C C . LYS A 1 350 ? 29.199 -1.308 2.331 1.00 92.00 350 LYS A C 1
ATOM 2961 O O . LYS A 1 350 ? 30.032 -1.993 2.909 1.00 92.00 350 LYS A O 1
ATOM 2966 N N . ILE A 1 351 ? 29.438 -0.526 1.279 1.00 93.88 351 ILE A N 1
ATOM 2967 C CA . ILE A 1 351 ? 30.768 -0.378 0.670 1.00 93.88 351 ILE A CA 1
ATOM 2968 C C . ILE A 1 351 ? 31.704 0.464 1.549 1.00 93.88 351 ILE A C 1
ATOM 2970 O O . ILE A 1 351 ? 32.915 0.355 1.450 1.00 93.88 351 ILE A O 1
ATOM 2974 N N . TYR A 1 352 ? 31.152 1.286 2.447 1.00 94.19 352 TYR A N 1
ATOM 2975 C CA . TYR A 1 352 ? 31.946 2.142 3.322 1.00 94.19 352 TYR A CA 1
ATOM 2976 C C . TYR A 1 352 ? 32.296 1.437 4.637 1.00 94.19 352 TYR A C 1
ATOM 2978 O O . TYR A 1 352 ? 31.438 0.812 5.280 1.00 94.19 352 TYR A O 1
ATOM 2986 N N . SER A 1 353 ? 33.546 1.590 5.064 1.00 94.19 353 SER A N 1
ATOM 2987 C CA . SER A 1 353 ? 33.994 1.311 6.424 1.00 94.19 353 SER A CA 1
ATOM 2988 C C . SER A 1 353 ? 33.403 2.335 7.405 1.00 94.19 353 SER A C 1
ATOM 2990 O O . SER A 1 353 ? 32.890 3.386 7.015 1.00 94.19 353 SER A O 1
ATOM 2992 N N . LEU A 1 354 ? 33.446 2.029 8.705 1.00 92.94 354 LEU A N 1
ATOM 2993 C CA . LEU A 1 354 ? 33.011 2.979 9.737 1.00 92.94 354 LEU A CA 1
ATOM 2994 C C . LEU A 1 354 ? 33.850 4.263 9.716 1.00 92.94 354 LEU A C 1
ATOM 2996 O O . LEU A 1 354 ? 33.297 5.347 9.859 1.00 92.94 354 LEU A O 1
ATOM 3000 N N . GLU A 1 355 ? 35.157 4.135 9.500 1.00 93.50 355 GLU A N 1
ATOM 3001 C CA . GLU A 1 355 ? 36.080 5.266 9.401 1.00 93.50 355 GLU A CA 1
ATOM 3002 C C . GLU A 1 355 ? 35.770 6.136 8.180 1.00 93.50 355 GLU A C 1
ATOM 3004 O O . GLU A 1 355 ? 35.637 7.349 8.307 1.00 93.50 355 GLU A O 1
ATOM 3009 N N . GLU A 1 356 ? 35.535 5.521 7.017 1.00 94.19 356 GLU A N 1
ATOM 3010 C CA . GLU A 1 356 ? 35.158 6.253 5.804 1.00 94.19 356 GLU A CA 1
ATOM 3011 C C . GLU A 1 356 ? 33.840 7.017 5.989 1.00 94.19 356 GLU A C 1
ATOM 3013 O O . GLU A 1 356 ? 33.720 8.144 5.520 1.00 94.19 356 GLU A O 1
ATOM 3018 N N . LEU A 1 357 ? 32.858 6.442 6.696 1.00 94.00 357 LEU A N 1
ATOM 3019 C CA . LEU A 1 357 ? 31.613 7.148 7.017 1.00 94.00 357 LEU A CA 1
ATOM 3020 C C . LEU A 1 357 ? 31.842 8.317 7.980 1.00 94.00 357 LEU A C 1
ATOM 3022 O O . LEU A 1 357 ? 31.260 9.381 7.781 1.00 94.00 357 LEU A O 1
ATOM 3026 N N . LEU A 1 358 ? 32.673 8.139 9.010 1.00 93.31 358 LEU A N 1
ATOM 3027 C CA . LEU A 1 358 ? 33.009 9.207 9.956 1.00 93.31 358 LEU A CA 1
ATOM 3028 C C . LEU A 1 358 ? 33.744 10.364 9.269 1.00 93.31 358 LEU A C 1
ATOM 3030 O O . LEU A 1 358 ? 33.473 11.520 9.587 1.00 93.31 358 LEU A O 1
ATOM 3034 N N . ASN A 1 359 ? 34.577 10.074 8.269 1.00 93.69 359 ASN A N 1
ATOM 3035 C CA . ASN A 1 359 ? 35.263 11.089 7.467 1.00 93.69 359 ASN A CA 1
ATOM 3036 C C . ASN A 1 359 ? 34.303 11.953 6.627 1.00 93.69 359 ASN A C 1
ATOM 3038 O O . ASN A 1 359 ? 34.688 13.029 6.183 1.00 93.69 359 ASN A O 1
ATOM 3042 N N . LEU A 1 360 ? 33.037 11.546 6.455 1.00 92.50 360 LEU A N 1
ATOM 3043 C CA . LEU A 1 360 ? 32.007 12.373 5.811 1.00 92.50 360 LEU A CA 1
ATOM 3044 C C . LEU A 1 360 ? 31.371 13.403 6.761 1.00 92.50 360 LEU A C 1
ATOM 3046 O O . LEU A 1 360 ? 30.517 14.173 6.320 1.00 92.50 360 LEU A O 1
ATOM 3050 N N . LYS A 1 361 ? 31.743 13.426 8.052 1.00 92.50 361 LYS A N 1
ATOM 3051 C CA . LYS A 1 361 ? 31.193 14.336 9.076 1.00 92.50 361 LYS A CA 1
ATOM 3052 C C . LYS A 1 361 ? 31.091 15.773 8.574 1.00 92.50 361 LYS A C 1
ATOM 3054 O O . LYS A 1 361 ? 29.991 16.318 8.545 1.00 92.50 361 LYS A O 1
ATOM 3059 N N . GLU A 1 362 ? 32.211 16.342 8.142 1.00 90.38 362 GLU A N 1
ATOM 3060 C CA . GLU A 1 362 ? 32.295 17.741 7.715 1.00 90.38 362 GLU A CA 1
ATOM 3061 C C . GLU A 1 362 ? 31.351 18.027 6.539 1.00 90.38 362 GLU A C 1
ATOM 3063 O O . GLU A 1 362 ? 30.590 18.993 6.567 1.00 90.38 362 GLU A O 1
ATOM 3068 N N . THR A 1 363 ? 31.296 17.123 5.557 1.00 90.25 363 THR A N 1
ATOM 3069 C CA . THR A 1 363 ? 30.386 17.221 4.409 1.00 90.25 363 THR A CA 1
ATOM 3070 C C . THR A 1 363 ? 28.918 17.291 4.840 1.00 90.25 363 THR A C 1
ATOM 3072 O O . THR A 1 363 ? 28.161 18.121 4.343 1.00 90.25 363 THR A O 1
ATOM 3075 N N . PHE A 1 364 ? 28.489 16.452 5.788 1.00 91.44 364 PHE A N 1
ATOM 3076 C CA . PHE A 1 364 ? 27.112 16.499 6.290 1.00 91.44 364 PHE A CA 1
ATOM 3077 C C . PHE A 1 364 ? 26.843 17.693 7.217 1.00 91.44 364 PHE A C 1
ATOM 3079 O O . PHE A 1 364 ? 25.693 18.131 7.305 1.00 91.44 364 PHE A O 1
ATOM 3086 N N . GLU A 1 365 ? 27.850 18.202 7.928 1.00 89.56 365 GLU A N 1
ATOM 3087 C CA . GLU A 1 365 ? 27.726 19.383 8.791 1.00 89.56 365 GLU A CA 1
ATOM 3088 C C . GLU A 1 365 ? 27.538 20.662 7.971 1.00 89.56 365 GLU A C 1
ATOM 3090 O O . GLU A 1 365 ? 26.588 21.401 8.240 1.00 89.56 365 GLU A O 1
ATOM 3095 N N . ILE A 1 366 ? 28.357 20.872 6.932 1.00 89.06 366 ILE A N 1
ATOM 3096 C CA . ILE A 1 366 ? 28.264 22.023 6.013 1.00 89.06 366 ILE A CA 1
ATOM 3097 C C . ILE A 1 366 ? 26.861 22.120 5.394 1.00 89.06 366 ILE A C 1
ATOM 3099 O O . ILE A 1 366 ? 26.272 23.197 5.319 1.00 89.06 366 ILE A O 1
ATOM 3103 N N . ASP A 1 367 ? 26.285 20.980 5.017 1.00 88.19 367 ASP A N 1
ATOM 3104 C CA . ASP A 1 367 ? 24.954 20.881 4.414 1.00 88.19 367 ASP A CA 1
ATOM 3105 C C . ASP A 1 367 ? 23.789 20.885 5.427 1.00 88.19 367 ASP A C 1
ATOM 3107 O O . ASP A 1 367 ? 22.627 20.748 5.031 1.00 88.19 367 ASP A O 1
ATOM 3111 N N . ASN A 1 368 ? 24.064 20.986 6.735 1.00 88.44 368 ASN A N 1
ATOM 3112 C CA . ASN A 1 368 ? 23.080 20.847 7.818 1.00 88.44 368 ASN A CA 1
ATOM 3113 C C . ASN A 1 368 ? 22.272 19.523 7.754 1.00 88.44 368 ASN A C 1
ATOM 3115 O O . ASN A 1 368 ? 21.083 19.453 8.078 1.00 88.44 368 ASN A O 1
ATOM 3119 N N . LYS A 1 369 ? 22.928 18.437 7.328 1.00 90.75 369 LYS A N 1
ATOM 3120 C CA . LYS A 1 369 ? 22.360 17.089 7.129 1.00 90.75 369 LYS A CA 1
ATOM 3121 C C . LYS A 1 369 ? 22.996 16.026 8.026 1.00 90.75 369 LYS A C 1
ATOM 3123 O O . LYS A 1 369 ? 22.865 14.836 7.757 1.00 90.75 369 LYS A O 1
ATOM 3128 N N . ILE A 1 370 ? 23.618 16.423 9.134 1.00 90.25 370 ILE A N 1
ATOM 3129 C CA . ILE A 1 370 ? 24.301 15.522 10.084 1.00 90.25 370 ILE A CA 1
ATOM 3130 C C . ILE A 1 370 ? 23.439 14.343 10.576 1.00 90.25 370 ILE A C 1
ATOM 3132 O O . ILE A 1 370 ? 23.937 13.246 10.816 1.00 90.25 370 ILE A O 1
ATOM 3136 N N . HIS A 1 371 ? 22.116 14.520 10.622 1.00 88.62 371 HIS A N 1
ATOM 3137 C CA . HIS A 1 371 ? 21.166 13.463 10.967 1.00 88.62 371 HIS A CA 1
ATOM 3138 C C . HIS A 1 371 ? 21.148 12.285 9.974 1.00 88.62 371 HIS A C 1
ATOM 3140 O O . HIS A 1 371 ? 20.840 11.157 10.358 1.00 88.62 371 HIS A O 1
ATOM 3146 N N . TYR A 1 372 ? 21.510 12.506 8.707 1.00 91.38 372 TYR A N 1
ATOM 3147 C CA . TYR A 1 372 ? 21.701 11.427 7.737 1.00 91.38 372 TYR A CA 1
ATOM 3148 C C . TYR A 1 372 ? 22.921 10.578 8.083 1.00 91.38 372 TYR A C 1
ATOM 3150 O O . TYR A 1 372 ? 22.831 9.350 8.032 1.00 91.38 372 TYR A O 1
ATOM 3158 N N . LEU A 1 373 ? 24.019 11.195 8.526 1.00 92.88 373 LEU A N 1
ATOM 3159 C CA . LEU A 1 373 ? 25.185 10.452 8.990 1.00 92.88 373 LEU A CA 1
ATOM 3160 C C . LEU A 1 373 ? 24.849 9.594 10.219 1.00 92.88 373 LEU A C 1
ATOM 3162 O O . LEU A 1 373 ? 25.220 8.421 10.239 1.00 92.88 373 LEU A O 1
ATOM 3166 N N . PHE A 1 374 ? 24.050 10.098 11.173 1.00 91.56 374 PHE A N 1
ATOM 3167 C CA . PHE A 1 374 ? 23.546 9.269 12.283 1.00 91.56 374 PHE A CA 1
ATOM 3168 C C . PHE A 1 374 ? 22.816 8.026 11.774 1.00 91.56 374 PHE A C 1
ATOM 3170 O O . PHE A 1 374 ? 23.048 6.926 12.268 1.00 91.56 374 PHE A O 1
ATOM 3177 N N . GLY A 1 375 ? 21.977 8.175 10.746 1.00 90.19 375 GLY A N 1
ATOM 3178 C CA . GLY A 1 375 ? 21.289 7.050 10.122 1.00 90.19 375 GLY A CA 1
ATOM 3179 C C . GLY A 1 375 ? 22.240 6.032 9.478 1.00 90.19 375 GLY A C 1
ATOM 3180 O O . GLY A 1 375 ? 21.994 4.833 9.597 1.00 90.19 375 GLY A O 1
ATOM 3181 N N . LEU A 1 376 ? 23.336 6.465 8.837 1.00 92.38 376 LEU A N 1
ATOM 3182 C CA . LEU A 1 376 ? 24.350 5.546 8.286 1.00 92.38 376 LEU A CA 1
ATOM 3183 C C . LEU A 1 376 ? 25.086 4.804 9.397 1.00 92.38 376 LEU A C 1
ATOM 3185 O O . LEU A 1 376 ? 25.179 3.574 9.355 1.00 92.38 376 LEU A O 1
ATOM 3189 N N . LEU A 1 377 ? 25.561 5.546 10.400 1.00 93.56 377 LEU A N 1
ATOM 3190 C CA . LEU A 1 377 ? 26.284 4.993 11.537 1.00 93.56 377 LEU A CA 1
ATOM 3191 C C . LEU A 1 377 ? 25.398 4.012 12.300 1.00 93.56 377 LEU A C 1
ATOM 3193 O O . LEU A 1 377 ? 25.813 2.881 12.496 1.00 93.56 377 LEU A O 1
ATOM 3197 N N . LYS A 1 378 ? 24.141 4.361 12.603 1.00 91.31 378 LYS A N 1
ATOM 3198 C CA . LYS A 1 378 ? 23.173 3.474 13.276 1.00 91.31 378 LYS A CA 1
ATOM 3199 C C . LYS A 1 378 ? 23.056 2.119 12.586 1.00 91.31 378 LYS A C 1
ATOM 3201 O O . LYS A 1 378 ? 22.984 1.080 13.244 1.00 91.31 378 LYS A O 1
ATOM 3206 N N . VAL A 1 379 ? 22.998 2.118 11.253 1.00 89.19 379 VAL A N 1
ATOM 3207 C CA . VAL A 1 379 ? 22.847 0.887 10.469 1.00 89.19 379 VAL A CA 1
ATOM 3208 C C . VAL A 1 379 ? 24.155 0.077 10.422 1.00 89.19 379 VAL A C 1
ATOM 3210 O O . VAL A 1 379 ? 24.102 -1.146 10.247 1.00 89.19 379 VAL A O 1
ATOM 3213 N N . LYS A 1 380 ? 25.311 0.709 10.638 1.00 89.75 380 LYS A N 1
ATOM 3214 C CA . LYS A 1 380 ? 26.636 0.072 10.657 1.00 89.75 380 LYS A CA 1
ATOM 3215 C C . LYS A 1 380 ? 27.100 -0.373 12.047 1.00 89.75 380 LYS A C 1
ATOM 3217 O O . LYS A 1 380 ? 27.505 -1.520 12.173 1.00 89.75 380 LYS A O 1
ATOM 3222 N N . SER A 1 381 ? 27.020 0.495 13.049 1.00 93.00 381 SER A N 1
ATOM 3223 C CA . SER A 1 381 ? 27.262 0.198 14.460 1.00 93.00 381 SER A CA 1
ATOM 3224 C C . SER A 1 381 ? 26.480 1.164 15.348 1.00 93.00 381 SER A C 1
ATOM 3226 O O . SER A 1 381 ? 26.665 2.385 15.290 1.00 93.00 381 SER A O 1
ATOM 3228 N N . PHE A 1 382 ? 25.605 0.613 16.189 1.00 93.50 382 PHE A N 1
ATOM 3229 C CA . PHE A 1 382 ? 24.774 1.402 17.095 1.00 93.50 382 PHE A CA 1
ATOM 3230 C C . PHE A 1 382 ? 25.624 2.214 18.079 1.00 93.50 382 PHE A C 1
ATOM 3232 O O . PHE A 1 382 ? 25.392 3.407 18.258 1.00 93.50 382 PHE A O 1
ATOM 3239 N N . TRP A 1 383 ? 26.656 1.605 18.664 1.00 94.56 383 TRP A N 1
ATOM 3240 C CA . TRP A 1 383 ? 27.476 2.270 19.677 1.00 94.56 383 TRP A CA 1
ATOM 3241 C C . TRP A 1 383 ? 28.378 3.365 19.114 1.00 94.56 383 TRP A C 1
ATOM 3243 O O . TRP A 1 383 ? 28.575 4.376 19.782 1.00 94.56 383 TRP A O 1
ATOM 3253 N N . VAL A 1 384 ? 28.868 3.222 17.878 1.00 95.38 384 VAL A N 1
ATOM 3254 C CA . VAL A 1 384 ? 29.600 4.309 17.202 1.00 95.38 384 VAL A CA 1
ATOM 3255 C C . VAL A 1 384 ? 28.673 5.494 16.935 1.00 95.38 384 VAL A C 1
ATOM 3257 O O . VAL A 1 384 ? 29.073 6.642 17.100 1.00 95.38 384 VAL A O 1
ATOM 3260 N N . MET A 1 385 ? 27.412 5.233 16.582 1.00 95.50 385 MET A N 1
ATOM 3261 C CA . MET A 1 385 ? 26.408 6.287 16.437 1.00 95.50 385 MET A CA 1
ATOM 3262 C C . MET A 1 385 ? 26.131 7.005 17.767 1.00 95.50 385 MET A C 1
ATOM 3264 O O . MET A 1 385 ? 26.078 8.233 17.773 1.00 95.50 385 MET A O 1
ATOM 3268 N N . ILE A 1 386 ? 26.021 6.278 18.888 1.00 95.19 386 ILE A N 1
ATOM 3269 C CA . ILE A 1 386 ? 25.859 6.882 20.224 1.00 95.19 386 ILE A CA 1
ATOM 3270 C C . ILE A 1 386 ? 27.072 7.742 20.590 1.00 95.19 386 ILE A C 1
ATOM 3272 O O . ILE A 1 386 ? 26.904 8.896 20.975 1.00 95.19 386 ILE A O 1
ATOM 3276 N N . ASP A 1 387 ? 28.290 7.218 20.431 1.00 95.50 387 ASP A N 1
ATOM 3277 C CA . ASP A 1 387 ? 29.524 7.966 20.696 1.00 95.50 387 ASP A CA 1
ATOM 3278 C C . ASP A 1 387 ? 29.593 9.273 19.888 1.00 95.50 387 ASP A C 1
ATOM 3280 O O . ASP A 1 387 ? 29.947 10.331 20.420 1.00 95.50 387 ASP A O 1
ATOM 3284 N N . PHE A 1 388 ? 29.185 9.206 18.621 1.00 94.81 388 PHE A N 1
ATOM 3285 C CA . PHE A 1 388 ? 29.127 10.349 17.723 1.00 94.81 388 PHE A CA 1
ATOM 3286 C C . PHE A 1 388 ? 28.024 11.352 18.107 1.00 94.81 388 PHE A C 1
ATOM 3288 O O . PHE A 1 388 ? 28.272 12.555 18.118 1.00 94.81 388 PHE A O 1
ATOM 3295 N N . LEU A 1 389 ? 26.824 10.896 18.486 1.00 94.06 389 LEU A N 1
ATOM 3296 C CA . LEU A 1 389 ? 25.745 11.769 18.972 1.00 94.06 389 LEU A CA 1
ATOM 3297 C C . LEU A 1 389 ? 26.151 12.543 20.230 1.00 94.06 389 LEU A C 1
ATOM 3299 O O . LEU A 1 389 ? 25.907 13.745 20.318 1.00 94.06 389 LEU A O 1
ATOM 3303 N N . LEU A 1 390 ? 26.783 11.869 21.195 1.00 94.50 390 LEU A N 1
ATOM 3304 C CA . LEU A 1 390 ? 27.242 12.511 22.428 1.00 94.50 390 LEU A CA 1
ATOM 3305 C C . LEU A 1 390 ? 28.297 13.580 22.131 1.00 94.50 390 LEU A C 1
ATOM 3307 O O . LEU A 1 390 ? 28.240 14.671 22.691 1.00 94.50 390 LEU A O 1
ATOM 3311 N N . GLU A 1 391 ? 29.220 13.300 21.208 1.00 94.12 391 GLU A N 1
ATOM 3312 C CA . GLU A 1 391 ? 30.200 14.285 20.743 1.00 94.12 391 GLU A CA 1
ATOM 3313 C C . GLU A 1 391 ? 29.529 15.522 20.140 1.00 94.12 391 GLU A C 1
ATOM 3315 O O . GLU A 1 391 ? 29.907 16.646 20.461 1.00 94.12 391 GLU A O 1
ATOM 3320 N N . GLN A 1 392 ? 28.494 15.328 19.321 1.00 92.50 392 GLN A N 1
ATOM 3321 C CA . GLN A 1 392 ? 27.745 16.428 18.716 1.00 92.50 392 GLN A CA 1
ATOM 3322 C C . GLN A 1 392 ? 27.023 17.289 19.755 1.00 92.50 392 GLN A C 1
ATOM 3324 O O . GLN A 1 392 ? 27.027 18.515 19.631 1.00 92.50 392 GLN A O 1
ATOM 3329 N N . ILE A 1 393 ? 26.448 16.689 20.803 1.00 92.69 393 ILE A N 1
ATOM 3330 C CA . ILE A 1 393 ? 25.840 17.440 21.914 1.00 92.69 393 ILE A CA 1
ATOM 3331 C C . ILE A 1 393 ? 26.907 18.280 22.630 1.00 92.69 393 ILE A C 1
ATOM 3333 O O . ILE A 1 393 ? 26.678 19.463 22.874 1.00 92.69 393 ILE A O 1
ATOM 3337 N N . ILE A 1 394 ? 28.084 17.704 22.905 1.00 92.88 394 ILE A N 1
ATOM 3338 C CA . ILE A 1 394 ? 29.194 18.404 23.574 1.00 92.88 394 ILE A CA 1
ATOM 3339 C C . ILE A 1 394 ? 29.706 19.575 22.723 1.00 92.88 394 ILE A C 1
ATOM 3341 O O . ILE A 1 394 ? 29.820 20.691 23.225 1.00 92.88 394 ILE A O 1
ATOM 3345 N N . ILE A 1 395 ? 30.007 19.339 21.441 1.00 90.38 395 ILE A N 1
ATOM 3346 C CA . ILE A 1 395 ? 30.598 20.349 20.547 1.00 90.38 395 ILE A CA 1
ATOM 3347 C C . ILE A 1 395 ? 29.614 21.489 20.291 1.00 90.38 395 ILE A C 1
ATOM 3349 O O . ILE A 1 395 ? 29.972 22.660 20.396 1.00 90.38 395 ILE A O 1
ATOM 3353 N N . THR A 1 396 ? 28.367 21.157 19.951 1.00 88.31 396 THR A N 1
ATOM 3354 C CA . THR A 1 396 ? 27.377 22.174 19.570 1.00 88.31 396 THR A CA 1
ATOM 3355 C C . THR A 1 396 ? 26.716 22.846 20.767 1.00 88.31 396 THR A C 1
ATOM 3357 O O . THR A 1 396 ? 26.040 23.857 20.580 1.00 88.31 396 THR A O 1
ATOM 3360 N N . LYS A 1 397 ? 26.865 22.278 21.975 1.00 88.38 397 LYS A N 1
ATOM 3361 C CA . LYS A 1 397 ? 26.127 22.662 23.191 1.00 88.38 397 LYS A CA 1
ATOM 3362 C C . LYS A 1 397 ? 24.623 22.809 22.935 1.00 88.38 397 LYS A C 1
ATOM 3364 O O . LYS A 1 397 ? 23.962 23.674 23.502 1.00 88.38 397 LYS A O 1
ATOM 3369 N N . SER A 1 398 ? 24.092 21.998 22.019 1.00 82.19 398 SER A N 1
ATOM 3370 C CA . SER A 1 398 ? 22.722 22.102 21.534 1.00 82.19 398 SER A CA 1
ATOM 3371 C C . SER A 1 398 ? 21.909 20.895 21.970 1.00 82.19 398 SER A C 1
ATOM 3373 O O . SER A 1 398 ? 22.237 19.752 21.652 1.00 82.19 398 SER A O 1
ATOM 3375 N N . GLU A 1 399 ? 20.772 21.166 22.604 1.00 85.00 399 GLU A N 1
ATOM 3376 C CA . GLU A 1 399 ? 19.807 20.140 23.003 1.00 85.00 399 GLU A CA 1
ATOM 3377 C C . GLU A 1 399 ? 19.102 19.478 21.807 1.00 85.00 399 GLU A C 1
ATOM 3379 O O . GLU A 1 399 ? 18.409 18.478 21.971 1.00 85.00 399 GLU A O 1
ATOM 3384 N N . LYS A 1 400 ? 19.302 19.975 20.575 1.00 87.62 400 LYS A N 1
ATOM 3385 C CA . LYS A 1 400 ? 18.614 19.481 19.369 1.00 87.62 400 LYS A CA 1
ATOM 3386 C C . LYS A 1 400 ? 18.824 17.986 19.095 1.00 87.62 400 LYS A C 1
ATOM 3388 O O . LYS A 1 400 ? 18.004 17.369 18.422 1.00 87.62 400 LYS A O 1
ATOM 3393 N N . PHE A 1 401 ? 19.918 17.407 19.591 1.00 89.00 401 PHE A N 1
ATOM 3394 C CA . PHE A 1 401 ? 20.246 15.991 19.410 1.00 89.00 401 PHE A CA 1
ATOM 3395 C C . PHE A 1 401 ? 19.749 15.093 20.552 1.00 89.00 401 PHE A C 1
ATOM 3397 O O . PHE A 1 401 ? 19.723 13.873 20.393 1.00 89.00 401 PHE A O 1
ATOM 3404 N N . ILE A 1 402 ? 19.310 15.670 21.676 1.00 89.12 402 ILE A N 1
ATOM 3405 C CA . ILE A 1 402 ? 18.818 14.919 22.838 1.00 89.12 402 ILE A CA 1
ATOM 3406 C C . ILE A 1 402 ? 17.553 14.111 22.501 1.00 89.12 402 ILE A C 1
ATOM 3408 O O . ILE A 1 402 ? 17.524 12.925 22.833 1.00 89.12 402 ILE A O 1
ATOM 3412 N N . PRO A 1 403 ? 16.537 14.654 21.793 1.00 89.75 403 PRO A N 1
ATOM 3413 C CA . PRO A 1 403 ? 15.368 13.863 21.410 1.00 89.75 403 PRO A CA 1
ATOM 3414 C C . PRO A 1 403 ? 15.721 12.650 20.542 1.00 89.75 403 PRO A C 1
ATOM 3416 O O . PRO A 1 403 ? 15.157 11.579 20.740 1.00 89.75 403 PRO A O 1
ATOM 3419 N N . ILE A 1 404 ? 16.691 12.800 19.629 1.00 89.25 404 ILE A N 1
ATOM 3420 C CA . ILE A 1 404 ? 17.166 11.709 18.764 1.00 89.25 404 ILE A CA 1
ATOM 3421 C C . ILE A 1 404 ? 17.825 10.622 19.618 1.00 89.25 404 ILE A C 1
ATOM 3423 O O . ILE A 1 404 ? 17.524 9.444 19.459 1.00 89.25 404 ILE A O 1
ATOM 3427 N N . LEU A 1 405 ? 18.685 11.014 20.562 1.00 90.38 405 LEU A N 1
ATOM 3428 C CA . LEU A 1 405 ? 19.333 10.085 21.485 1.00 90.38 405 LEU A CA 1
ATOM 3429 C C . LEU A 1 405 ? 18.306 9.288 22.309 1.00 90.38 405 LEU A C 1
ATOM 3431 O O . LEU A 1 405 ? 18.412 8.067 22.394 1.00 90.38 405 LEU A O 1
ATOM 3435 N N . ILE A 1 406 ? 17.287 9.961 22.855 1.00 89.75 406 ILE A N 1
ATOM 3436 C CA . ILE A 1 406 ? 16.207 9.328 23.629 1.00 89.75 406 ILE A CA 1
ATOM 3437 C C . ILE A 1 406 ? 15.397 8.353 22.764 1.00 89.75 406 ILE A C 1
ATOM 3439 O O . ILE A 1 406 ? 15.111 7.235 23.194 1.00 89.75 406 ILE A O 1
ATOM 3443 N N . GLU A 1 407 ? 15.024 8.754 21.548 1.00 88.69 407 GLU A N 1
ATOM 3444 C CA . GLU A 1 407 ? 14.269 7.902 20.624 1.00 88.69 407 GLU A CA 1
ATOM 3445 C C . GLU A 1 407 ? 15.047 6.618 20.296 1.00 88.69 407 GLU A C 1
ATOM 3447 O O . GLU A 1 407 ? 14.508 5.512 20.387 1.00 88.69 407 GLU A O 1
ATOM 3452 N N . GLU A 1 408 ? 16.337 6.752 19.984 1.00 87.94 408 GLU A N 1
ATOM 3453 C CA . GLU A 1 408 ? 17.208 5.622 19.665 1.00 87.94 408 GLU A CA 1
ATOM 3454 C C . GLU A 1 408 ? 17.405 4.678 20.855 1.00 87.94 408 GLU A C 1
ATOM 3456 O O . GLU A 1 408 ? 17.371 3.457 20.691 1.00 87.94 408 GLU A O 1
ATOM 3461 N N . MET A 1 409 ? 17.540 5.231 22.058 1.00 87.19 409 MET A N 1
ATOM 3462 C CA . MET A 1 409 ? 17.635 4.477 23.307 1.00 87.19 409 MET A CA 1
ATOM 3463 C C . MET A 1 409 ? 16.364 3.690 23.646 1.00 87.19 409 MET A C 1
ATOM 3465 O O . MET A 1 409 ? 16.452 2.601 24.203 1.00 87.19 409 MET A O 1
ATOM 3469 N N . ASN A 1 410 ? 15.184 4.219 23.327 1.00 84.00 410 ASN A N 1
ATOM 3470 C CA . ASN A 1 410 ? 13.919 3.587 23.705 1.00 84.00 410 ASN A CA 1
ATOM 3471 C C . ASN A 1 410 ? 13.432 2.546 22.690 1.00 84.00 410 ASN A C 1
ATOM 3473 O O . ASN A 1 410 ? 12.676 1.642 23.049 1.00 84.00 410 ASN A O 1
ATOM 3477 N N . HIS A 1 411 ? 13.823 2.677 21.420 1.00 81.44 411 HIS A N 1
ATOM 3478 C CA . HIS A 1 411 ? 13.203 1.917 20.331 1.00 81.44 411 HIS A CA 1
ATOM 3479 C C . HIS A 1 411 ? 14.166 1.039 19.528 1.00 81.44 411 HIS A C 1
ATOM 3481 O O . HIS A 1 411 ? 13.714 0.201 18.743 1.00 81.44 411 HIS A O 1
ATOM 3487 N N . SER A 1 412 ? 15.481 1.195 19.686 1.00 82.88 412 SER A N 1
ATOM 3488 C CA . SER A 1 412 ? 16.439 0.405 18.916 1.00 82.88 412 SER A CA 1
ATOM 3489 C C . SER A 1 412 ? 16.627 -0.988 19.519 1.00 82.88 412 SER A C 1
ATOM 3491 O O . SER A 1 412 ? 17.107 -1.149 20.631 1.00 82.88 412 SER A O 1
ATOM 3493 N N . SER A 1 413 ? 16.367 -2.044 18.751 1.00 86.06 413 SER A N 1
ATOM 3494 C CA . SER A 1 413 ? 16.755 -3.403 19.162 1.00 86.06 413 SER A CA 1
ATOM 3495 C C . SER A 1 413 ? 18.274 -3.627 19.129 1.00 86.06 413 SER A C 1
ATOM 3497 O O . SER A 1 413 ? 18.753 -4.666 19.574 1.00 86.06 413 SER A O 1
ATOM 3499 N N . ARG A 1 414 ? 19.044 -2.683 18.566 1.00 86.94 414 ARG A N 1
ATOM 3500 C CA . ARG A 1 414 ? 20.504 -2.783 18.403 1.00 86.94 414 ARG A CA 1
ATOM 3501 C C . ARG A 1 414 ? 21.289 -2.341 19.630 1.00 86.94 414 ARG A C 1
ATOM 3503 O O . ARG A 1 414 ? 22.509 -2.412 19.604 1.00 86.94 414 ARG A O 1
ATOM 3510 N N . ILE A 1 415 ? 20.614 -1.915 20.696 1.00 86.75 415 ILE A N 1
ATOM 3511 C CA . ILE A 1 415 ? 21.279 -1.540 21.948 1.00 86.75 415 ILE A CA 1
ATOM 3512 C C . ILE A 1 415 ? 22.103 -2.733 22.463 1.00 86.75 415 ILE A C 1
ATOM 3514 O O . ILE A 1 415 ? 23.220 -2.549 22.913 1.00 86.75 415 ILE A O 1
ATOM 3518 N N . PHE A 1 416 ? 21.636 -3.968 22.252 1.00 88.06 416 PHE A N 1
ATOM 3519 C CA . PHE A 1 416 ? 22.344 -5.205 22.614 1.00 88.06 416 PHE A CA 1
ATOM 3520 C C . PHE A 1 416 ? 23.543 -5.572 21.711 1.00 88.06 416 PHE A C 1
ATOM 3522 O O . PHE A 1 416 ? 24.090 -6.667 21.842 1.00 88.06 416 PHE A O 1
ATOM 3529 N N . GLU A 1 417 ? 23.948 -4.714 20.768 1.00 89.44 417 GLU A N 1
ATOM 3530 C CA . GLU A 1 417 ? 25.188 -4.900 20.003 1.00 89.44 417 GLU A CA 1
ATOM 3531 C C . GLU A 1 417 ? 26.388 -4.934 20.965 1.00 89.44 417 GLU A C 1
ATOM 3533 O O . GLU A 1 417 ? 26.457 -4.144 21.906 1.00 89.44 417 GLU A O 1
ATOM 3538 N N . LYS A 1 418 ? 27.350 -5.842 20.751 1.00 90.81 418 LYS A N 1
ATOM 3539 C CA . LYS A 1 418 ? 28.545 -5.914 21.602 1.00 90.81 418 LYS A CA 1
ATOM 3540 C C . LYS A 1 418 ? 29.356 -4.628 21.455 1.00 90.81 418 LYS A C 1
ATOM 3542 O O . LYS A 1 418 ? 29.775 -4.282 20.353 1.00 90.81 418 LYS A O 1
ATOM 3547 N N . ILE A 1 419 ? 29.614 -3.958 22.572 1.00 93.19 419 ILE A N 1
ATOM 3548 C CA . ILE A 1 419 ? 30.418 -2.739 22.602 1.00 93.19 419 ILE A CA 1
ATOM 3549 C C . ILE A 1 419 ? 31.907 -3.058 22.794 1.00 93.19 419 ILE A C 1
ATOM 3551 O O . ILE A 1 419 ? 32.290 -3.860 23.649 1.00 93.19 419 ILE A O 1
ATOM 3555 N N . ASP A 1 420 ? 32.755 -2.413 21.996 1.00 92.62 420 ASP A N 1
ATOM 3556 C CA . ASP A 1 420 ? 34.207 -2.464 22.162 1.00 92.62 420 ASP A CA 1
ATOM 3557 C C . ASP A 1 420 ? 34.640 -1.792 23.491 1.00 92.62 420 ASP A C 1
ATOM 3559 O O . ASP A 1 420 ? 34.108 -0.729 23.828 1.00 92.62 420 ASP A O 1
ATOM 3563 N N . PRO A 1 421 ? 35.588 -2.354 24.271 1.00 93.94 421 PRO A N 1
ATOM 3564 C CA . PRO A 1 421 ? 36.000 -1.784 25.559 1.00 93.94 421 PRO A CA 1
ATOM 3565 C C . PRO A 1 421 ? 36.547 -0.349 25.488 1.00 93.94 421 PRO A C 1
ATOM 3567 O O . PRO A 1 421 ? 36.324 0.443 26.412 1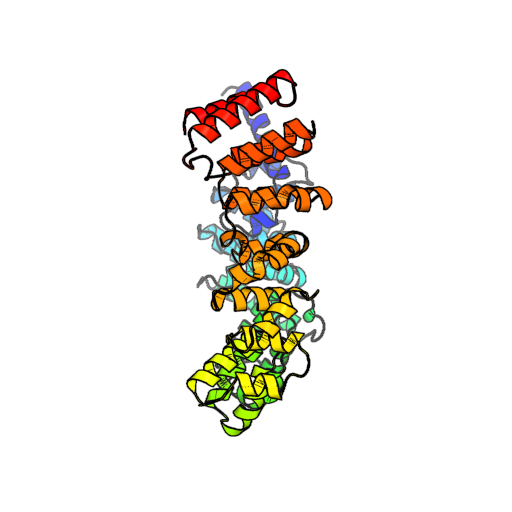.00 93.94 421 PRO A O 1
ATOM 3570 N N . ILE A 1 422 ? 37.236 0.008 24.401 1.00 95.06 422 ILE A N 1
ATOM 3571 C CA . ILE A 1 422 ? 37.776 1.357 24.197 1.00 95.06 422 ILE A CA 1
ATOM 3572 C C . ILE A 1 422 ? 36.615 2.312 23.931 1.00 95.06 422 ILE A C 1
ATOM 3574 O O . ILE A 1 422 ? 36.508 3.355 24.577 1.00 95.06 422 ILE A O 1
ATOM 3578 N N . LEU A 1 423 ? 35.691 1.928 23.046 1.00 94.56 423 LEU A N 1
ATOM 3579 C CA . LEU A 1 423 ? 34.482 2.707 22.769 1.00 94.56 423 LEU A CA 1
ATOM 3580 C C . LEU A 1 423 ? 33.611 2.880 24.024 1.00 94.56 423 LEU A C 1
ATOM 3582 O O . LEU A 1 423 ? 33.149 3.979 24.317 1.00 94.56 423 LEU A O 1
ATOM 3586 N N . LYS A 1 424 ? 33.455 1.820 24.823 1.00 95.38 424 LYS A N 1
ATOM 3587 C CA . LYS A 1 424 ? 32.750 1.838 26.115 1.00 95.38 424 LYS A CA 1
ATOM 3588 C C . LYS A 1 424 ? 33.334 2.872 27.073 1.00 95.38 424 LYS A C 1
ATOM 3590 O O . LYS A 1 424 ? 32.583 3.553 27.769 1.00 95.38 424 LYS A O 1
ATOM 3595 N N . THR A 1 425 ? 34.658 2.990 27.107 1.00 95.94 425 THR A N 1
ATOM 3596 C CA . THR A 1 425 ? 35.357 3.975 27.943 1.00 95.94 425 THR A CA 1
ATOM 3597 C C . THR A 1 425 ? 35.117 5.395 27.430 1.00 95.94 425 THR A C 1
ATOM 3599 O O . THR A 1 425 ? 34.664 6.239 28.201 1.00 95.94 425 THR A O 1
ATOM 3602 N N . LYS A 1 426 ? 35.269 5.629 26.118 1.00 96.56 426 LYS A N 1
ATOM 3603 C CA . LYS A 1 426 ? 35.001 6.934 25.483 1.00 96.56 426 LYS A CA 1
ATOM 3604 C C . LYS A 1 426 ? 33.575 7.433 25.723 1.00 96.56 426 LYS A C 1
ATOM 3606 O O . LYS A 1 426 ? 33.371 8.586 26.100 1.00 96.56 426 LYS A O 1
ATOM 3611 N N . ILE A 1 427 ? 32.579 6.560 25.568 1.00 96.44 427 ILE A N 1
ATOM 3612 C CA . ILE A 1 427 ? 31.174 6.921 25.794 1.00 96.44 427 ILE A CA 1
ATOM 3613 C C . ILE A 1 427 ? 30.948 7.325 27.259 1.00 96.44 427 ILE A C 1
ATOM 3615 O O . ILE A 1 427 ? 30.284 8.328 27.520 1.00 96.44 427 ILE A O 1
ATOM 3619 N N . LYS A 1 428 ? 31.525 6.597 28.226 1.00 95.88 428 LYS A N 1
ATOM 3620 C CA . LYS A 1 428 ? 31.429 6.956 29.653 1.00 95.88 428 LYS A CA 1
ATOM 3621 C C . LYS A 1 428 ? 32.048 8.322 29.948 1.00 95.88 428 LYS A C 1
ATOM 3623 O O . LYS A 1 428 ? 31.452 9.110 30.677 1.00 95.88 428 LYS A O 1
ATOM 3628 N N . GLU A 1 429 ? 33.209 8.616 29.371 1.00 96.38 429 GLU A N 1
ATOM 3629 C CA . GLU A 1 429 ? 33.864 9.922 29.505 1.00 96.38 429 GLU A CA 1
ATOM 3630 C C . GLU A 1 429 ? 32.993 11.051 28.937 1.00 96.38 429 GLU A C 1
ATOM 3632 O O . GLU A 1 429 ? 32.797 12.073 29.599 1.00 96.38 429 GLU A O 1
ATOM 3637 N N . LYS A 1 430 ? 32.389 10.845 27.758 1.00 96.69 430 LYS A N 1
ATOM 3638 C CA . LYS A 1 430 ? 31.461 11.810 27.147 1.00 96.69 430 LYS A CA 1
ATOM 3639 C C . LYS A 1 430 ? 30.209 12.031 28.004 1.00 96.69 430 LYS A C 1
ATOM 3641 O O . LYS A 1 430 ? 29.815 13.178 28.196 1.00 96.69 430 LYS A O 1
ATOM 3646 N N . ILE A 1 431 ? 29.624 10.979 28.584 1.00 95.00 431 ILE A N 1
ATOM 3647 C CA . ILE A 1 431 ? 28.486 11.106 29.518 1.00 95.00 431 ILE A CA 1
ATOM 3648 C C . ILE A 1 431 ? 28.877 11.935 30.749 1.00 95.00 431 ILE A C 1
ATOM 3650 O O . ILE A 1 431 ? 28.139 12.837 31.143 1.00 95.00 431 ILE A O 1
ATOM 3654 N N . ASN A 1 432 ? 30.050 11.680 31.335 1.00 93.75 432 ASN A N 1
ATOM 3655 C CA . ASN A 1 432 ? 30.544 12.453 32.478 1.00 93.75 432 ASN A CA 1
ATOM 3656 C C . ASN A 1 432 ? 30.741 13.937 32.128 1.00 93.75 432 ASN A C 1
ATOM 3658 O O . ASN A 1 432 ? 30.371 14.803 32.919 1.00 93.75 432 ASN A O 1
ATOM 3662 N N . SER A 1 433 ? 31.265 14.229 30.934 1.00 93.44 433 SER A N 1
ATOM 3663 C CA . SER A 1 433 ? 31.419 15.597 30.423 1.00 93.44 433 SER A CA 1
ATOM 3664 C C . SER A 1 433 ? 30.072 16.298 30.196 1.00 93.44 433 SER A C 1
ATOM 3666 O O . SER A 1 433 ? 29.911 17.466 30.536 1.00 93.44 433 SER A O 1
ATOM 3668 N N . LEU A 1 434 ? 29.065 15.585 29.684 1.00 92.12 434 LEU A N 1
ATOM 3669 C CA . LEU A 1 434 ? 27.716 16.133 29.518 1.00 92.12 434 LEU A CA 1
ATOM 3670 C C . LEU A 1 434 ? 27.048 16.459 30.862 1.00 92.12 434 LEU A C 1
ATOM 3672 O O . LEU A 1 434 ? 26.392 17.494 30.974 1.00 92.12 434 LEU A O 1
ATOM 3676 N N . ASN A 1 435 ? 27.248 15.621 31.887 1.00 90.38 435 ASN A N 1
ATOM 3677 C CA . ASN A 1 435 ? 26.747 15.882 33.241 1.00 90.38 435 ASN A CA 1
ATOM 3678 C C . ASN A 1 435 ? 27.420 17.100 33.880 1.00 90.38 435 ASN A C 1
ATOM 3680 O O . ASN A 1 435 ? 26.734 17.937 34.465 1.00 90.38 435 ASN A O 1
ATOM 3684 N N . SER A 1 436 ? 28.749 17.221 33.768 1.00 90.19 436 SER A N 1
ATOM 3685 C CA . SER A 1 436 ? 29.478 18.358 34.347 1.00 90.19 436 SER A CA 1
ATOM 3686 C C . SER A 1 436 ? 29.103 19.686 33.686 1.00 90.19 436 SER A C 1
ATOM 3688 O O . SER A 1 436 ? 29.089 20.718 34.351 1.00 90.19 436 SER A O 1
ATOM 3690 N N . GLN A 1 437 ? 28.736 19.651 32.403 1.00 89.69 437 GLN A N 1
ATOM 3691 C CA . GLN A 1 437 ? 28.254 20.805 31.645 1.00 89.69 437 GLN A CA 1
ATOM 3692 C C . GLN A 1 437 ? 26.736 21.038 31.760 1.00 89.69 437 GLN A C 1
ATOM 3694 O O . GLN A 1 437 ? 26.237 21.978 31.148 1.00 89.69 437 GLN A O 1
ATOM 3699 N N . GLN A 1 438 ? 26.002 20.208 32.515 1.00 88.81 438 GLN A N 1
ATOM 3700 C CA . GLN A 1 438 ? 24.536 20.262 32.651 1.00 88.81 438 GLN A CA 1
ATOM 3701 C C . GLN A 1 438 ? 23.779 20.207 31.307 1.00 88.81 438 GLN A C 1
ATOM 3703 O O . GLN A 1 438 ? 22.696 20.768 31.172 1.00 88.81 438 GLN A O 1
ATOM 3708 N N . LEU A 1 439 ? 24.339 19.518 30.305 1.00 85.31 439 LEU A N 1
ATOM 3709 C CA . LEU A 1 439 ? 23.764 19.420 28.955 1.00 85.31 439 LEU A CA 1
ATOM 3710 C C . LEU A 1 439 ? 22.739 18.286 28.805 1.00 85.31 439 LEU A C 1
ATOM 3712 O O . LEU A 1 439 ? 22.024 18.235 27.811 1.00 85.31 439 LEU A O 1
ATOM 3716 N N . ILE A 1 440 ? 22.675 17.358 29.760 1.00 87.75 440 ILE A N 1
ATOM 3717 C CA . ILE A 1 440 ? 21.664 16.296 29.827 1.00 87.75 440 ILE A CA 1
ATOM 3718 C C . ILE A 1 440 ? 21.134 16.187 31.255 1.00 87.75 440 ILE A C 1
ATOM 3720 O O . ILE A 1 440 ? 21.841 16.504 32.212 1.00 87.75 440 ILE A O 1
ATOM 3724 N N . ASN A 1 441 ? 19.896 15.717 31.413 1.00 88.12 441 ASN A N 1
ATOM 3725 C CA . ASN A 1 441 ? 19.335 15.475 32.739 1.00 88.12 441 ASN A CA 1
ATOM 3726 C C . ASN A 1 441 ? 19.891 14.183 33.373 1.00 88.12 441 ASN A C 1
ATOM 3728 O O . ASN A 1 441 ? 20.429 13.296 32.700 1.00 88.12 441 ASN A O 1
ATOM 3732 N N . GLN A 1 442 ? 19.740 14.080 34.695 1.00 87.50 442 GLN A N 1
ATOM 3733 C CA . GLN A 1 442 ? 20.253 12.955 35.477 1.00 87.50 442 GLN A CA 1
ATOM 3734 C C . GLN A 1 442 ? 19.628 11.614 35.058 1.00 87.50 442 GLN A C 1
ATOM 3736 O O . GLN A 1 442 ? 20.322 10.597 35.038 1.00 87.50 442 GLN A O 1
ATOM 3741 N N . ASP A 1 443 ? 18.353 11.608 34.668 1.00 87.25 443 ASP A N 1
ATOM 3742 C CA . ASP A 1 443 ? 17.639 10.397 34.252 1.00 87.25 443 ASP A CA 1
ATOM 3743 C C . ASP A 1 443 ? 18.204 9.805 32.952 1.00 87.25 443 ASP A C 1
ATOM 3745 O O . ASP A 1 443 ? 18.413 8.591 32.853 1.00 87.25 443 ASP A O 1
ATOM 3749 N N . LEU A 1 444 ? 18.510 10.653 31.965 1.00 88.12 444 LEU A N 1
ATOM 3750 C CA . LEU A 1 444 ? 19.095 10.243 30.688 1.00 88.12 444 LEU A CA 1
ATOM 3751 C C . LEU A 1 444 ? 20.517 9.706 30.876 1.00 88.12 444 LEU A C 1
ATOM 3753 O O . LEU A 1 444 ? 20.858 8.650 30.342 1.00 88.12 444 LEU A O 1
ATOM 3757 N N . SER A 1 445 ? 21.325 10.397 31.682 1.00 89.44 445 SER A N 1
ATOM 3758 C CA . SER A 1 445 ? 22.669 9.954 32.067 1.00 89.44 445 SER A CA 1
ATOM 3759 C C . SER A 1 445 ? 22.650 8.582 32.750 1.00 89.44 445 SER A C 1
ATOM 3761 O O . SER A 1 445 ? 23.353 7.661 32.321 1.00 89.44 445 SER A O 1
ATOM 3763 N N . THR A 1 446 ? 21.790 8.407 33.759 1.00 90.31 446 THR A N 1
ATOM 3764 C CA . THR A 1 446 ? 21.613 7.125 34.451 1.00 90.31 446 THR A CA 1
ATOM 3765 C C . THR A 1 446 ? 21.188 6.027 33.481 1.00 90.31 446 THR A C 1
ATOM 3767 O O . THR A 1 446 ? 21.730 4.923 33.531 1.00 90.31 446 THR A O 1
ATOM 3770 N N . SER A 1 447 ? 20.272 6.332 32.560 1.00 89.19 447 SER A N 1
ATOM 3771 C CA . SER A 1 447 ? 19.789 5.376 31.559 1.00 89.19 447 SER A CA 1
ATOM 3772 C C . SER A 1 447 ? 20.898 4.927 30.600 1.00 89.19 447 SER A C 1
ATOM 3774 O O . SER A 1 447 ? 21.052 3.730 30.362 1.00 89.19 447 SER A O 1
ATOM 3776 N N . LEU A 1 448 ? 21.724 5.852 30.096 1.00 90.56 448 LEU A N 1
ATOM 3777 C CA . LEU A 1 448 ? 22.871 5.526 29.239 1.00 90.56 448 LEU A CA 1
ATOM 3778 C C . LEU A 1 448 ? 23.910 4.670 29.970 1.00 90.56 448 LEU A C 1
ATOM 3780 O O . LEU A 1 448 ? 24.361 3.650 29.448 1.00 90.56 448 LEU A O 1
ATOM 3784 N N . LEU A 1 449 ? 24.275 5.056 31.196 1.00 91.56 449 LEU A N 1
ATOM 3785 C CA . LEU A 1 449 ? 25.231 4.305 32.012 1.00 91.56 449 LEU A CA 1
ATOM 3786 C C . LEU A 1 449 ? 24.715 2.905 32.348 1.00 91.56 449 LEU A C 1
ATOM 3788 O O . LEU A 1 449 ? 25.495 1.951 32.343 1.00 91.56 449 LEU A O 1
ATOM 3792 N N . PHE A 1 450 ? 23.411 2.775 32.606 1.00 90.62 450 PHE A N 1
ATOM 3793 C CA . PHE A 1 450 ? 22.759 1.488 32.797 1.00 90.62 450 PHE A CA 1
ATOM 3794 C C . PHE A 1 450 ? 22.897 0.621 31.542 1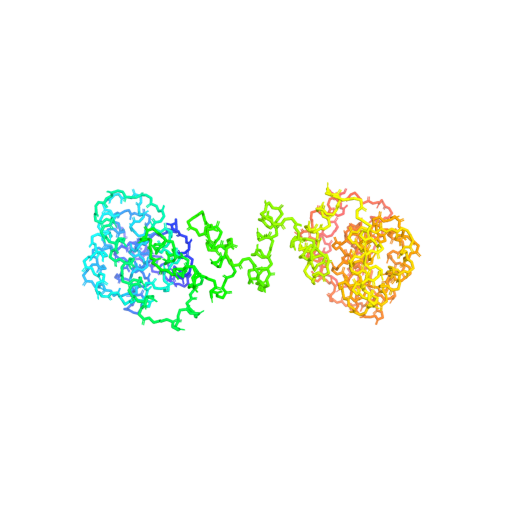.00 90.62 450 PHE A C 1
ATOM 3796 O O . PHE A 1 450 ? 23.438 -0.480 31.633 1.00 90.62 450 PHE A O 1
ATOM 3803 N N . MET A 1 451 ? 22.519 1.125 30.363 1.00 88.31 451 MET A N 1
ATOM 3804 C CA . MET A 1 451 ? 22.648 0.369 29.107 1.00 88.31 451 MET A CA 1
ATOM 3805 C C . MET A 1 451 ? 24.082 -0.112 28.880 1.00 88.31 451 MET A C 1
ATOM 3807 O O . MET A 1 451 ? 24.313 -1.292 28.643 1.00 88.31 451 MET A O 1
ATOM 3811 N N . ILE A 1 452 ? 25.062 0.774 29.052 1.00 88.81 452 ILE A N 1
ATOM 3812 C CA . ILE A 1 452 ? 26.479 0.441 28.875 1.00 88.81 452 ILE A CA 1
ATOM 3813 C C . ILE A 1 452 ? 26.960 -0.599 29.896 1.00 88.81 452 ILE A C 1
ATOM 3815 O O . ILE A 1 452 ? 27.889 -1.351 29.618 1.00 88.81 452 ILE A O 1
ATOM 3819 N N . LYS A 1 453 ? 26.410 -0.623 31.113 1.00 87.25 453 LYS A N 1
ATOM 3820 C CA . LYS A 1 453 ? 26.837 -1.557 32.164 1.00 87.25 453 LYS A CA 1
ATOM 3821 C C . LYS A 1 453 ? 26.342 -2.980 31.910 1.00 87.25 453 LYS A C 1
ATOM 3823 O O . LYS A 1 453 ? 27.085 -3.914 32.203 1.00 87.25 453 LYS A O 1
ATOM 3828 N N . TYR A 1 454 ? 25.115 -3.125 31.417 1.00 79.31 454 TYR A N 1
ATOM 3829 C CA . TYR A 1 454 ? 24.415 -4.411 31.312 1.00 79.31 454 TYR A CA 1
ATOM 3830 C C . TYR A 1 454 ? 24.477 -5.051 29.916 1.00 79.31 454 TYR A C 1
ATOM 3832 O O . TYR A 1 454 ? 23.889 -6.112 29.710 1.00 79.31 454 TYR A O 1
ATOM 3840 N N . ILE A 1 455 ? 25.219 -4.430 28.995 1.00 74.00 455 ILE A N 1
ATOM 3841 C CA . ILE A 1 455 ? 25.601 -4.939 27.670 1.00 74.00 455 ILE A CA 1
ATOM 3842 C C . ILE A 1 455 ? 27.125 -5.063 27.617 1.00 74.00 455 ILE A C 1
ATOM 3844 O O . ILE A 1 455 ? 27.592 -6.111 27.122 1.00 74.00 455 ILE A O 1
#

Foldseek 3Di:
DDPVVVVVVLVVLLVVVVVCLVVQDPCVCLVDLLDEDQQAPCCCVNDDPVSSVSSLLNQCRHPDPVSVVVSLVVCLVVPALVCVSSLLSQCVDPDPVSNVSSLVSCLVCVVRHDLVSLLVSLVSLVVSVPDDDPPPSNVVSNVVSLVNLLVVPVVCLPPCLPGDPSSVLVNLVVCVVVVPPPSLVSQCPHPDVVSVVCCPPPVNVVVCVVCLVPQCPDPDPVSVVVSLVVCVPPPPVVNVVSLLVQCLDPDPVSVLSSVVVCVVPDPDPSLVSLVVPPPDLQSSLLSCLSPPDPVCLVSLLVLLVDPDPSSVLSSVSNCVVVVNLLVCVVSVLVCCLPPVVSCVVVVVLVSDDPVRLVVCCVVCVVSVNNVSSLVSCCVVAVLVSLLVLLVCCLVVVDCPSVVVNVCCLVDPPRLPPDDDPVSLVSSLVSLVSCVVVVSDDPVSSVSVVVSSVVD

pLDDT: mean 89.86, std 7.02, range [55.06, 98.0]

Radius of gyration: 32.56 Å; chains: 1; bounding box: 78×42×87 Å